Protein AF-A0A0C3BCG3-F1 (afdb_monomer)

pLDDT: mean 72.41, std 20.36, range [23.53, 95.31]

Foldseek 3Di:
DFQVCQCQDDPRPLDPDDDQDPVLFPPPPSSLVSLAVSQQCLLVQLAGSQWFAPVCVCVDPDDPDDDADPLVDPVVVVVVVVVVCVVVVADADPQWAFQEWAWDDDPDPQQIKIKTWTWHDDPDDPVPPPTPIDIDIDRDADDPFALLCVQAPDHHYVVDFDPLLNVLSVQWAFGAKKKKKFAAPDADLDDDDDLDQKDKQFDDLPDQVCLLPPPPLPPQDPPHDRVRQDPDDDSVVCSSRGHIWIKGCSCSRNNGNMIIIMQGHNRLSSLLSDDPVSNVVSVCVSVQVRSLVVVVVVCVPDDPDPDDSPHDDDTPDIDMDNQCPPSRHNHDHIGQTHFDVVVPDGGDCVSVVCVVDDSDPDPPDDDDPDDDDDDRYNDHDDDPD

Radius of gyration: 25.01 Å; Cα contacts (8 Å, |Δi|>4): 526; chains: 1; bounding box: 70×47×78 Å

Structure (mmCIF, N/CA/C/O backbone):
data_AF-A0A0C3BCG3-F1
#
_entry.id   AF-A0A0C3BCG3-F1
#
loop_
_atom_site.group_PDB
_atom_site.id
_atom_site.type_symbol
_atom_site.label_atom_id
_atom_site.label_alt_id
_atom_site.label_comp_id
_atom_site.label_asym_id
_atom_site.label_entity_id
_atom_site.label_seq_id
_atom_site.pdbx_PDB_ins_code
_atom_site.Cartn_x
_atom_site.Cartn_y
_atom_site.Cartn_z
_atom_site.occupancy
_atom_site.B_iso_or_equiv
_atom_site.auth_seq_id
_atom_site.auth_comp_id
_atom_site.auth_asym_id
_atom_site.auth_atom_id
_atom_site.pdbx_PDB_model_num
ATOM 1 N N . MET A 1 1 ? 18.269 12.581 9.575 1.00 83.31 1 MET A N 1
ATOM 2 C CA . MET A 1 1 ? 19.064 12.045 8.452 1.00 83.31 1 MET A CA 1
ATOM 3 C C . MET A 1 1 ? 18.222 11.017 7.721 1.00 83.31 1 MET A C 1
ATOM 5 O O . MET A 1 1 ? 17.683 10.119 8.368 1.00 83.31 1 MET A O 1
ATOM 9 N N . SER A 1 2 ? 18.057 11.207 6.418 1.00 84.81 2 SER A N 1
ATOM 10 C CA . SER A 1 2 ? 17.365 10.277 5.527 1.00 84.81 2 SER A CA 1
ATOM 11 C C . SER A 1 2 ? 18.267 9.116 5.118 1.00 84.81 2 SER A C 1
ATOM 13 O O . SER A 1 2 ? 19.488 9.180 5.268 1.00 84.81 2 SER A O 1
ATOM 15 N N . VAL A 1 3 ? 17.675 8.053 4.580 1.00 83.31 3 VAL A N 1
ATOM 16 C CA . VAL A 1 3 ? 18.432 6.927 4.009 1.00 83.31 3 VAL A CA 1
ATOM 17 C C . VAL A 1 3 ? 19.296 7.395 2.844 1.00 83.31 3 VAL A C 1
ATOM 19 O O . VAL A 1 3 ? 20.457 7.006 2.752 1.00 83.31 3 VAL A O 1
ATOM 22 N N . LYS A 1 4 ? 18.775 8.312 2.021 1.00 82.81 4 LYS A N 1
ATOM 23 C CA . LYS A 1 4 ? 19.544 8.982 0.965 1.00 82.81 4 LYS A CA 1
ATOM 24 C C . LYS A 1 4 ? 20.796 9.670 1.512 1.00 82.81 4 LYS A C 1
ATOM 26 O O . LYS A 1 4 ? 21.874 9.479 0.960 1.00 82.81 4 LYS A O 1
ATOM 31 N N . ASP A 1 5 ? 20.676 10.428 2.603 1.00 82.75 5 ASP A N 1
ATOM 32 C CA . ASP A 1 5 ? 21.828 11.102 3.220 1.00 82.75 5 ASP A CA 1
ATOM 33 C C . ASP A 1 5 ? 22.896 10.099 3.678 1.00 82.75 5 ASP A C 1
ATOM 35 O O . ASP A 1 5 ? 24.082 10.387 3.559 1.00 82.75 5 ASP A O 1
ATOM 39 N N . GLY A 1 6 ? 22.480 8.931 4.182 1.00 82.06 6 GLY A N 1
ATOM 40 C CA . GLY A 1 6 ? 23.390 7.852 4.572 1.00 82.06 6 GLY A CA 1
ATOM 41 C C . GLY A 1 6 ? 24.100 7.213 3.382 1.00 82.06 6 GLY A C 1
ATOM 42 O O . GLY A 1 6 ? 25.304 6.987 3.431 1.00 82.06 6 GLY A O 1
ATOM 43 N N . ILE A 1 7 ? 23.373 6.970 2.291 1.00 77.50 7 ILE A N 1
ATOM 44 C CA . ILE A 1 7 ? 23.934 6.402 1.057 1.00 77.50 7 ILE A CA 1
ATOM 45 C C . ILE A 1 7 ? 24.958 7.351 0.427 1.00 77.50 7 ILE A C 1
ATOM 47 O O . ILE A 1 7 ? 25.971 6.892 -0.094 1.00 77.50 7 ILE A O 1
ATOM 51 N N . LEU A 1 8 ? 24.711 8.659 0.509 1.00 76.31 8 LEU A N 1
ATOM 52 C CA . LEU A 1 8 ? 25.584 9.713 -0.015 1.00 76.31 8 LEU A CA 1
ATOM 53 C C . LEU A 1 8 ? 26.591 10.242 1.020 1.00 76.31 8 LEU A C 1
ATOM 55 O O . LEU A 1 8 ? 27.246 11.259 0.772 1.00 76.31 8 LEU A O 1
ATOM 59 N N . ALA A 1 9 ? 26.679 9.619 2.197 1.00 78.38 9 ALA A N 1
ATOM 60 C CA . ALA A 1 9 ? 27.624 10.023 3.225 1.00 78.38 9 ALA A CA 1
ATOM 61 C C . ALA A 1 9 ? 29.060 9.695 2.797 1.00 78.38 9 ALA A C 1
ATOM 63 O O . ALA A 1 9 ? 29.319 8.713 2.099 1.00 78.38 9 ALA A O 1
ATOM 64 N N . GLU A 1 10 ? 30.009 10.510 3.252 1.00 73.69 10 GLU A N 1
ATOM 65 C CA . GLU A 1 10 ? 31.430 10.233 3.060 1.00 73.69 10 GLU A CA 1
ATOM 66 C C . GLU A 1 10 ? 31.791 8.868 3.673 1.00 73.69 10 GLU A C 1
ATOM 68 O O . GLU A 1 10 ? 31.433 8.574 4.814 1.00 73.69 10 GLU A O 1
ATOM 73 N N . GLY A 1 11 ? 32.475 8.020 2.899 1.00 70.88 11 GLY A N 1
ATOM 74 C CA . GLY A 1 11 ? 32.827 6.657 3.314 1.00 70.88 11 GLY A CA 1
ATOM 75 C C . GLY A 1 11 ? 31.716 5.613 3.139 1.00 70.88 11 GLY A C 1
ATOM 76 O O . GLY A 1 11 ? 31.895 4.476 3.573 1.00 70.88 11 GLY A O 1
ATOM 77 N N . SER A 1 12 ? 30.591 5.962 2.505 1.00 74.25 12 SER A N 1
ATOM 78 C CA . SER A 1 12 ? 29.566 4.992 2.111 1.00 74.25 12 SER A CA 1
ATOM 79 C C . SER A 1 12 ? 30.134 3.954 1.129 1.00 74.25 12 SER A C 1
ATOM 81 O O . SER A 1 12 ? 30.755 4.334 0.135 1.00 74.25 12 SER A O 1
ATOM 83 N N . PRO A 1 13 ? 29.874 2.646 1.329 1.00 69.06 13 PRO A N 1
ATOM 84 C CA . PRO A 1 13 ? 30.306 1.608 0.391 1.00 69.06 13 PRO A CA 1
ATOM 85 C C . PRO A 1 13 ? 29.581 1.687 -0.964 1.00 69.06 13 PRO A C 1
ATOM 87 O O . PRO A 1 13 ? 30.024 1.068 -1.926 1.00 69.06 13 PRO A O 1
ATOM 90 N N . ILE A 1 14 ? 28.467 2.427 -1.042 1.00 69.75 14 ILE A N 1
ATOM 91 C CA . ILE A 1 14 ? 27.680 2.624 -2.269 1.00 69.75 14 ILE A CA 1
ATOM 92 C C . ILE A 1 14 ? 28.196 3.835 -3.064 1.00 69.75 14 ILE A C 1
ATOM 94 O O . ILE A 1 14 ? 28.091 3.853 -4.288 1.00 69.75 14 ILE A O 1
ATOM 98 N N . TYR A 1 15 ? 28.773 4.838 -2.391 1.00 68.00 15 TYR A N 1
ATOM 99 C CA . TYR A 1 15 ? 29.329 6.028 -3.034 1.00 68.00 15 TYR A CA 1
ATOM 100 C C . TYR A 1 15 ? 30.564 6.538 -2.280 1.00 68.00 15 TYR A C 1
ATOM 102 O O . TYR A 1 15 ? 30.468 7.126 -1.202 1.00 68.00 15 TYR A O 1
ATOM 110 N N . HIS A 1 16 ? 31.738 6.362 -2.887 1.00 61.22 16 HIS A N 1
ATOM 111 C CA . HIS A 1 16 ? 33.008 6.884 -2.384 1.00 61.22 16 HIS A CA 1
ATOM 112 C C . HIS A 1 16 ? 33.246 8.325 -2.876 1.00 61.22 16 HIS A C 1
ATOM 114 O O . HIS A 1 16 ? 34.144 8.578 -3.666 1.00 61.22 16 HIS A O 1
ATOM 120 N N . GLY A 1 17 ? 32.410 9.254 -2.402 1.00 54.91 17 GLY A N 1
ATOM 121 C CA . GLY A 1 17 ? 32.671 10.698 -2.295 1.00 54.91 17 GLY A CA 1
ATOM 122 C C . GLY A 1 17 ? 33.568 11.381 -3.339 1.00 54.91 17 GLY A C 1
ATOM 123 O O . GLY A 1 17 ? 34.643 11.849 -2.976 1.00 54.91 17 GLY A O 1
ATOM 124 N N . GLU A 1 18 ? 33.094 11.586 -4.568 1.00 56.75 18 GLU A N 1
ATOM 125 C CA . GLU A 1 18 ? 33.417 12.838 -5.274 1.00 56.75 18 GLU A CA 1
ATOM 126 C C . GLU A 1 18 ? 32.569 13.969 -4.637 1.00 56.75 18 GLU A C 1
ATOM 128 O O . GLU A 1 18 ? 31.436 13.709 -4.192 1.00 56.75 18 GLU A O 1
ATOM 133 N N . PRO A 1 19 ? 33.089 15.206 -4.502 1.00 53.59 19 PRO A N 1
ATOM 134 C CA . PRO A 1 19 ? 32.381 16.292 -3.829 1.00 53.59 19 PRO A CA 1
ATOM 135 C C . PRO A 1 19 ? 31.027 16.570 -4.491 1.00 53.59 19 PRO A C 1
ATOM 137 O O . PRO A 1 19 ? 30.913 16.596 -5.714 1.00 53.59 19 PRO A O 1
ATOM 140 N N . ARG A 1 20 ? 29.994 16.810 -3.666 1.00 54.50 20 ARG A N 1
ATOM 141 C CA . ARG A 1 20 ? 28.653 17.205 -4.134 1.00 54.50 20 ARG A CA 1
ATOM 142 C C . ARG A 1 20 ? 28.795 18.376 -5.120 1.00 54.50 20 ARG A C 1
ATOM 144 O O . ARG A 1 20 ? 29.369 19.392 -4.717 1.00 54.50 20 ARG A O 1
ATOM 151 N N . PRO A 1 21 ? 28.268 18.288 -6.354 1.00 48.97 21 PRO A N 1
ATOM 152 C CA . PRO A 1 21 ? 28.239 19.429 -7.257 1.00 48.97 21 PRO A CA 1
ATOM 153 C C . PRO A 1 21 ? 27.525 20.597 -6.568 1.00 48.97 21 PRO A C 1
ATOM 155 O O . PRO A 1 21 ? 26.445 20.429 -5.995 1.00 48.97 21 PRO A O 1
ATOM 158 N N . VAL A 1 22 ? 28.158 21.771 -6.564 1.00 48.97 22 VAL A N 1
ATOM 159 C CA . VAL A 1 22 ? 27.684 22.985 -5.865 1.00 48.97 22 VAL A CA 1
ATOM 160 C C . VAL A 1 22 ? 26.327 23.466 -6.414 1.00 48.97 22 VAL A C 1
ATOM 162 O O . VAL A 1 22 ? 25.597 24.195 -5.748 1.00 48.97 22 VAL A O 1
ATOM 165 N N . ASP A 1 23 ? 25.975 23.011 -7.610 1.00 48.38 23 ASP A N 1
ATOM 166 C CA . ASP A 1 23 ? 24.779 23.294 -8.398 1.00 48.38 23 ASP A CA 1
ATOM 167 C C . ASP A 1 23 ? 23.715 22.178 -8.357 1.00 48.38 23 ASP A C 1
ATOM 169 O O . ASP A 1 23 ? 22.644 22.336 -8.940 1.00 48.38 23 ASP A O 1
ATOM 173 N N . GLY A 1 24 ? 23.954 21.071 -7.642 1.00 46.00 24 GLY A N 1
ATOM 174 C CA . GLY A 1 24 ? 22.947 20.026 -7.401 1.00 46.00 24 GLY A CA 1
ATOM 175 C C . GLY A 1 24 ? 22.541 19.196 -8.627 1.00 46.00 24 GLY A C 1
ATOM 176 O O . GLY A 1 24 ? 21.678 18.326 -8.509 1.00 46.00 24 GLY A O 1
ATOM 177 N N . ALA A 1 25 ? 23.159 19.420 -9.788 1.00 50.00 25 ALA A N 1
ATOM 178 C CA . ALA A 1 25 ? 22.952 18.601 -10.973 1.00 50.00 25 ALA A CA 1
ATOM 179 C C . ALA A 1 25 ? 23.775 17.307 -10.862 1.00 50.00 25 ALA A C 1
ATOM 181 O O . ALA A 1 25 ? 24.984 17.345 -10.643 1.00 50.00 25 ALA A O 1
ATOM 182 N N . ALA A 1 26 ? 23.131 16.147 -11.020 1.00 51.88 26 ALA A N 1
ATOM 183 C CA . ALA A 1 26 ? 23.793 14.841 -11.067 1.00 51.88 26 ALA A CA 1
ATOM 184 C C . ALA A 1 26 ? 24.511 14.639 -12.420 1.00 51.88 26 ALA A C 1
ATOM 186 O O . ALA A 1 26 ? 24.092 13.812 -13.231 1.00 51.88 26 ALA A O 1
ATOM 187 N N . THR A 1 27 ? 25.536 15.451 -12.691 1.00 51.72 27 THR A N 1
ATOM 188 C CA . THR A 1 27 ? 26.371 15.394 -13.907 1.00 51.72 27 THR A CA 1
ATOM 189 C C . THR A 1 27 ? 27.479 14.346 -13.817 1.00 51.72 27 THR A C 1
ATOM 191 O O . THR A 1 27 ? 27.972 13.899 -14.849 1.00 51.72 27 THR A O 1
ATOM 194 N N . ASP A 1 28 ? 27.839 13.915 -12.605 1.00 65.75 28 ASP A N 1
ATOM 195 C CA . ASP A 1 28 ? 28.673 12.736 -12.378 1.00 65.75 28 ASP A CA 1
ATOM 196 C C . ASP A 1 28 ? 27.833 11.462 -12.572 1.00 65.75 28 ASP A C 1
ATOM 198 O O . ASP A 1 28 ? 26.884 11.192 -11.829 1.00 65.75 28 ASP A O 1
ATOM 202 N N . GLU A 1 29 ? 28.184 10.678 -13.592 1.00 69.56 29 GLU A N 1
ATOM 203 C CA . GLU A 1 29 ? 27.526 9.421 -13.956 1.00 69.56 29 GLU A CA 1
ATOM 204 C C . GLU A 1 29 ? 27.540 8.400 -12.804 1.00 69.56 29 GLU A C 1
ATOM 206 O O . GLU A 1 29 ? 26.566 7.659 -12.622 1.00 69.56 29 GLU A O 1
ATOM 211 N N . ASN A 1 30 ? 28.580 8.410 -11.960 1.00 71.25 30 ASN A N 1
ATOM 212 C CA . ASN A 1 30 ? 28.680 7.526 -10.799 1.00 71.25 30 ASN A CA 1
ATOM 213 C C . ASN A 1 30 ? 27.703 7.940 -9.696 1.00 71.25 30 ASN A C 1
ATOM 215 O O . ASN A 1 30 ? 26.944 7.103 -9.200 1.00 71.25 30 ASN A O 1
ATOM 219 N N . LEU A 1 31 ? 27.662 9.231 -9.349 1.00 72.75 31 LEU A N 1
ATOM 220 C CA . LEU A 1 31 ? 26.682 9.777 -8.408 1.00 72.75 31 LEU A CA 1
ATOM 221 C C . LEU A 1 31 ? 25.248 9.545 -8.902 1.00 72.75 31 LEU A C 1
ATOM 223 O O . LEU A 1 31 ? 24.382 9.130 -8.130 1.00 72.75 31 LEU A O 1
ATOM 227 N N . ARG A 1 32 ? 24.990 9.765 -10.196 1.00 73.38 32 ARG A N 1
ATOM 228 C CA . ARG A 1 32 ? 23.681 9.521 -10.815 1.00 73.38 32 ARG A CA 1
ATOM 229 C C . ARG A 1 32 ? 23.275 8.053 -10.691 1.00 73.38 32 ARG A C 1
ATOM 231 O O . ARG A 1 32 ? 22.153 7.763 -10.279 1.00 73.38 32 ARG A O 1
ATOM 238 N N . THR A 1 33 ? 24.181 7.132 -11.006 1.00 75.75 33 THR A N 1
ATOM 239 C CA . THR A 1 33 ? 23.935 5.686 -10.913 1.00 75.75 33 THR A CA 1
ATOM 240 C C . THR A 1 33 ? 23.699 5.247 -9.471 1.00 75.75 33 THR A C 1
ATOM 242 O O . THR A 1 33 ? 22.732 4.533 -9.206 1.00 75.75 33 THR A O 1
ATOM 245 N N . ALA A 1 34 ? 24.505 5.733 -8.524 1.00 76.81 34 ALA A N 1
ATOM 246 C CA . ALA A 1 34 ? 24.316 5.474 -7.099 1.00 76.81 34 ALA A CA 1
ATOM 247 C C . ALA A 1 34 ? 22.947 5.978 -6.609 1.00 76.81 34 ALA A C 1
ATOM 249 O O . ALA A 1 34 ? 22.237 5.260 -5.904 1.00 76.81 34 ALA A O 1
ATOM 250 N N . LEU A 1 35 ? 22.528 7.174 -7.038 1.00 76.00 35 LEU A N 1
ATOM 251 C CA . LEU A 1 35 ? 21.204 7.720 -6.737 1.00 76.00 35 LEU A CA 1
ATOM 252 C C . LEU A 1 35 ? 20.075 6.862 -7.326 1.00 76.00 35 LEU A C 1
ATOM 254 O O . LEU A 1 35 ? 19.137 6.532 -6.604 1.00 76.00 35 LEU A O 1
ATOM 258 N N . MET A 1 36 ? 20.161 6.446 -8.590 1.00 77.56 36 MET A N 1
ATOM 259 C CA . MET A 1 36 ? 19.142 5.584 -9.205 1.00 77.56 36 MET A CA 1
ATOM 260 C C . MET A 1 36 ? 19.035 4.231 -8.495 1.00 77.56 36 MET A C 1
ATOM 262 O O . MET A 1 36 ? 17.937 3.810 -8.132 1.00 77.56 36 MET A O 1
ATOM 266 N N . LEU A 1 37 ? 20.170 3.578 -8.226 1.00 77.50 37 LEU A N 1
ATOM 267 C CA . LEU A 1 37 ? 20.209 2.320 -7.479 1.00 77.50 37 LEU A CA 1
ATOM 268 C C . LEU A 1 37 ? 19.630 2.488 -6.075 1.00 77.50 37 LEU A C 1
ATOM 270 O O . LEU A 1 37 ? 18.809 1.677 -5.659 1.00 77.50 37 LEU A O 1
ATOM 274 N N . SER A 1 38 ? 19.977 3.566 -5.371 1.00 77.12 38 SER A N 1
ATOM 275 C CA . SER A 1 38 ? 19.407 3.852 -4.052 1.00 77.12 38 SER A CA 1
ATOM 276 C C . SER A 1 38 ? 17.888 4.010 -4.101 1.00 77.12 38 SER A C 1
ATOM 278 O O . SER A 1 38 ? 17.180 3.532 -3.217 1.00 77.12 38 SER A O 1
ATOM 280 N N . ARG A 1 39 ? 17.366 4.626 -5.164 1.00 78.56 39 ARG A N 1
ATOM 281 C CA . ARG A 1 39 ? 15.931 4.813 -5.353 1.00 78.56 39 ARG A CA 1
ATOM 282 C C . ARG A 1 39 ? 15.211 3.524 -5.712 1.00 78.56 39 ARG A C 1
ATOM 284 O O . ARG A 1 39 ? 14.044 3.426 -5.376 1.00 78.56 39 ARG A O 1
ATOM 291 N N . SER A 1 40 ? 15.871 2.495 -6.248 1.00 78.25 40 SER A N 1
ATOM 292 C CA . SER A 1 40 ? 15.243 1.165 -6.371 1.00 78.25 40 SER A CA 1
ATOM 293 C C . SER A 1 40 ? 14.759 0.620 -5.015 1.00 78.25 40 SER A C 1
ATOM 295 O O . SER A 1 40 ? 13.723 -0.045 -4.948 1.00 78.25 40 SER A O 1
ATOM 297 N N . CYS A 1 41 ? 15.405 1.012 -3.906 1.00 80.06 41 CYS A N 1
ATOM 298 C CA . CYS A 1 41 ? 14.967 0.662 -2.554 1.00 80.06 41 CYS A CA 1
ATOM 299 C C . CYS A 1 41 ? 13.590 1.245 -2.193 1.00 80.06 41 CYS A C 1
ATOM 301 O O . CYS A 1 41 ? 12.958 0.754 -1.260 1.00 80.06 41 CYS A O 1
ATOM 303 N N . GLN A 1 42 ? 13.076 2.239 -2.931 1.00 80.94 42 GLN A N 1
ATOM 304 C CA . GLN A 1 42 ? 11.719 2.753 -2.718 1.00 80.94 42 GLN A CA 1
ATOM 305 C C . GLN A 1 42 ? 10.648 1.686 -2.983 1.00 80.94 42 GLN A C 1
ATOM 307 O O . GLN A 1 42 ? 9.593 1.702 -2.353 1.00 80.94 42 GLN A O 1
ATOM 312 N N . GLY A 1 43 ? 10.952 0.712 -3.854 1.00 78.12 43 GLY A N 1
ATOM 313 C CA . GLY A 1 43 ? 10.122 -0.471 -4.074 1.00 78.12 43 GLY A CA 1
ATOM 314 C C . GLY A 1 43 ? 9.987 -1.366 -2.837 1.00 78.12 43 GLY A C 1
ATOM 315 O O . GLY A 1 43 ? 8.999 -2.076 -2.706 1.00 78.12 43 GLY A O 1
ATOM 316 N N . TRP A 1 44 ? 10.948 -1.304 -1.912 1.00 79.50 44 TRP A N 1
ATOM 317 C CA . TRP A 1 44 ? 10.946 -2.070 -0.664 1.00 79.50 44 TRP A CA 1
ATOM 318 C C . TRP A 1 44 ? 10.254 -1.300 0.457 1.00 79.50 44 TRP A C 1
ATOM 320 O O . TRP A 1 44 ? 9.416 -1.833 1.180 1.00 79.50 44 TRP A O 1
ATOM 330 N N . THR A 1 45 ? 10.557 -0.012 0.586 1.00 79.94 45 THR A N 1
ATOM 331 C CA . THR A 1 45 ? 10.025 0.845 1.656 1.00 79.94 45 THR A CA 1
ATOM 332 C C . THR A 1 45 ? 8.610 1.337 1.396 1.00 79.94 45 THR A C 1
ATOM 334 O O . THR A 1 45 ? 7.967 1.823 2.325 1.00 79.94 45 THR A O 1
ATOM 337 N N . GLY A 1 46 ? 8.141 1.283 0.145 1.00 84.69 46 GLY A N 1
ATOM 338 C CA . GLY A 1 46 ? 6.900 1.932 -0.269 1.00 84.69 46 GLY A CA 1
ATOM 339 C C . GLY A 1 46 ? 6.950 3.451 -0.088 1.00 84.69 46 GLY A C 1
ATOM 340 O O . GLY A 1 46 ? 5.918 4.098 0.005 1.00 84.69 46 GLY A O 1
ATOM 341 N N . ALA A 1 47 ? 8.131 4.049 0.036 1.00 85.50 47 ALA A N 1
ATOM 342 C CA . ALA A 1 47 ? 8.298 5.479 0.264 1.00 85.50 47 ALA A CA 1
ATOM 343 C C . ALA A 1 47 ? 9.635 5.944 -0.304 1.00 85.50 47 ALA A C 1
ATOM 345 O O . ALA A 1 47 ? 10.619 5.204 -0.254 1.00 85.50 47 ALA A O 1
ATOM 346 N N . ALA A 1 48 ? 9.708 7.184 -0.788 1.00 82.31 48 ALA A N 1
ATOM 347 C CA . ALA A 1 48 ? 10.982 7.735 -1.230 1.00 82.31 48 ALA A CA 1
ATOM 348 C C . ALA A 1 48 ? 12.014 7.661 -0.098 1.00 82.31 48 ALA A C 1
ATOM 350 O O . ALA A 1 48 ? 11.740 8.046 1.043 1.00 82.31 48 ALA A O 1
ATOM 351 N N . ILE A 1 49 ? 13.218 7.194 -0.420 1.00 84.25 49 ILE A N 1
ATOM 352 C CA . ILE A 1 49 ? 14.328 7.064 0.535 1.00 84.25 49 ILE A CA 1
ATOM 353 C C . ILE A 1 49 ? 14.748 8.408 1.156 1.00 84.25 49 ILE A C 1
ATOM 355 O O . ILE A 1 49 ? 15.361 8.431 2.222 1.00 84.25 49 ILE A O 1
ATOM 359 N N . ASP A 1 50 ? 14.382 9.524 0.518 1.00 84.00 50 ASP A N 1
ATOM 360 C CA . ASP A 1 50 ? 14.505 10.890 1.029 1.00 84.00 50 ASP A CA 1
ATOM 361 C C . ASP A 1 50 ? 13.691 11.093 2.326 1.00 84.00 50 ASP A C 1
ATOM 363 O O . ASP A 1 50 ? 14.068 11.888 3.186 1.00 84.00 50 ASP A O 1
ATOM 367 N N . TYR A 1 51 ? 12.592 10.351 2.492 1.00 85.44 51 TYR A N 1
ATOM 368 C CA . TYR A 1 51 ? 11.680 10.477 3.626 1.00 85.44 51 TYR A CA 1
ATOM 369 C C . TYR A 1 51 ? 11.852 9.398 4.680 1.00 85.44 51 TYR A C 1
ATOM 371 O O . TYR A 1 51 ? 11.308 9.558 5.766 1.00 85.44 51 TYR A O 1
ATOM 379 N N . VAL A 1 52 ? 12.585 8.321 4.409 1.00 88.88 52 VAL A N 1
ATOM 380 C CA . VAL A 1 52 ? 12.749 7.223 5.368 1.00 88.88 52 VAL A CA 1
ATOM 381 C C . VAL A 1 52 ? 13.890 7.530 6.340 1.00 88.88 52 VAL A C 1
ATOM 383 O O . VAL A 1 52 ? 14.971 7.961 5.938 1.00 88.88 52 VAL A O 1
ATOM 386 N N . SER A 1 53 ? 13.657 7.313 7.636 1.00 91.12 53 SER A N 1
ATOM 387 C CA . SER A 1 53 ? 14.658 7.538 8.681 1.00 91.12 53 SER A CA 1
ATOM 388 C C . SER A 1 53 ? 15.814 6.549 8.576 1.00 91.12 53 SER A C 1
ATOM 390 O O . SER A 1 53 ? 15.622 5.351 8.775 1.00 91.12 53 SER A O 1
ATOM 392 N N . LEU A 1 54 ? 17.035 7.054 8.375 1.00 89.88 54 LEU A N 1
ATOM 393 C CA . LEU A 1 54 ? 18.235 6.214 8.415 1.00 89.88 54 LEU A CA 1
ATOM 394 C C . LEU A 1 54 ? 18.468 5.623 9.809 1.00 89.88 54 LEU A C 1
ATOM 396 O O . LEU A 1 54 ? 18.867 4.473 9.933 1.00 89.88 54 LEU A O 1
ATOM 400 N N . LYS A 1 55 ? 18.184 6.396 10.866 1.00 90.88 55 LYS A N 1
ATOM 401 C CA . LYS A 1 55 ? 18.395 5.975 12.262 1.00 90.88 55 LYS A CA 1
ATOM 402 C C . LYS A 1 55 ? 17.626 4.699 12.611 1.00 90.88 55 LYS A C 1
ATOM 404 O O . LYS A 1 55 ? 18.079 3.929 13.450 1.00 90.88 55 LYS A O 1
ATOM 409 N N . TRP A 1 56 ? 16.451 4.526 12.012 1.00 90.50 56 TRP A N 1
ATOM 410 C CA . TRP A 1 56 ? 15.549 3.410 12.287 1.00 90.50 56 TRP A CA 1
ATOM 411 C C . TRP A 1 56 ? 15.435 2.436 11.109 1.00 90.50 56 TRP A C 1
ATOM 413 O O . TRP A 1 56 ? 14.590 1.542 11.135 1.00 90.50 56 TRP A O 1
ATOM 423 N N . TRP A 1 57 ? 16.272 2.597 10.081 1.00 84.94 57 TRP A N 1
ATOM 424 C CA . TRP A 1 57 ? 16.356 1.641 8.985 1.00 84.94 57 TRP A CA 1
ATOM 425 C C . TRP A 1 57 ? 16.838 0.287 9.509 1.00 84.94 57 TRP A C 1
ATOM 427 O O . TRP A 1 57 ? 17.803 0.231 10.269 1.00 84.94 57 TRP A O 1
ATOM 437 N N . GLY A 1 58 ? 16.159 -0.796 9.128 1.00 80.06 58 GLY A N 1
ATOM 438 C CA . GLY A 1 58 ? 16.469 -2.139 9.632 1.00 80.06 58 GLY A CA 1
ATOM 439 C C . GLY A 1 58 ? 16.104 -2.361 11.105 1.00 80.06 58 GLY A C 1
ATOM 440 O O . GLY A 1 58 ? 16.601 -3.295 11.721 1.00 80.06 58 GLY A O 1
ATOM 441 N N . PHE A 1 59 ? 15.254 -1.510 11.701 1.00 84.81 59 PHE A N 1
ATOM 442 C CA . PHE A 1 59 ? 14.729 -1.768 13.048 1.00 84.81 59 PHE A CA 1
ATOM 443 C C . PHE A 1 59 ? 13.939 -3.085 13.113 1.00 84.81 59 PHE A C 1
ATOM 445 O O . PHE A 1 59 ? 14.029 -3.815 14.101 1.00 84.81 59 PHE A O 1
ATOM 452 N N . ASN A 1 60 ? 13.159 -3.375 12.069 1.00 79.81 60 ASN A N 1
ATOM 453 C CA . ASN A 1 60 ? 12.477 -4.655 11.941 1.00 79.81 60 ASN A CA 1
ATOM 454 C C . ASN A 1 60 ? 13.521 -5.731 11.643 1.00 79.81 60 ASN A C 1
ATOM 456 O O . ASN A 1 60 ? 14.356 -5.543 10.764 1.00 79.81 60 ASN A O 1
ATOM 460 N N . GLN A 1 61 ? 13.484 -6.826 12.399 1.00 75.81 61 GLN A N 1
ATOM 461 C CA . GLN A 1 61 ? 14.418 -7.931 12.214 1.00 75.81 61 GLN A CA 1
ATOM 462 C C . GLN A 1 61 ? 14.032 -8.746 10.984 1.00 75.81 61 GLN A C 1
ATOM 464 O O . GLN A 1 61 ? 12.876 -9.152 10.852 1.00 75.81 61 GLN A O 1
ATOM 469 N N . ASP A 1 62 ? 15.016 -9.015 10.133 1.00 76.88 62 ASP A N 1
ATOM 470 C CA . ASP A 1 62 ? 14.863 -9.951 9.029 1.00 76.88 62 ASP A CA 1
ATOM 471 C C . ASP A 1 62 ? 14.799 -11.385 9.563 1.00 76.88 62 ASP A C 1
ATOM 473 O O . ASP A 1 62 ? 15.464 -11.749 10.538 1.00 76.88 62 ASP A O 1
ATOM 477 N N . THR A 1 63 ? 13.980 -12.216 8.927 1.00 82.00 63 THR A N 1
ATOM 478 C CA . THR A 1 63 ? 13.949 -13.650 9.217 1.00 82.00 63 THR A CA 1
ATOM 479 C C . THR A 1 63 ? 15.105 -14.356 8.518 1.00 82.00 63 THR A C 1
ATOM 481 O O . THR A 1 63 ? 15.447 -14.021 7.387 1.00 82.00 63 THR A O 1
ATOM 484 N N . GLU A 1 64 ? 15.676 -15.379 9.155 1.00 87.00 64 GLU A N 1
ATOM 485 C CA . GLU A 1 64 ? 16.662 -16.242 8.501 1.00 87.00 64 GLU A CA 1
ATOM 486 C C . GLU A 1 64 ? 16.022 -17.038 7.351 1.00 87.00 64 GLU A C 1
ATOM 488 O O . GLU A 1 64 ? 14.963 -17.648 7.516 1.00 87.00 64 GLU A O 1
ATOM 493 N N . GLY A 1 65 ? 16.694 -17.074 6.199 1.00 87.62 65 GLY A N 1
ATOM 494 C CA . GLY A 1 65 ? 16.255 -17.807 5.011 1.00 87.62 65 GLY A CA 1
ATOM 495 C C . GLY A 1 65 ? 16.275 -16.946 3.750 1.00 87.62 65 GLY A C 1
ATOM 496 O O . GLY A 1 65 ? 16.614 -15.769 3.793 1.00 87.62 65 GLY A O 1
ATOM 497 N N . GLY A 1 66 ? 15.954 -17.562 2.612 1.00 83.00 66 GLY A N 1
ATOM 498 C CA . GLY A 1 66 ? 15.681 -16.831 1.374 1.00 83.00 66 GLY A CA 1
ATOM 499 C C . GLY A 1 66 ? 14.211 -16.425 1.286 1.00 83.00 66 GLY A C 1
ATOM 500 O O . GLY A 1 66 ? 13.350 -17.092 1.864 1.00 83.00 66 GLY A O 1
ATOM 501 N N . ASP A 1 67 ? 13.925 -15.373 0.522 1.00 83.25 67 ASP A N 1
ATOM 502 C CA . ASP A 1 67 ? 12.555 -14.941 0.253 1.00 83.25 67 ASP A CA 1
ATOM 503 C C . ASP A 1 67 ? 11.809 -15.969 -0.608 1.00 83.25 67 ASP A C 1
ATOM 505 O O . ASP A 1 67 ? 12.300 -16.432 -1.640 1.00 83.25 67 ASP A O 1
ATOM 509 N N . GLY A 1 68 ? 10.599 -16.328 -0.178 1.00 83.94 68 GLY A N 1
ATOM 510 C CA . GLY A 1 68 ? 9.700 -17.210 -0.913 1.00 83.94 68 GLY A CA 1
ATOM 511 C C . GLY A 1 68 ? 8.553 -16.437 -1.558 1.00 83.94 68 GLY A C 1
ATOM 512 O O . GLY A 1 68 ? 7.994 -15.521 -0.959 1.00 83.94 68 GLY A O 1
ATOM 513 N N . ILE A 1 69 ? 8.144 -16.852 -2.758 1.00 81.25 69 ILE A N 1
ATOM 514 C CA . ILE A 1 69 ? 6.933 -16.355 -3.418 1.00 81.25 69 ILE A CA 1
ATOM 515 C C . ILE A 1 69 ? 5.809 -17.393 -3.335 1.00 81.25 69 ILE A C 1
ATOM 517 O O . ILE A 1 69 ? 6.018 -18.591 -3.536 1.00 81.25 69 ILE A O 1
ATOM 521 N N . LEU A 1 70 ? 4.581 -16.938 -3.084 1.00 85.25 70 LEU A N 1
ATOM 522 C CA . LEU A 1 70 ? 3.394 -17.779 -3.220 1.00 85.25 70 LEU A CA 1
ATOM 523 C C . LEU A 1 70 ? 3.048 -17.902 -4.708 1.00 85.25 70 LEU A C 1
ATOM 525 O O . LEU A 1 70 ? 2.358 -17.049 -5.259 1.00 85.25 70 LEU A O 1
ATOM 529 N N . ALA A 1 71 ? 3.527 -18.965 -5.360 1.00 82.12 71 ALA A N 1
ATOM 530 C CA . ALA A 1 71 ? 3.379 -19.171 -6.808 1.00 82.12 71 ALA A CA 1
ATOM 531 C C . ALA A 1 71 ? 1.917 -19.170 -7.301 1.00 82.12 71 ALA A C 1
ATOM 533 O O . ALA A 1 71 ? 1.656 -18.852 -8.457 1.00 82.12 71 ALA A O 1
ATOM 534 N N . ARG A 1 72 ? 0.963 -19.502 -6.422 1.00 83.00 72 ARG A N 1
ATOM 535 C CA . ARG A 1 72 ? -0.483 -19.490 -6.701 1.00 83.00 72 ARG A CA 1
ATOM 536 C C . ARG A 1 72 ? -1.187 -18.201 -6.245 1.00 83.00 72 ARG A C 1
ATOM 538 O O . ARG A 1 72 ? -2.408 -18.110 -6.300 1.00 83.00 72 ARG A O 1
ATOM 545 N N . GLY A 1 73 ? -0.419 -17.203 -5.809 1.00 84.94 73 GLY A N 1
ATOM 546 C CA . GLY A 1 73 ? -0.917 -15.957 -5.237 1.00 84.94 73 GLY A CA 1
ATOM 547 C C . GLY A 1 73 ? -1.219 -16.055 -3.739 1.00 84.94 73 GLY A C 1
ATOM 548 O O . GLY A 1 73 ? -1.456 -17.129 -3.187 1.00 84.94 73 GLY A O 1
ATOM 549 N N . SER A 1 74 ? -1.220 -14.905 -3.062 1.00 86.81 74 SER A N 1
ATOM 550 C CA . SER A 1 74 ? -1.520 -14.800 -1.625 1.00 86.81 74 SER A CA 1
ATOM 551 C C . SER A 1 74 ? -2.993 -15.029 -1.284 1.00 86.81 74 SER A C 1
ATOM 553 O O . SER A 1 74 ? -3.313 -15.316 -0.129 1.00 86.81 74 SER A O 1
ATOM 555 N N . VAL A 1 75 ? -3.885 -14.956 -2.277 1.00 89.19 75 VAL A N 1
ATOM 556 C CA . VAL A 1 75 ? -5.331 -15.139 -2.094 1.00 89.19 75 VAL A CA 1
ATOM 557 C C . VAL A 1 75 ? -5.678 -16.508 -1.503 1.00 89.19 75 VAL A C 1
ATOM 559 O O . VAL A 1 75 ? -6.596 -16.602 -0.698 1.00 89.19 75 VAL A O 1
ATOM 562 N N . GLU A 1 76 ? -4.896 -17.554 -1.786 1.00 90.38 76 GLU A N 1
ATOM 563 C CA . GLU A 1 76 ? -5.159 -18.897 -1.250 1.00 90.38 76 GLU A CA 1
ATOM 564 C C . GLU A 1 76 ? -5.018 -18.962 0.272 1.00 90.38 76 GLU A C 1
ATOM 566 O O . GLU A 1 76 ? -5.763 -19.679 0.939 1.00 90.38 76 GLU A O 1
ATOM 571 N N . VAL A 1 77 ? -4.096 -18.177 0.839 1.00 91.81 77 VAL A N 1
ATOM 572 C CA . VAL A 1 77 ? -3.941 -18.058 2.294 1.00 91.81 77 VAL A CA 1
ATOM 573 C C . VAL A 1 77 ? -5.164 -17.364 2.891 1.00 91.81 77 VAL A C 1
ATOM 575 O O . VAL A 1 77 ? -5.670 -17.787 3.930 1.00 91.81 77 VAL A O 1
ATOM 578 N N . VAL A 1 78 ? -5.675 -16.329 2.217 1.00 91.19 78 VAL A N 1
ATOM 579 C CA . VAL A 1 78 ? -6.879 -15.598 2.639 1.00 91.19 78 VAL A CA 1
ATOM 580 C C . VAL A 1 78 ? -8.114 -16.496 2.570 1.00 91.19 78 VAL A C 1
ATOM 582 O O . VAL A 1 78 ? -8.885 -16.550 3.529 1.00 91.19 78 VAL A O 1
ATOM 585 N N . ASP A 1 79 ? -8.285 -17.242 1.481 1.00 92.00 79 ASP A N 1
ATOM 586 C CA . ASP A 1 79 ? -9.395 -18.180 1.305 1.00 92.00 79 ASP A CA 1
ATOM 587 C C . ASP A 1 79 ? -9.348 -19.311 2.335 1.00 92.00 79 ASP A C 1
ATOM 589 O O . ASP A 1 79 ? -10.376 -19.663 2.922 1.00 92.00 79 ASP A O 1
ATOM 593 N N . TRP A 1 80 ? -8.153 -19.834 2.619 1.00 94.12 80 TRP A N 1
ATOM 594 C CA . TRP A 1 80 ? -7.955 -20.831 3.665 1.00 94.12 80 TRP A CA 1
ATOM 595 C C . TRP A 1 80 ? -8.313 -20.283 5.054 1.00 94.12 80 TRP A C 1
ATOM 597 O O . TRP A 1 80 ? -9.090 -20.909 5.779 1.00 94.12 80 TRP A O 1
ATOM 607 N N . LEU A 1 81 ? -7.831 -19.086 5.409 1.00 93.88 81 LEU A N 1
ATOM 608 C CA . LEU A 1 81 ? -8.173 -18.426 6.676 1.00 93.88 81 LEU A CA 1
ATOM 609 C C . LEU A 1 81 ? -9.680 -18.183 6.792 1.00 93.88 81 LEU A C 1
ATOM 611 O O . LEU A 1 81 ? -10.275 -18.439 7.838 1.00 93.88 81 LEU A O 1
ATOM 615 N N . LYS A 1 82 ? -10.320 -17.731 5.711 1.00 91.50 82 LYS A N 1
ATOM 616 C CA . LYS A 1 82 ? -11.768 -17.516 5.656 1.00 91.50 82 LYS A CA 1
ATOM 617 C C . LYS A 1 82 ? -12.541 -18.813 5.901 1.00 91.50 82 LYS A C 1
ATOM 619 O O . LYS A 1 82 ? -13.517 -18.801 6.653 1.00 91.50 82 LYS A O 1
ATOM 624 N N . ALA A 1 83 ? -12.109 -19.920 5.299 1.00 92.38 83 ALA A N 1
ATOM 625 C CA . ALA A 1 83 ? -12.714 -21.231 5.511 1.00 92.38 83 ALA A CA 1
ATOM 626 C C . ALA A 1 83 ? -12.565 -21.699 6.969 1.00 92.38 83 ALA A C 1
ATOM 628 O O . ALA A 1 83 ? -13.539 -22.165 7.564 1.00 92.38 83 ALA A O 1
ATOM 629 N N . GLU A 1 84 ? -11.386 -21.515 7.569 1.00 95.00 84 GLU A N 1
ATOM 630 C CA . GLU A 1 84 ? -11.130 -21.917 8.956 1.00 95.00 84 GLU A CA 1
ATOM 631 C C . GLU A 1 84 ? -11.932 -21.078 9.961 1.00 95.00 84 GLU A C 1
ATOM 633 O O . GLU A 1 84 ? -12.565 -21.619 10.868 1.00 95.00 84 GLU A O 1
ATOM 638 N N . ILE A 1 85 ? -12.007 -19.762 9.755 1.00 90.25 85 ILE A N 1
ATOM 639 C CA . ILE A 1 85 ? -12.841 -18.865 10.566 1.00 90.25 85 ILE A CA 1
ATOM 640 C C . ILE A 1 85 ? -14.326 -19.259 10.451 1.00 90.25 85 ILE A C 1
ATOM 642 O O . ILE A 1 85 ? -15.032 -19.335 11.460 1.00 90.25 85 ILE A O 1
ATOM 646 N N . GLY A 1 86 ? -14.797 -19.596 9.244 1.00 90.75 86 GLY A N 1
ATOM 647 C CA . GLY A 1 86 ? -16.153 -20.110 9.029 1.00 90.75 86 GLY A CA 1
ATOM 648 C C . GLY A 1 86 ? -16.421 -21.425 9.772 1.00 90.75 86 GLY A C 1
ATOM 649 O O . GLY A 1 86 ? -17.478 -21.584 10.384 1.00 90.75 86 GLY A O 1
ATOM 650 N N . ARG A 1 87 ? -15.445 -22.344 9.799 1.00 94.19 87 ARG A N 1
ATOM 651 C CA . ARG A 1 87 ? -15.526 -23.617 10.539 1.00 94.19 87 ARG A CA 1
ATOM 652 C C . ARG A 1 87 ? -15.663 -23.408 12.049 1.00 94.19 87 ARG A C 1
ATOM 654 O O . ARG A 1 87 ? -16.341 -24.187 12.716 1.00 94.19 87 ARG A O 1
ATOM 661 N N . LEU A 1 88 ? -15.055 -22.350 12.583 1.00 94.62 88 LEU A N 1
ATOM 662 C CA . LEU A 1 88 ? -15.173 -21.960 13.991 1.00 94.62 88 LEU A CA 1
ATOM 663 C C . LEU A 1 88 ? -16.513 -21.273 14.323 1.00 94.62 88 LEU A C 1
ATOM 665 O O . LEU A 1 88 ? -16.740 -20.913 15.477 1.00 94.62 88 LEU A O 1
ATOM 669 N N . GLY A 1 89 ? -17.405 -21.090 13.342 1.00 91.06 89 GLY A N 1
ATOM 670 C CA . GLY A 1 89 ? -18.730 -20.491 13.528 1.00 91.06 89 GLY A CA 1
ATOM 671 C C . GLY A 1 89 ? -18.727 -18.962 13.573 1.00 91.06 89 GLY A C 1
ATOM 672 O O . GLY A 1 89 ? -19.700 -18.355 14.024 1.00 91.06 89 GLY A O 1
ATOM 673 N N . TRP A 1 90 ? -17.640 -18.329 13.133 1.00 88.38 90 TRP A N 1
ATOM 674 C CA . TRP A 1 90 ? -17.546 -16.877 13.048 1.00 88.38 90 TRP A CA 1
ATOM 675 C C . TRP A 1 90 ? -18.260 -16.375 11.795 1.00 88.38 90 TRP A C 1
ATOM 677 O O . TRP A 1 90 ? -18.400 -17.085 10.798 1.00 88.38 90 TRP A O 1
ATOM 687 N N . VAL A 1 91 ? -18.722 -15.127 11.845 1.00 86.50 91 VAL A N 1
ATOM 688 C CA . VAL A 1 91 ? -19.558 -14.547 10.796 1.00 86.50 91 VAL A CA 1
ATOM 689 C C . VAL A 1 91 ? -18.848 -13.364 10.159 1.00 86.50 91 VAL A C 1
ATOM 691 O O . VAL A 1 91 ? -18.538 -12.385 10.832 1.00 86.50 91 VAL A O 1
ATOM 694 N N . PHE A 1 92 ? -18.658 -13.431 8.843 1.00 87.06 92 PHE A N 1
ATOM 695 C CA . PHE A 1 92 ? -18.157 -12.308 8.060 1.00 87.06 92 PHE A CA 1
ATOM 696 C C . PHE A 1 92 ? -19.294 -11.363 7.670 1.00 87.06 92 PHE A C 1
ATOM 698 O O . PHE A 1 92 ? -20.352 -11.791 7.199 1.00 87.06 92 PHE A O 1
ATOM 705 N N . ARG A 1 93 ? -19.056 -10.061 7.838 1.00 86.88 93 ARG A N 1
ATOM 706 C CA . ARG A 1 93 ? -19.919 -8.982 7.345 1.00 86.88 93 ARG A CA 1
ATOM 707 C C . ARG A 1 93 ? -19.117 -8.158 6.342 1.00 86.88 93 ARG A C 1
ATOM 709 O O . ARG A 1 93 ? -18.249 -7.387 6.727 1.00 86.88 93 ARG A O 1
ATOM 716 N N . LEU A 1 94 ? -19.357 -8.400 5.057 1.00 86.88 94 LEU A N 1
ATOM 717 C CA . LEU A 1 94 ? -18.742 -7.651 3.955 1.00 86.88 94 LEU A CA 1
ATOM 718 C C . LEU A 1 94 ? -19.613 -6.442 3.604 1.00 86.88 94 LEU A C 1
ATOM 720 O O . LEU A 1 94 ? -20.781 -6.442 3.963 1.00 86.88 94 LEU A O 1
ATOM 724 N N . LYS A 1 95 ? -19.074 -5.447 2.886 1.00 84.62 95 LYS A N 1
ATOM 725 C CA . LYS A 1 95 ? -19.803 -4.217 2.499 1.00 84.62 95 LYS A CA 1
ATOM 726 C C . LYS A 1 95 ? -20.399 -3.433 3.686 1.00 84.62 95 LYS A C 1
ATOM 728 O O . LYS A 1 95 ? -21.400 -2.738 3.536 1.00 84.62 95 LYS A O 1
ATOM 733 N N . ALA A 1 96 ? -19.775 -3.547 4.858 1.00 88.56 96 ALA A N 1
ATOM 734 C CA . ALA A 1 96 ? -20.211 -2.911 6.099 1.00 88.56 96 ALA A CA 1
ATOM 735 C C . ALA A 1 96 ? -19.080 -2.056 6.709 1.00 88.56 96 ALA A C 1
ATOM 737 O O . ALA A 1 96 ? -18.567 -2.405 7.776 1.00 88.56 96 ALA A O 1
ATOM 738 N N . PRO A 1 97 ? -18.629 -0.971 6.044 1.00 90.38 97 PRO A N 1
ATOM 739 C CA . PRO A 1 97 ? -17.621 -0.073 6.601 1.00 90.38 97 PRO A CA 1
ATOM 740 C C . PRO A 1 97 ? -17.999 0.421 8.003 1.00 90.38 97 PRO A C 1
ATOM 742 O O . PRO A 1 97 ? -19.137 0.825 8.267 1.00 90.38 97 PRO A O 1
ATOM 745 N N . VAL A 1 98 ? -17.018 0.394 8.908 1.00 92.25 98 VAL A N 1
ATOM 746 C CA . VAL A 1 98 ? -17.150 0.919 10.271 1.00 92.25 98 VAL A CA 1
ATOM 747 C C . VAL A 1 98 ? -17.246 2.435 10.206 1.00 92.25 98 VAL A C 1
ATOM 749 O O . VAL A 1 98 ? -16.336 3.095 9.719 1.00 92.25 98 VAL A O 1
ATOM 752 N N . ALA A 1 99 ? -18.335 2.986 10.731 1.00 92.50 99 ALA A N 1
ATOM 753 C CA . ALA A 1 99 ? -18.564 4.422 10.807 1.00 92.50 99 ALA A CA 1
ATOM 754 C C . ALA A 1 99 ? -18.246 4.989 12.197 1.00 92.50 99 ALA A C 1
ATOM 756 O O . ALA A 1 99 ? -17.743 6.109 12.301 1.00 92.50 99 ALA A O 1
ATOM 757 N N . ALA A 1 100 ? -18.517 4.231 13.265 1.00 93.75 100 ALA A N 1
ATOM 758 C CA . ALA A 1 100 ? -18.224 4.664 14.629 1.00 93.75 100 ALA A CA 1
ATOM 759 C C . ALA A 1 100 ? -17.886 3.503 15.573 1.00 93.75 100 ALA A C 1
ATOM 761 O O . ALA A 1 100 ? -18.359 2.377 15.399 1.00 93.75 100 ALA A O 1
ATOM 762 N N . VAL A 1 101 ? -17.079 3.819 16.584 1.00 93.00 101 VAL A N 1
ATOM 763 C CA . VAL A 1 101 ? -16.654 2.945 17.678 1.00 93.00 101 VAL A CA 1
ATOM 764 C C . VAL A 1 101 ? -16.904 3.677 18.995 1.00 93.00 101 VAL A C 1
ATOM 766 O O . VAL A 1 101 ? -16.202 4.631 19.340 1.00 93.00 101 VAL A O 1
ATOM 769 N N . GLU A 1 102 ? -17.912 3.231 19.734 1.00 92.56 102 GLU A N 1
ATOM 770 C CA . GLU A 1 102 ? -18.434 3.912 20.919 1.00 92.56 102 GLU A CA 1
ATOM 771 C C . GLU A 1 102 ? -18.287 3.010 22.150 1.00 92.56 102 GLU A C 1
ATOM 773 O O . GLU A 1 102 ? -18.600 1.821 22.092 1.00 92.56 102 GLU A O 1
ATOM 778 N N . LEU A 1 103 ? -17.819 3.551 23.277 1.00 86.81 103 LEU A N 1
ATOM 779 C CA . LEU A 1 103 ? -17.997 2.881 24.565 1.00 86.81 103 LEU A CA 1
ATOM 780 C C . LEU A 1 103 ? -19.415 3.093 25.056 1.00 86.81 103 LEU A C 1
ATOM 782 O O . LEU A 1 103 ? -19.938 4.204 25.009 1.00 86.81 103 LEU A O 1
ATOM 786 N N . VAL A 1 104 ? -19.991 2.021 25.573 1.00 84.50 104 VAL A N 1
ATOM 787 C CA . VAL A 1 104 ? -21.277 2.035 26.245 1.00 84.50 104 VAL A CA 1
ATOM 788 C C . VAL A 1 104 ? -21.030 1.581 27.674 1.00 84.50 104 VAL A C 1
ATOM 790 O O . VAL A 1 104 ? -20.598 0.449 27.903 1.00 84.50 104 VAL A O 1
ATOM 793 N N . GLU A 1 105 ? -21.260 2.492 28.614 1.00 79.50 105 GLU A N 1
ATOM 794 C CA . GLU A 1 105 ? -21.316 2.189 30.042 1.00 79.50 105 GLU A CA 1
ATOM 795 C C . GLU A 1 105 ? -22.690 1.569 30.331 1.00 79.50 105 GLU A C 1
ATOM 797 O O . GLU A 1 105 ? -23.719 2.118 29.932 1.00 79.50 105 GLU A O 1
ATOM 802 N N . GLY A 1 106 ? -22.697 0.380 30.929 1.00 68.06 106 GLY A N 1
ATOM 803 C CA . GLY A 1 106 ? -23.902 -0.310 31.369 1.00 68.06 106 GLY A CA 1
ATOM 804 C C . GLY A 1 106 ? -24.507 0.326 32.620 1.00 68.06 106 GLY A C 1
ATOM 805 O O . GLY A 1 106 ? -23.962 1.265 33.197 1.00 68.06 106 GLY A O 1
ATOM 806 N N . GLU A 1 107 ? -25.661 -0.192 33.041 1.00 60.78 107 GLU A N 1
ATOM 807 C CA . GLU A 1 107 ? -26.371 0.302 34.230 1.00 60.78 107 GLU A CA 1
ATOM 808 C C . GLU A 1 107 ? -25.647 -0.058 35.544 1.00 60.78 107 GLU A C 1
ATOM 810 O O . GLU A 1 107 ? -25.836 0.612 36.558 1.00 60.78 107 GLU A O 1
ATOM 815 N N . GLU A 1 108 ? -24.793 -1.087 35.522 1.00 63.84 108 GLU A N 1
ATOM 816 C CA . GLU A 1 108 ? -23.936 -1.496 36.639 1.00 63.84 108 GLU A CA 1
ATOM 817 C C . GLU A 1 108 ? -22.507 -0.941 36.476 1.00 63.84 108 GLU A C 1
ATOM 819 O O . GLU A 1 108 ? -21.961 -0.930 35.372 1.00 63.84 108 GLU A O 1
ATOM 824 N N . GLU A 1 109 ? -21.868 -0.539 37.585 1.00 53.38 109 GLU A N 1
ATOM 825 C CA . GLU A 1 109 ? -20.564 0.163 37.636 1.00 53.38 109 GLU A CA 1
ATOM 826 C C . GLU A 1 109 ? -19.371 -0.584 36.981 1.00 53.38 109 GLU A C 1
ATOM 828 O O . GLU A 1 109 ? -18.280 -0.019 36.874 1.00 53.38 109 GLU A O 1
ATOM 833 N N . GLU A 1 110 ? -19.548 -1.823 36.506 1.00 58.28 110 GLU A N 1
ATOM 834 C CA . GLU A 1 110 ? -18.493 -2.641 35.884 1.00 58.28 110 GLU A CA 1
ATOM 835 C C . GLU A 1 110 ? -18.811 -3.152 34.461 1.00 58.28 110 GLU A C 1
ATOM 837 O O . GLU A 1 110 ? -17.943 -3.766 33.833 1.00 58.28 110 GLU A O 1
ATOM 842 N N . GLU A 1 111 ? -20.000 -2.897 33.899 1.00 67.06 111 GLU A N 1
ATOM 843 C CA . GLU A 1 111 ? -20.358 -3.417 32.570 1.00 67.06 111 GLU A CA 1
ATOM 844 C C . GLU A 1 111 ? -19.978 -2.426 31.458 1.00 67.06 111 GLU A C 1
ATOM 846 O O . GLU A 1 111 ? -20.767 -1.590 31.031 1.00 67.06 111 GLU A O 1
ATOM 851 N N . ILE A 1 112 ? -18.739 -2.504 30.967 1.00 73.94 112 ILE A N 1
ATOM 852 C CA . ILE A 1 112 ? -18.297 -1.725 29.800 1.00 73.94 112 ILE A CA 1
ATOM 853 C C . ILE A 1 112 ? -18.423 -2.594 28.549 1.00 73.94 112 ILE A C 1
ATOM 855 O O . ILE A 1 112 ? -17.818 -3.664 28.460 1.00 73.94 112 ILE A O 1
ATOM 859 N N . SER A 1 113 ? -19.159 -2.109 27.548 1.00 86.06 113 SER A N 1
ATOM 860 C CA . SER A 1 113 ? -19.211 -2.719 26.216 1.00 86.06 113 SER A CA 1
ATOM 861 C C . SER A 1 113 ? -18.789 -1.732 25.129 1.00 86.06 113 SER A C 1
ATOM 863 O O . SER A 1 113 ? -18.717 -0.520 25.331 1.00 86.06 113 SER A O 1
ATOM 865 N N . VAL A 1 114 ? -18.469 -2.263 23.955 1.00 89.00 114 VAL A N 1
ATOM 866 C CA . VAL A 1 114 ? -18.138 -1.497 22.757 1.00 89.00 114 VAL A CA 1
ATOM 867 C C . VAL A 1 114 ? -19.269 -1.663 21.755 1.00 89.00 114 VAL A C 1
ATOM 869 O O . VAL A 1 114 ? -19.625 -2.788 21.398 1.00 89.00 114 VAL A O 1
ATOM 872 N N . LYS A 1 115 ? -19.804 -0.541 21.279 1.00 92.50 115 LYS A N 1
ATOM 873 C CA . LYS A 1 115 ? -20.746 -0.465 20.169 1.00 92.50 115 LYS A CA 1
ATOM 874 C C . LYS A 1 115 ? -20.002 -0.099 18.886 1.00 92.50 115 LYS A C 1
ATOM 876 O O . LYS A 1 115 ? -19.338 0.933 18.811 1.00 92.50 115 LYS A O 1
ATOM 881 N N . ILE A 1 116 ? -20.145 -0.937 17.867 1.00 93.06 116 ILE A N 1
ATOM 882 C CA . ILE A 1 116 ? -19.637 -0.708 16.515 1.00 93.06 116 ILE A CA 1
ATOM 883 C C . ILE A 1 116 ? -20.810 -0.390 15.605 1.00 93.06 116 ILE A C 1
ATOM 885 O O . ILE A 1 116 ? -21.686 -1.230 15.402 1.00 93.06 116 ILE A O 1
ATOM 889 N N . SER A 1 117 ? -20.797 0.812 15.048 1.00 93.38 117 SER A N 1
ATOM 890 C CA . SER A 1 117 ? -21.790 1.278 14.087 1.00 93.38 117 SER A CA 1
ATOM 891 C C . SER A 1 117 ? -21.206 1.136 12.683 1.00 93.38 117 SER A C 1
ATOM 893 O O . SER A 1 117 ? -20.124 1.654 12.404 1.00 93.38 117 SER A O 1
ATOM 895 N N . THR A 1 118 ? -21.902 0.432 11.796 1.00 90.88 118 THR A N 1
ATOM 896 C CA . THR A 1 118 ? -21.497 0.220 10.393 1.00 90.88 118 THR A CA 1
ATOM 897 C C . THR A 1 118 ? -22.496 0.863 9.446 1.00 90.88 118 THR A C 1
ATOM 899 O O . THR A 1 118 ? -23.679 0.929 9.774 1.00 90.88 118 THR A O 1
ATOM 902 N N . ARG A 1 119 ? -22.039 1.312 8.275 1.00 85.19 119 ARG A N 1
ATOM 903 C CA . ARG A 1 119 ? -22.901 1.779 7.179 1.00 85.19 119 ARG A CA 1
ATOM 904 C C . ARG A 1 119 ? -22.857 0.754 6.058 1.00 85.19 119 ARG A C 1
ATOM 906 O O . ARG A 1 119 ? -21.770 0.389 5.640 1.00 85.19 119 ARG A O 1
ATOM 913 N N . TRP A 1 120 ? -23.999 0.284 5.576 1.00 76.06 120 TRP A N 1
ATOM 914 C CA . TRP A 1 120 ? -24.026 -0.629 4.432 1.00 76.06 120 TRP A CA 1
ATOM 915 C C . TRP A 1 120 ? -23.936 0.133 3.109 1.00 76.06 120 TRP A C 1
ATOM 917 O O . TRP A 1 120 ? -24.591 1.159 2.937 1.00 76.06 120 TRP A O 1
ATOM 927 N N . VAL A 1 121 ? -23.141 -0.389 2.177 1.00 67.19 121 VAL A N 1
ATOM 928 C CA . VAL A 1 121 ? -23.028 0.101 0.792 1.00 67.19 121 VAL A CA 1
ATOM 929 C C . VAL A 1 121 ? -23.665 -0.964 -0.129 1.00 67.19 121 VAL A C 1
ATOM 931 O O . VAL A 1 121 ? -23.386 -2.146 0.068 1.00 67.19 121 VAL A O 1
ATOM 934 N N . GLU A 1 122 ? -24.567 -0.577 -1.051 1.00 62.06 122 GLU A N 1
ATOM 935 C CA . GLU A 1 122 ? -25.460 -1.438 -1.885 1.00 62.06 122 GLU A CA 1
ATOM 936 C C . GLU A 1 122 ? -24.853 -2.752 -2.453 1.00 62.06 122 GLU A C 1
ATOM 938 O O . GLU A 1 122 ? -23.646 -2.869 -2.689 1.00 62.06 122 GLU A O 1
ATOM 943 N N . ASP A 1 123 ? -25.625 -3.847 -2.611 1.00 54.50 123 ASP A N 1
ATOM 944 C CA . ASP A 1 123 ? -26.764 -4.079 -3.540 1.00 54.50 123 ASP A CA 1
ATOM 945 C C . ASP A 1 123 ? -28.181 -4.118 -2.887 1.00 54.50 123 ASP A C 1
ATOM 947 O O . ASP A 1 123 ? -28.730 -5.201 -2.662 1.00 54.50 123 ASP A O 1
ATOM 951 N N . ILE A 1 124 ? -28.828 -2.982 -2.582 1.00 54.03 124 ILE A N 1
ATOM 952 C CA . ILE A 1 124 ? -30.218 -2.962 -2.057 1.00 54.03 124 ILE A CA 1
ATOM 953 C C . ILE A 1 124 ? -31.033 -1.873 -2.776 1.00 54.03 124 ILE A C 1
ATOM 955 O O . ILE A 1 124 ? -30.609 -0.735 -2.716 1.00 54.03 124 ILE A O 1
ATOM 959 N N . PRO A 1 125 ? -32.206 -2.163 -3.381 1.00 52.19 125 PRO A N 1
ATOM 960 C CA . PRO A 1 125 ? -32.941 -1.225 -4.238 1.00 52.19 125 PRO A CA 1
ATOM 961 C C . PRO A 1 125 ? -33.190 0.173 -3.654 1.00 52.19 125 PRO A C 1
ATOM 963 O O . PRO A 1 125 ? -33.494 0.323 -2.468 1.00 52.19 125 PRO A O 1
ATOM 966 N N . GLU A 1 126 ? -33.237 1.157 -4.560 1.00 47.94 126 GLU A N 1
ATOM 967 C CA . GLU A 1 126 ? -33.193 2.604 -4.300 1.00 47.94 126 GLU A CA 1
ATOM 968 C C . GLU A 1 126 ? -34.209 3.135 -3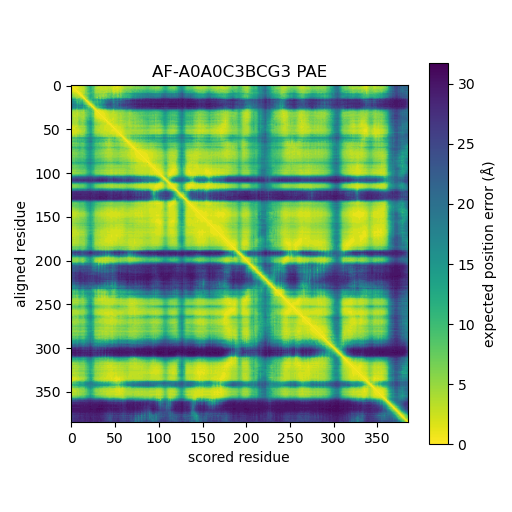.260 1.00 47.94 126 GLU A C 1
ATOM 970 O O . GLU A 1 126 ? -34.018 4.140 -2.576 1.00 47.94 126 GLU A O 1
ATOM 975 N N . VAL A 1 127 ? -35.319 2.418 -3.095 1.00 51.22 127 VAL A N 1
ATOM 976 C CA . VAL A 1 127 ? -36.437 2.781 -2.213 1.00 51.22 127 VAL A CA 1
ATOM 977 C C . VAL A 1 127 ? -36.146 2.478 -0.728 1.00 51.22 127 VAL A C 1
ATOM 979 O O . VAL A 1 127 ? -36.934 2.846 0.140 1.00 51.22 127 VAL A O 1
ATOM 982 N N . MET A 1 128 ? -35.016 1.830 -0.409 1.00 48.94 128 MET A N 1
ATOM 983 C CA . MET A 1 128 ? -34.588 1.498 0.962 1.00 48.94 128 MET A CA 1
ATOM 984 C C . MET A 1 128 ? -33.321 2.244 1.429 1.00 48.94 128 MET A C 1
ATOM 986 O O . MET A 1 128 ? -32.810 1.954 2.509 1.00 48.94 128 MET A O 1
ATOM 990 N N . HIS A 1 129 ? -32.836 3.232 0.666 1.00 48.69 129 HIS A N 1
ATOM 991 C CA . HIS A 1 129 ? -31.575 3.965 0.889 1.00 48.69 129 HIS A CA 1
ATOM 992 C C . HIS A 1 129 ? -31.471 4.855 2.133 1.00 48.69 129 HIS A C 1
ATOM 994 O O . HIS A 1 129 ? -30.431 5.483 2.340 1.00 48.69 129 HIS A O 1
ATOM 1000 N N . ALA A 1 130 ? -32.497 4.933 2.976 1.00 44.66 130 ALA A N 1
ATOM 1001 C CA . ALA A 1 130 ? -32.368 5.629 4.249 1.00 44.66 130 ALA A CA 1
ATOM 1002 C C . ALA A 1 130 ? -31.504 4.788 5.211 1.00 44.66 130 ALA A C 1
ATOM 1004 O O . ALA A 1 130 ? -32.021 4.014 6.008 1.00 44.66 130 ALA A O 1
ATOM 1005 N N . GLU A 1 131 ? -30.182 4.916 5.068 1.00 54.00 131 GLU A N 1
ATOM 1006 C CA . GLU A 1 131 ? -29.145 4.645 6.070 1.00 54.00 131 GLU A CA 1
ATOM 1007 C C . GLU A 1 131 ? -29.412 3.425 6.967 1.00 54.00 131 GLU A C 1
ATOM 1009 O O . GLU A 1 131 ? -29.703 3.558 8.158 1.00 54.00 131 GLU A O 1
ATOM 1014 N N . GLN A 1 132 ? -29.254 2.206 6.439 1.00 64.62 132 GLN A N 1
ATOM 1015 C CA . GLN A 1 132 ? -29.180 1.035 7.313 1.00 64.62 132 GLN A CA 1
ATOM 1016 C C . GLN A 1 132 ? -27.850 1.068 8.072 1.00 64.62 132 GLN A C 1
ATOM 1018 O O . GLN A 1 132 ? -26.841 0.501 7.662 1.00 64.62 132 GLN A O 1
ATOM 1023 N N . THR A 1 133 ? -27.843 1.779 9.193 1.00 72.06 133 THR A N 1
ATOM 1024 C CA . THR A 1 133 ? -26.774 1.687 10.179 1.00 72.06 133 THR A CA 1
ATOM 1025 C C . THR A 1 133 ? -27.003 0.416 10.990 1.00 72.06 133 THR A C 1
ATOM 1027 O O . THR A 1 133 ? -28.079 0.230 11.556 1.00 72.06 133 THR A O 1
ATOM 1030 N N . SER A 1 134 ? -26.024 -0.488 11.039 1.00 85.75 134 SER A N 1
ATOM 1031 C CA . SER A 1 134 ? -26.084 -1.664 11.920 1.00 85.75 134 SER A CA 1
ATOM 1032 C C . SER A 1 134 ? -25.181 -1.462 13.124 1.00 85.75 134 SER A C 1
ATOM 1034 O O . SER A 1 134 ? -24.006 -1.133 12.959 1.00 85.75 134 SER A O 1
ATOM 1036 N N . ASN A 1 135 ? -25.736 -1.690 14.314 1.00 90.25 135 ASN A N 1
ATOM 1037 C CA . ASN A 1 135 ? -25.031 -1.574 15.584 1.00 90.25 135 ASN A CA 1
ATOM 1038 C C . ASN A 1 135 ? -24.709 -2.965 16.128 1.00 90.25 135 ASN A C 1
ATOM 1040 O O . ASN A 1 135 ? -25.594 -3.813 16.250 1.00 90.25 135 ASN A O 1
ATOM 1044 N N . PHE A 1 136 ? -23.451 -3.184 16.489 1.00 89.62 136 PHE A N 1
ATOM 1045 C CA . PHE A 1 136 ? -22.974 -4.418 17.101 1.00 89.62 136 PHE A CA 1
ATOM 1046 C C . PHE A 1 136 ? -22.408 -4.113 18.479 1.00 89.62 136 PHE A C 1
ATOM 1048 O O . PHE A 1 136 ? -21.593 -3.208 18.604 1.00 89.62 136 PHE A O 1
ATOM 1055 N N . HIS A 1 137 ? -22.810 -4.878 19.491 1.00 90.31 137 HIS A N 1
ATOM 1056 C CA . HIS A 1 137 ? -22.303 -4.738 20.853 1.00 90.31 137 HIS A CA 1
ATOM 1057 C C . HIS A 1 137 ? -21.423 -5.934 21.207 1.00 90.31 137 HIS A C 1
ATOM 1059 O O . HIS A 1 137 ? -21.798 -7.082 20.955 1.00 90.31 137 HIS A O 1
ATOM 1065 N N . ALA A 1 138 ? -20.258 -5.666 21.788 1.00 87.50 138 ALA A N 1
ATOM 1066 C CA . ALA A 1 138 ? -19.352 -6.695 22.278 1.00 87.50 138 ALA A CA 1
ATOM 1067 C C . ALA A 1 138 ? -18.573 -6.197 23.507 1.00 87.50 138 ALA A C 1
ATOM 1069 O O . ALA A 1 138 ? -18.279 -5.006 23.583 1.00 87.50 138 ALA A O 1
ATOM 1070 N N . PRO A 1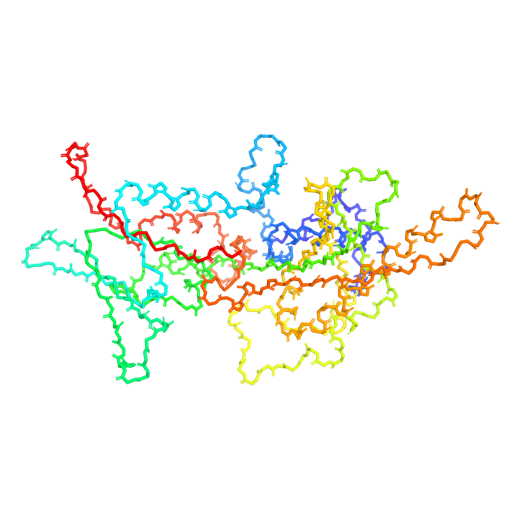 139 ? -18.165 -7.080 24.436 1.00 86.00 139 PRO A N 1
ATOM 1071 C CA . PRO A 1 139 ? -17.296 -6.693 25.554 1.00 86.00 139 PRO A CA 1
ATOM 1072 C C . PRO A 1 139 ? -15.936 -6.149 25.090 1.00 86.00 139 PRO A C 1
ATOM 1074 O O . PRO A 1 139 ? -15.347 -5.284 25.729 1.00 86.00 139 PRO A O 1
ATOM 1077 N N . TYR A 1 140 ? -15.447 -6.636 23.943 1.00 84.19 140 TYR A N 1
ATOM 1078 C CA . TYR A 1 140 ? -14.168 -6.244 23.357 1.00 84.19 140 TYR A CA 1
ATOM 1079 C C . TYR A 1 140 ? -14.285 -6.103 21.840 1.00 84.19 140 TYR A C 1
ATOM 1081 O O . TYR A 1 140 ? -15.060 -6.810 21.195 1.00 84.19 140 TYR A O 1
ATOM 1089 N N . THR A 1 141 ? -13.474 -5.219 21.261 1.00 87.12 141 THR A N 1
ATOM 1090 C CA . THR A 1 141 ? -13.325 -5.071 19.808 1.00 87.12 141 THR A CA 1
ATOM 1091 C C . THR A 1 141 ? -11.848 -5.066 19.438 1.00 87.12 141 THR A C 1
ATOM 1093 O O . THR A 1 141 ? -11.060 -4.350 20.052 1.00 87.12 141 THR A O 1
ATOM 1096 N N . LEU A 1 142 ? -11.491 -5.833 18.406 1.00 89.38 142 LEU A N 1
ATOM 1097 C CA . LEU A 1 142 ? -10.184 -5.777 17.760 1.00 89.38 142 LEU A CA 1
ATOM 1098 C C . LEU A 1 142 ? -10.303 -4.934 16.488 1.00 89.38 142 LEU A C 1
ATOM 1100 O O . LEU A 1 142 ? -11.037 -5.303 15.573 1.00 89.38 142 LEU A O 1
ATOM 1104 N N . LEU A 1 143 ? -9.582 -3.817 16.424 1.00 88.94 143 LEU A N 1
ATOM 1105 C CA . LEU A 1 143 ? -9.512 -3.004 15.213 1.00 88.94 143 LEU A CA 1
ATOM 1106 C C . LEU A 1 143 ? -8.253 -3.339 14.426 1.00 88.94 143 LEU A C 1
ATOM 1108 O O . LEU A 1 143 ? -7.151 -3.309 14.960 1.00 88.94 143 LEU A O 1
ATOM 1112 N N . THR A 1 144 ? -8.441 -3.632 13.143 1.00 92.69 144 THR A N 1
ATOM 1113 C CA . THR A 1 144 ? -7.364 -3.922 12.181 1.00 92.69 144 THR A CA 1
ATOM 1114 C C . THR A 1 144 ? -7.408 -2.942 11.005 1.00 92.69 144 THR A C 1
ATOM 1116 O O . THR A 1 144 ? -7.089 -3.283 9.871 1.00 92.69 144 THR A O 1
ATOM 1119 N N . LEU A 1 145 ? -7.855 -1.710 11.278 1.00 92.94 145 LEU A N 1
ATOM 1120 C CA . LEU A 1 145 ? -7.946 -0.650 10.277 1.00 92.94 145 LEU A CA 1
ATOM 1121 C C . LEU A 1 145 ? -6.538 -0.264 9.800 1.00 92.94 145 LEU A C 1
ATOM 1123 O O . LEU A 1 145 ? -5.668 -0.038 10.646 1.00 92.94 145 LEU A O 1
ATOM 1127 N N . PRO A 1 146 ? -6.303 -0.143 8.482 1.00 95.31 146 PRO A N 1
ATOM 1128 C CA . PRO A 1 146 ? -5.021 0.327 7.976 1.00 95.31 146 PRO A CA 1
ATOM 1129 C C . PRO A 1 146 ? -4.659 1.712 8.514 1.00 95.31 146 PRO A C 1
ATOM 1131 O O . PRO A 1 146 ? -5.527 2.560 8.736 1.00 95.31 146 PRO A O 1
ATOM 1134 N N . LEU A 1 147 ? -3.357 1.968 8.676 1.00 94.75 147 LEU A N 1
ATOM 1135 C CA . LEU A 1 147 ? -2.859 3.271 9.129 1.00 94.75 147 LEU A CA 1
ATOM 1136 C C . LEU A 1 147 ? -3.360 4.415 8.232 1.00 94.75 147 LEU A C 1
ATOM 1138 O O . LEU A 1 147 ? -3.699 5.480 8.744 1.00 94.75 147 LEU A O 1
ATOM 1142 N N . GLY A 1 148 ? -3.443 4.198 6.916 1.00 93.69 148 GLY A N 1
ATOM 1143 C CA . GLY A 1 148 ? -3.989 5.185 5.984 1.00 93.69 148 GLY A CA 1
ATOM 1144 C C . GLY A 1 148 ? -5.450 5.534 6.284 1.00 93.69 148 GLY A C 1
ATOM 1145 O O . GLY A 1 148 ? -5.783 6.714 6.360 1.00 93.69 148 GLY A O 1
ATOM 1146 N N . VAL A 1 149 ? -6.304 4.548 6.585 1.00 94.75 149 VAL A N 1
ATOM 1147 C CA . VAL A 1 149 ? -7.690 4.803 7.026 1.00 94.75 149 VAL A CA 1
ATOM 1148 C C . VAL A 1 149 ? -7.703 5.639 8.302 1.00 94.75 149 VAL A C 1
ATOM 1150 O O . VAL A 1 149 ? -8.379 6.662 8.350 1.00 94.75 149 VAL A O 1
ATOM 1153 N N . LEU A 1 150 ? -6.904 5.276 9.310 1.00 93.88 150 LEU A N 1
ATOM 1154 C CA . LEU A 1 150 ? -6.830 6.024 10.571 1.00 93.88 150 LEU A CA 1
ATOM 1155 C C . LEU A 1 150 ? -6.349 7.476 10.394 1.00 93.88 150 LEU A C 1
ATOM 1157 O O . LEU A 1 150 ? -6.736 8.348 11.170 1.00 93.88 150 LEU A O 1
ATOM 1161 N N . LYS A 1 151 ? -5.516 7.744 9.384 1.00 92.25 151 LYS A N 1
ATOM 1162 C CA . LYS A 1 151 ? -5.011 9.087 9.068 1.00 92.25 151 LYS A CA 1
ATOM 1163 C C . LYS A 1 151 ? -6.000 9.940 8.281 1.00 92.25 151 LYS A C 1
ATOM 1165 O O . LYS A 1 151 ? -6.064 11.147 8.514 1.00 92.25 151 LYS A O 1
ATOM 1170 N N . TYR A 1 152 ? -6.702 9.345 7.317 1.00 91.25 152 TYR A N 1
ATOM 1171 C CA . TYR A 1 152 ? -7.389 10.101 6.265 1.00 91.25 152 TYR A CA 1
ATOM 1172 C C . TYR A 1 152 ? -8.909 10.010 6.318 1.00 91.25 152 TYR A C 1
ATOM 1174 O O . TYR A 1 152 ? -9.580 10.979 5.970 1.00 91.25 152 TYR A O 1
ATOM 1182 N N . ALA A 1 153 ? -9.451 8.894 6.796 1.00 92.75 153 ALA A N 1
ATOM 1183 C CA . ALA A 1 153 ? -10.887 8.700 6.955 1.00 92.75 153 ALA A CA 1
ATOM 1184 C C . ALA A 1 153 ? -11.194 7.792 8.164 1.00 92.75 153 ALA A C 1
ATOM 1186 O O . ALA A 1 153 ? -11.802 6.732 7.999 1.00 92.75 153 ALA A O 1
ATOM 1187 N N . PRO A 1 154 ? -10.753 8.156 9.388 1.00 93.44 154 PRO A N 1
ATOM 1188 C CA . PRO A 1 154 ? -10.993 7.324 10.558 1.00 93.44 154 PRO A CA 1
ATOM 1189 C C . PRO A 1 154 ? -12.495 7.245 10.870 1.00 93.44 154 PRO A C 1
ATOM 1191 O O . PRO A 1 154 ? -13.208 8.241 10.703 1.00 93.44 154 PRO A O 1
ATOM 1194 N N . PRO A 1 155 ? -12.991 6.110 11.400 1.00 93.69 155 PRO A N 1
ATOM 1195 C CA . PRO A 1 155 ? -14.305 6.099 12.024 1.00 93.69 155 PRO A CA 1
ATOM 1196 C C . PRO A 1 155 ? -14.324 7.050 13.225 1.00 93.69 155 PRO A C 1
ATOM 1198 O O . PRO A 1 155 ? -13.293 7.388 13.808 1.00 93.69 155 PRO A O 1
ATOM 1201 N N . THR A 1 156 ? -15.520 7.453 13.640 1.00 95.00 156 THR A N 1
ATOM 1202 C CA . THR A 1 156 ? -15.661 8.276 14.845 1.00 95.00 156 THR A CA 1
ATOM 1203 C C . THR A 1 156 ? -15.385 7.432 16.087 1.00 95.00 156 THR A C 1
ATOM 1205 O O . THR A 1 156 ? -16.034 6.410 16.295 1.00 95.00 156 THR A O 1
ATOM 1208 N N . PHE A 1 157 ? -14.460 7.870 16.939 1.00 93.56 157 PHE A N 1
ATOM 1209 C CA . PHE A 1 157 ? -14.190 7.239 18.231 1.00 93.56 157 PHE A CA 1
ATOM 1210 C C . PHE A 1 157 ? -14.860 8.029 19.354 1.00 93.56 157 PHE A C 1
ATOM 1212 O O . PHE A 1 157 ? -14.662 9.236 19.472 1.00 93.56 157 PHE A O 1
ATOM 1219 N N . THR A 1 158 ? -15.653 7.362 20.193 1.00 91.81 158 THR A N 1
ATOM 1220 C CA . THR A 1 158 ? -16.269 7.980 21.377 1.00 91.81 158 THR A CA 1
ATOM 1221 C C . THR A 1 158 ? -16.004 7.128 22.624 1.00 91.81 158 THR A C 1
ATOM 1223 O O . THR A 1 158 ? -16.434 5.976 22.678 1.00 91.81 158 THR A O 1
ATOM 1226 N N . PRO A 1 159 ? -15.263 7.641 23.627 1.00 90.50 159 PRO A N 1
ATOM 1227 C CA . PRO A 1 159 ? -14.461 8.873 23.586 1.00 90.50 159 PRO A CA 1
ATOM 1228 C C . PRO A 1 159 ? -13.358 8.831 22.503 1.00 90.50 159 PRO A C 1
ATOM 1230 O O . PRO A 1 159 ? -13.050 7.735 22.017 1.00 90.50 159 PRO A O 1
ATOM 1233 N N . PRO A 1 160 ? -12.752 9.981 22.146 1.00 90.69 160 PRO A N 1
ATOM 1234 C CA . PRO A 1 160 ? -11.633 10.042 21.204 1.00 90.69 160 PRO A CA 1
ATOM 1235 C C . PRO A 1 160 ? -10.478 9.102 21.575 1.00 90.69 160 PRO A C 1
ATOM 1237 O O . PRO A 1 160 ? -10.388 8.605 22.707 1.00 90.69 160 PRO A O 1
ATOM 1240 N N . LEU A 1 161 ? -9.591 8.852 20.611 1.00 90.06 161 LEU A N 1
ATOM 1241 C CA . LEU A 1 161 ? -8.363 8.104 20.866 1.00 90.06 161 LEU A CA 1
ATOM 1242 C C . LEU A 1 161 ? -7.481 8.864 21.866 1.00 90.06 161 LEU A C 1
ATOM 1244 O O . LEU A 1 161 ? -7.601 10.075 22.047 1.00 90.06 161 LEU A O 1
ATOM 1248 N N . SER A 1 162 ? -6.598 8.144 22.560 1.00 89.88 162 SER A N 1
ATOM 1249 C CA . SER A 1 162 ? -5.647 8.809 23.449 1.00 89.88 162 SER A CA 1
ATOM 1250 C C . SER A 1 162 ? -4.712 9.714 22.641 1.00 89.88 162 SER A C 1
ATOM 1252 O O . SER A 1 162 ? -4.353 9.399 21.505 1.00 89.88 162 SER A O 1
ATOM 1254 N N . ILE A 1 163 ? -4.237 10.801 23.256 1.00 90.94 163 ILE A N 1
ATOM 1255 C CA . ILE A 1 163 ? -3.276 11.719 22.620 1.00 90.94 163 ILE A CA 1
ATOM 1256 C C . ILE A 1 163 ? -2.042 10.956 22.111 1.00 90.94 163 ILE A C 1
ATOM 1258 O O . ILE A 1 163 ? -1.505 11.280 21.057 1.00 90.94 163 ILE A O 1
ATOM 1262 N N . ARG A 1 164 ? -1.599 9.915 22.831 1.00 90.25 164 ARG A N 1
ATOM 1263 C CA . ARG A 1 164 ? -0.464 9.081 22.411 1.00 90.25 164 ARG A CA 1
ATOM 1264 C C . ARG A 1 164 ? -0.748 8.348 21.102 1.00 90.25 164 ARG A C 1
ATOM 1266 O O . ARG A 1 164 ? 0.094 8.385 20.209 1.00 90.25 164 ARG A O 1
ATOM 1273 N N . HIS A 1 165 ? -1.930 7.744 20.976 1.00 90.69 165 HIS A N 1
ATOM 1274 C CA . HIS A 1 165 ? -2.353 7.054 19.760 1.00 90.69 165 HIS A CA 1
ATOM 1275 C C . HIS A 1 165 ? -2.528 8.021 18.589 1.00 90.69 165 HIS A C 1
ATOM 1277 O O . HIS A 1 165 ? -2.002 7.764 17.511 1.00 90.69 165 HIS A O 1
ATOM 1283 N N . GLU A 1 166 ? -3.203 9.155 18.792 1.00 92.25 166 GLU A N 1
ATOM 1284 C CA . GLU A 1 166 ? -3.386 10.165 17.740 1.00 92.25 166 GLU A CA 1
ATOM 1285 C C . GLU A 1 166 ? -2.043 10.692 17.229 1.00 92.25 166 GLU A C 1
ATOM 1287 O O . GLU A 1 166 ? -1.814 10.781 16.023 1.00 92.25 166 GLU A O 1
ATOM 1292 N N . GLN A 1 167 ? -1.112 10.972 18.141 1.00 92.12 167 GLN A N 1
ATOM 1293 C CA . GLN A 1 167 ? 0.222 11.425 17.776 1.00 92.12 167 GLN A CA 1
ATOM 1294 C C . GLN A 1 167 ? 1.047 10.341 17.071 1.00 92.12 167 GLN A C 1
ATOM 1296 O O . GLN A 1 167 ? 1.768 10.665 16.129 1.00 92.12 167 GLN A O 1
ATOM 1301 N N . ALA A 1 168 ? 0.949 9.074 17.485 1.00 92.75 168 ALA A N 1
ATOM 1302 C CA . ALA A 1 168 ? 1.604 7.963 16.794 1.00 92.75 168 ALA A CA 1
ATOM 1303 C C . ALA A 1 168 ? 1.052 7.796 15.368 1.00 92.75 168 ALA A C 1
ATOM 1305 O O . ALA A 1 168 ? 1.827 7.721 14.411 1.00 92.75 168 ALA A O 1
ATOM 1306 N N . ILE A 1 169 ? -0.279 7.842 15.212 1.00 92.88 169 ILE A N 1
ATOM 1307 C CA . ILE A 1 169 ? -0.955 7.847 13.906 1.00 92.88 169 ILE A CA 1
ATOM 1308 C C . ILE A 1 169 ? -0.450 9.017 13.068 1.00 92.88 169 ILE A C 1
ATOM 1310 O O . ILE A 1 169 ? -0.147 8.827 11.897 1.00 92.88 169 ILE A O 1
ATOM 1314 N N . GLN A 1 170 ? -0.325 10.219 13.631 1.00 91.94 170 GLN A N 1
ATOM 1315 C CA . GLN A 1 170 ? 0.137 11.397 12.898 1.00 91.94 170 GLN A CA 1
ATOM 1316 C C . GLN A 1 170 ? 1.604 11.274 12.461 1.00 91.94 170 GLN A C 1
ATOM 1318 O O . GLN A 1 170 ? 1.909 11.557 11.302 1.00 91.94 170 GLN A O 1
ATOM 1323 N N . ARG A 1 171 ? 2.487 10.821 13.359 1.00 91.88 171 ARG A N 1
ATOM 1324 C CA . ARG A 1 171 ? 3.943 10.748 13.161 1.00 91.88 171 ARG A CA 1
ATOM 1325 C C . ARG A 1 171 ? 4.397 9.657 12.199 1.00 91.88 171 ARG A C 1
ATOM 1327 O O . ARG A 1 171 ? 5.398 9.852 11.512 1.00 91.88 171 ARG A O 1
ATOM 1334 N N . LEU A 1 172 ? 3.725 8.507 12.168 1.00 92.50 172 LEU A N 1
ATOM 1335 C CA . LEU A 1 172 ? 4.075 7.427 11.242 1.00 92.50 172 LEU A CA 1
ATOM 1336 C C . LEU A 1 172 ? 3.820 7.850 9.794 1.00 92.50 172 LEU A C 1
ATOM 1338 O O . LEU A 1 172 ? 2.864 8.564 9.506 1.00 92.50 172 LEU A O 1
ATOM 1342 N N . GLY A 1 173 ? 4.664 7.413 8.868 1.00 90.81 173 GLY A N 1
ATOM 1343 C CA . GLY A 1 173 ? 4.466 7.638 7.441 1.00 90.81 173 GLY A CA 1
ATOM 1344 C C . GLY A 1 173 ? 3.538 6.578 6.853 1.00 90.81 173 GLY A C 1
ATOM 1345 O O . GLY A 1 173 ? 3.588 5.427 7.281 1.00 90.81 173 GLY A O 1
ATOM 1346 N N . MET A 1 174 ? 2.705 6.952 5.878 1.00 91.50 174 MET A N 1
ATOM 1347 C CA . MET A 1 174 ? 1.914 6.001 5.088 1.00 91.50 174 MET A CA 1
ATOM 1348 C C . MET A 1 174 ? 2.418 5.999 3.645 1.00 91.50 174 MET A C 1
ATOM 1350 O O . MET A 1 174 ? 2.178 6.942 2.888 1.00 91.50 174 MET A O 1
ATOM 1354 N N . GLY A 1 175 ? 3.146 4.948 3.286 1.00 90.62 175 GLY A N 1
ATOM 1355 C CA . GLY A 1 175 ? 3.751 4.781 1.973 1.00 90.62 175 GLY A CA 1
ATOM 1356 C C . GLY A 1 175 ? 2.742 4.503 0.860 1.00 90.62 175 GLY A C 1
ATOM 1357 O O . GLY A 1 175 ? 1.537 4.369 1.090 1.00 90.62 175 GLY A O 1
ATOM 1358 N N . LEU A 1 176 ? 3.264 4.420 -0.357 1.00 87.31 176 LEU A N 1
ATOM 1359 C CA . LEU A 1 176 ? 2.603 3.924 -1.549 1.00 87.31 176 LEU A CA 1
ATOM 1360 C C . LEU A 1 176 ? 3.578 3.091 -2.382 1.00 87.31 176 LEU A C 1
ATOM 1362 O O . LEU A 1 176 ? 4.700 3.512 -2.666 1.00 87.31 176 LEU A O 1
ATOM 1366 N N . LEU A 1 177 ? 3.108 1.915 -2.779 1.00 91.44 177 LEU A N 1
ATOM 1367 C CA . LEU A 1 177 ? 3.758 0.998 -3.699 1.00 91.44 177 LEU A CA 1
ATOM 1368 C C . LEU A 1 177 ? 2.673 0.392 -4.580 1.00 91.44 177 LEU A C 1
ATOM 1370 O O . LEU A 1 177 ? 2.003 -0.561 -4.179 1.00 91.44 177 LEU A O 1
ATOM 1374 N N . ASP A 1 178 ? 2.517 0.944 -5.771 1.00 90.06 178 ASP A N 1
ATOM 1375 C CA . ASP A 1 178 ? 1.671 0.366 -6.793 1.00 90.06 178 ASP A CA 1
ATOM 1376 C C . ASP A 1 178 ? 2.416 -0.648 -7.653 1.00 90.06 178 ASP A C 1
ATOM 1378 O O . ASP A 1 178 ? 3.649 -0.690 -7.724 1.00 90.06 178 ASP A O 1
ATOM 1382 N N . LYS A 1 179 ? 1.625 -1.485 -8.316 1.00 92.94 179 LYS A N 1
ATOM 1383 C CA . LYS A 1 179 ? 2.074 -2.485 -9.273 1.00 92.94 179 LYS A CA 1
ATOM 1384 C C . LYS A 1 179 ? 1.398 -2.222 -10.604 1.00 92.94 179 LYS A C 1
ATOM 1386 O O . LYS A 1 179 ? 0.186 -2.017 -10.648 1.00 92.94 179 LYS A O 1
ATOM 1391 N N . ILE A 1 180 ? 2.173 -2.296 -11.677 1.00 91.62 180 ILE A N 1
ATOM 1392 C CA . ILE A 1 180 ? 1.666 -2.363 -13.044 1.00 91.62 180 ILE A CA 1
ATOM 1393 C C . ILE A 1 180 ? 2.128 -3.693 -13.633 1.00 91.62 180 ILE A C 1
ATOM 1395 O O . ILE A 1 180 ? 3.322 -3.909 -13.833 1.00 91.62 180 ILE A O 1
ATOM 1399 N N . VAL A 1 181 ? 1.190 -4.604 -13.870 1.00 93.50 181 VAL A N 1
ATOM 1400 C CA . VAL A 1 181 ? 1.463 -5.944 -14.391 1.00 93.50 181 VAL A CA 1
ATOM 1401 C C . VAL A 1 181 ? 1.190 -5.959 -15.885 1.00 93.50 181 VAL A C 1
ATOM 1403 O O . VAL A 1 181 ? 0.064 -5.723 -16.319 1.00 93.50 181 VAL A O 1
ATOM 1406 N N . LEU A 1 182 ? 2.230 -6.247 -16.660 1.00 92.25 182 LEU A N 1
ATOM 1407 C CA . LEU A 1 182 ? 2.189 -6.368 -18.110 1.00 92.25 182 LEU A CA 1
ATOM 1408 C C . LEU A 1 182 ? 2.101 -7.839 -18.490 1.00 92.25 182 LEU A C 1
ATOM 1410 O O . LEU A 1 182 ? 3.077 -8.566 -18.311 1.00 92.25 182 LEU A O 1
ATOM 1414 N N . VAL A 1 183 ? 0.956 -8.274 -19.009 1.00 93.06 183 VAL A N 1
ATOM 1415 C CA . VAL A 1 183 ? 0.715 -9.672 -19.382 1.00 93.06 183 VAL A CA 1
ATOM 1416 C C . VAL A 1 183 ? 0.909 -9.851 -20.883 1.00 93.06 183 VAL A C 1
ATOM 1418 O O . VAL A 1 183 ? 0.364 -9.095 -21.690 1.00 93.06 183 VAL A O 1
ATOM 1421 N N . TYR A 1 184 ? 1.653 -10.882 -21.268 1.00 91.69 184 TYR A N 1
ATOM 1422 C CA . TYR A 1 184 ? 1.935 -11.231 -22.658 1.00 91.69 184 TYR A CA 1
ATOM 1423 C C . TYR A 1 184 ? 1.419 -12.633 -22.980 1.00 91.69 184 TYR A C 1
ATOM 1425 O O . TYR A 1 184 ? 1.235 -13.464 -22.096 1.00 91.69 184 TYR A O 1
ATOM 1433 N N . GLU A 1 185 ? 1.207 -12.921 -24.265 1.00 91.50 185 GLU A N 1
ATOM 1434 C CA . GLU A 1 185 ? 0.810 -14.266 -24.700 1.00 91.50 185 GLU A CA 1
ATOM 1435 C C . GLU A 1 185 ? 1.943 -15.280 -24.478 1.00 91.50 185 GLU A C 1
ATOM 1437 O O . GLU A 1 185 ? 1.711 -16.426 -24.095 1.00 91.50 185 GLU A O 1
ATOM 1442 N N . LYS A 1 186 ? 3.185 -14.848 -24.722 1.00 88.38 186 LYS A N 1
ATOM 1443 C CA . LYS A 1 186 ? 4.406 -15.639 -24.564 1.00 88.38 186 LYS A CA 1
ATOM 1444 C C . LYS A 1 186 ? 5.530 -14.753 -24.054 1.00 88.38 186 LYS A C 1
ATOM 1446 O O . LYS A 1 186 ? 5.565 -13.554 -24.333 1.00 88.38 186 LYS A O 1
ATOM 1451 N N . VAL A 1 187 ? 6.457 -15.371 -23.338 1.00 86.56 187 VAL A N 1
ATOM 1452 C CA . VAL A 1 187 ? 7.691 -14.725 -22.894 1.00 86.56 187 VAL A CA 1
ATOM 1453 C C . VAL A 1 187 ? 8.554 -14.437 -24.109 1.00 86.56 187 VAL A C 1
ATOM 1455 O O . VAL A 1 187 ? 8.752 -15.307 -24.955 1.00 86.56 187 VAL A O 1
ATOM 1458 N N . TRP A 1 188 ? 9.052 -13.211 -24.191 1.00 83.00 188 TRP A N 1
ATOM 1459 C CA . TRP A 1 188 ? 9.880 -12.743 -25.304 1.00 83.00 188 TRP A CA 1
ATOM 1460 C C . TRP A 1 188 ? 11.159 -12.041 -24.835 1.00 83.00 188 TRP A C 1
ATOM 1462 O O . TRP A 1 188 ? 12.039 -11.774 -25.642 1.00 83.00 188 TRP A O 1
ATOM 1472 N N . TRP A 1 189 ? 11.266 -11.756 -23.534 1.00 79.12 189 TRP A N 1
ATOM 1473 C CA . TRP A 1 189 ? 12.435 -11.141 -22.897 1.00 79.12 189 TRP A CA 1
ATOM 1474 C C . TRP A 1 189 ? 13.428 -12.164 -22.336 1.00 79.12 189 TRP A C 1
ATOM 1476 O O . TRP A 1 189 ? 14.492 -11.781 -21.860 1.00 79.12 189 TRP A O 1
ATOM 1486 N N . ALA A 1 190 ? 13.081 -13.453 -22.363 1.00 62.41 190 ALA A N 1
ATOM 1487 C CA . ALA A 1 190 ? 13.900 -14.515 -21.803 1.00 62.41 190 ALA A CA 1
ATOM 1488 C C . ALA A 1 190 ? 14.683 -15.231 -22.906 1.00 62.41 190 ALA A C 1
ATOM 1490 O O . ALA A 1 190 ? 14.220 -16.229 -23.450 1.00 62.41 190 ALA A O 1
ATOM 1491 N N . ASP A 1 191 ? 15.888 -14.741 -23.191 1.00 53.78 191 ASP A N 1
ATOM 1492 C CA . ASP A 1 191 ? 17.005 -15.653 -23.416 1.00 53.78 191 ASP A CA 1
ATOM 1493 C C . ASP A 1 191 ? 18.334 -15.013 -22.982 1.00 53.78 191 ASP A C 1
ATOM 1495 O O . ASP A 1 191 ? 18.602 -13.847 -23.259 1.00 53.78 191 ASP A O 1
ATOM 1499 N N . THR A 1 192 ? 19.165 -15.818 -22.314 1.00 49.50 192 THR A N 1
ATOM 1500 C CA . THR A 1 192 ? 20.525 -15.555 -21.791 1.00 49.50 192 THR A CA 1
ATOM 1501 C C . THR A 1 192 ? 20.692 -14.895 -20.393 1.00 49.50 192 THR A C 1
ATOM 1503 O O . THR A 1 192 ? 20.718 -13.687 -20.197 1.00 49.50 192 THR A O 1
ATOM 1506 N N . GLN A 1 193 ? 20.965 -15.770 -19.413 1.00 45.72 193 GLN A N 1
ATOM 1507 C CA . GLN A 1 193 ? 21.883 -15.603 -18.266 1.00 45.72 193 GLN A CA 1
ATOM 1508 C C . GLN A 1 193 ? 21.469 -14.887 -16.968 1.00 45.72 193 GLN A C 1
ATOM 1510 O O . GLN A 1 193 ? 22.222 -15.009 -16.002 1.00 45.72 193 GLN A O 1
ATOM 1515 N N . SER A 1 194 ? 20.300 -14.256 -16.836 1.00 48.81 194 SER A N 1
ATOM 1516 C CA . SER A 1 194 ? 19.885 -13.739 -15.518 1.00 48.81 194 SER A CA 1
ATOM 1517 C C . SER A 1 194 ? 18.826 -14.627 -14.870 1.00 48.81 194 SER A C 1
ATOM 1519 O O . SER A 1 194 ? 17.640 -14.514 -15.153 1.00 48.81 194 SER A O 1
ATOM 1521 N N . SER A 1 195 ? 19.243 -15.505 -13.957 1.00 52.22 195 SER A N 1
ATOM 1522 C CA . SER A 1 195 ? 18.346 -16.247 -13.054 1.00 52.22 195 SER A CA 1
ATOM 1523 C C . SER A 1 195 ? 17.688 -15.356 -11.987 1.00 52.22 195 SER A C 1
ATOM 1525 O O . SER A 1 195 ? 17.069 -15.861 -11.050 1.00 52.22 195 SER A O 1
ATOM 1527 N N . SER A 1 196 ? 17.869 -14.036 -12.075 1.00 62.31 196 SER A N 1
ATOM 1528 C CA . SER A 1 196 ? 17.376 -13.073 -11.100 1.00 62.31 196 SER A CA 1
ATOM 1529 C C . SER A 1 196 ? 15.954 -12.649 -11.445 1.00 62.31 196 SER A C 1
ATOM 1531 O O . SER A 1 196 ? 15.711 -11.992 -12.450 1.00 62.31 196 SER A O 1
ATOM 1533 N N . ALA A 1 197 ? 15.023 -12.974 -10.551 1.00 74.38 197 ALA A N 1
ATOM 1534 C CA . ALA A 1 197 ? 13.626 -12.540 -10.595 1.00 74.38 197 ALA A CA 1
ATOM 1535 C C . ALA A 1 197 ? 13.452 -11.015 -10.628 1.00 74.38 197 ALA A C 1
ATOM 1537 O O . ALA A 1 197 ? 12.435 -10.508 -11.092 1.00 74.38 197 ALA A O 1
ATOM 1538 N N . MET A 1 198 ? 14.430 -10.303 -10.067 1.00 83.12 198 MET A N 1
ATOM 1539 C CA . MET A 1 198 ? 14.418 -8.864 -9.851 1.00 83.12 198 MET A CA 1
ATOM 1540 C C . MET A 1 198 ? 15.307 -8.175 -10.878 1.00 83.12 198 MET A C 1
ATOM 1542 O O . MET A 1 198 ? 16.499 -8.470 -10.983 1.00 83.12 198 MET A O 1
ATOM 1546 N N . ILE A 1 199 ? 14.728 -7.214 -11.586 1.00 83.38 199 ILE A N 1
ATOM 1547 C CA . ILE A 1 199 ? 15.384 -6.411 -12.610 1.00 83.38 199 ILE A CA 1
ATOM 1548 C C . ILE A 1 199 ? 15.271 -4.944 -12.199 1.00 83.38 199 ILE A C 1
ATOM 1550 O O . ILE A 1 199 ? 14.175 -4.448 -11.950 1.00 83.38 199 ILE A O 1
ATOM 1554 N N . ASN A 1 200 ? 16.396 -4.232 -12.156 1.00 81.62 200 ASN A N 1
ATOM 1555 C CA . ASN A 1 200 ? 16.407 -2.783 -11.973 1.00 81.62 200 ASN A CA 1
ATOM 1556 C C . ASN A 1 200 ? 16.590 -2.102 -13.331 1.00 81.62 200 ASN A C 1
ATOM 1558 O O . ASN A 1 200 ? 17.654 -2.196 -13.943 1.00 81.62 200 ASN A O 1
ATOM 1562 N N . ILE A 1 201 ? 15.554 -1.404 -13.790 1.00 78.88 201 ILE A N 1
ATOM 1563 C CA . ILE A 1 201 ? 15.600 -0.576 -14.994 1.00 78.88 201 ILE A CA 1
ATOM 1564 C C . ILE A 1 201 ? 16.051 0.822 -14.576 1.00 78.88 201 ILE A C 1
ATOM 1566 O O . ILE A 1 201 ? 15.299 1.565 -13.944 1.00 78.88 201 ILE A O 1
ATOM 1570 N N . LEU A 1 202 ? 17.293 1.168 -14.916 1.00 75.88 202 LEU A N 1
ATOM 1571 C CA . LEU A 1 202 ? 17.827 2.518 -14.742 1.00 75.88 202 LEU A CA 1
ATOM 1572 C C . LEU A 1 202 ? 17.321 3.398 -15.890 1.00 75.88 202 LEU A C 1
ATOM 1574 O O . LEU A 1 202 ? 17.536 3.069 -17.057 1.00 75.88 202 LEU A O 1
ATOM 1578 N N . MET A 1 203 ? 16.646 4.499 -15.567 1.00 70.38 203 MET A N 1
ATOM 1579 C CA . MET A 1 203 ? 16.084 5.396 -16.579 1.00 70.38 203 MET A CA 1
ATOM 1580 C C . MET A 1 203 ? 17.216 6.194 -17.267 1.00 70.38 203 MET A C 1
ATOM 1582 O O . MET A 1 203 ? 18.002 6.843 -16.565 1.00 70.38 203 MET A O 1
ATOM 1586 N N . PRO A 1 204 ? 17.347 6.155 -18.609 1.00 56.53 204 PRO A N 1
ATOM 1587 C CA . PRO A 1 204 ? 18.480 6.761 -19.317 1.00 56.53 204 PRO A CA 1
ATOM 1588 C C . PRO A 1 204 ? 18.471 8.303 -19.290 1.00 56.53 204 PRO A C 1
ATOM 1590 O O . PRO A 1 204 ? 17.463 8.941 -19.001 1.00 56.53 204 PRO A O 1
ATOM 1593 N N . LEU A 1 205 ? 19.639 8.900 -19.568 1.00 48.25 205 LEU A N 1
ATOM 1594 C CA . LEU A 1 205 ? 19.930 10.342 -19.457 1.00 48.25 205 LEU A CA 1
ATOM 1595 C C . LEU A 1 205 ? 19.200 11.208 -20.503 1.00 48.25 205 LEU A C 1
ATOM 1597 O O . LEU A 1 205 ? 18.862 12.351 -20.219 1.00 48.25 205 LEU A O 1
ATOM 1601 N N . GLU A 1 206 ? 18.993 10.668 -21.706 1.00 49.50 206 GLU A N 1
ATOM 1602 C CA . GLU A 1 206 ? 18.430 11.381 -22.866 1.00 49.50 206 GLU A CA 1
ATOM 1603 C C . GLU A 1 206 ? 16.896 11.341 -22.920 1.00 49.50 206 GLU A C 1
ATOM 1605 O O . GLU A 1 206 ? 16.282 11.973 -23.783 1.00 49.50 206 GLU A O 1
ATOM 1610 N N . ASP A 1 207 ? 16.266 10.614 -21.995 1.00 45.91 207 ASP A N 1
ATOM 1611 C CA . ASP A 1 207 ? 14.820 10.630 -21.864 1.00 45.91 207 ASP A CA 1
ATOM 1612 C C . ASP A 1 207 ? 14.386 11.832 -21.048 1.00 45.91 207 ASP A C 1
ATOM 1614 O O . ASP A 1 207 ? 14.556 11.898 -19.833 1.00 45.91 207 ASP A O 1
ATOM 1618 N N . ASP A 1 208 ? 13.782 12.769 -21.768 1.00 44.91 208 ASP A N 1
ATOM 1619 C CA . ASP A 1 208 ? 12.907 13.804 -21.257 1.00 44.91 208 ASP A CA 1
ATOM 1620 C C . ASP A 1 208 ? 12.030 13.251 -20.113 1.00 44.91 208 ASP A C 1
ATOM 1622 O O . ASP A 1 208 ? 11.083 12.496 -20.370 1.00 44.91 208 ASP A O 1
ATOM 1626 N N . PRO A 1 209 ? 12.301 13.606 -18.844 1.00 42.88 209 PRO A N 1
ATOM 1627 C CA . PRO A 1 209 ? 11.494 13.131 -17.735 1.00 42.88 209 PRO A CA 1
ATOM 1628 C C . PRO A 1 209 ? 10.051 13.656 -17.802 1.00 42.88 209 PRO A C 1
ATOM 1630 O O . PRO A 1 209 ? 9.174 13.118 -17.126 1.00 42.88 209 PRO A O 1
ATOM 1633 N N . THR A 1 210 ? 9.751 14.637 -18.666 1.00 38.53 210 THR A N 1
ATOM 1634 C CA . THR A 1 210 ? 8.370 15.023 -18.982 1.00 38.53 210 THR A CA 1
ATOM 1635 C C . THR A 1 210 ? 7.612 13.956 -19.773 1.00 38.53 210 THR A C 1
ATOM 1637 O O . THR A 1 210 ? 6.385 13.988 -19.800 1.00 38.53 210 THR A O 1
ATOM 1640 N N . ARG A 1 211 ? 8.274 12.928 -20.323 1.00 45.34 211 ARG A N 1
ATOM 1641 C CA . ARG A 1 211 ? 7.623 11.740 -20.910 1.00 45.34 211 ARG A CA 1
ATOM 1642 C C . ARG A 1 211 ? 7.107 10.735 -19.887 1.00 45.34 211 ARG A C 1
ATOM 1644 O O . ARG A 1 211 ? 6.289 9.895 -20.253 1.00 45.34 211 ARG A O 1
ATOM 1651 N N . LEU A 1 212 ? 7.500 10.845 -18.615 1.00 48.03 212 LEU A N 1
ATOM 1652 C CA . LEU A 1 212 ? 6.854 10.083 -17.542 1.00 48.03 212 LEU A CA 1
ATOM 1653 C C . LEU A 1 212 ? 5.383 10.499 -17.360 1.00 48.03 212 LEU A C 1
ATOM 1655 O O . LEU A 1 212 ? 4.619 9.748 -16.761 1.00 48.03 212 LEU A O 1
ATOM 1659 N N . LEU A 1 213 ? 4.970 11.660 -17.903 1.00 45.53 213 LEU A N 1
ATOM 1660 C CA . LEU A 1 213 ? 3.642 12.230 -17.664 1.00 45.53 213 LEU A CA 1
ATOM 1661 C C . LEU A 1 213 ? 3.016 13.101 -18.768 1.00 45.53 213 LEU A C 1
ATOM 1663 O O . LEU A 1 213 ? 1.860 13.510 -18.646 1.00 45.53 213 LEU A O 1
ATOM 1667 N N . GLY A 1 214 ? 3.721 13.409 -19.849 1.00 33.84 214 GLY A N 1
ATOM 1668 C CA . GLY A 1 214 ? 3.308 14.444 -20.797 1.00 33.84 214 GLY A CA 1
ATOM 1669 C C . GLY A 1 214 ? 3.181 15.843 -20.155 1.00 33.84 214 GLY A C 1
ATOM 1670 O O . GLY A 1 214 ? 3.162 15.995 -18.932 1.00 33.84 214 GLY A O 1
ATOM 1671 N N . PRO A 1 215 ? 3.021 16.907 -20.959 1.00 30.42 215 PRO A N 1
ATOM 1672 C CA . PRO A 1 215 ? 2.935 18.292 -20.475 1.00 30.42 215 PRO A CA 1
ATOM 1673 C C . PRO A 1 215 ? 1.663 18.614 -19.660 1.00 30.42 215 PRO A C 1
ATOM 1675 O O . PRO A 1 215 ? 1.413 19.775 -19.342 1.00 30.42 215 PRO A O 1
ATOM 1678 N N . THR A 1 216 ? 0.825 17.621 -19.335 1.00 37.88 216 THR A N 1
ATOM 1679 C CA . THR A 1 216 ? -0.510 17.834 -18.754 1.00 37.88 216 THR A CA 1
ATOM 1680 C C . THR A 1 216 ? -0.852 17.019 -17.509 1.00 37.88 216 THR A C 1
ATOM 1682 O O . THR A 1 216 ? -1.898 17.305 -16.926 1.00 37.88 216 THR A O 1
ATOM 1685 N N . CYS A 1 217 ? -0.031 16.086 -17.008 1.00 36.16 217 CYS A N 1
ATOM 1686 C CA . CYS A 1 217 ? -0.355 15.413 -15.727 1.00 36.16 217 CYS A CA 1
ATOM 1687 C C . CYS A 1 217 ? 0.060 16.231 -14.491 1.00 36.16 217 CYS A C 1
ATOM 1689 O O . CYS A 1 217 ? 0.550 15.711 -13.497 1.00 36.16 217 CYS A O 1
ATOM 1691 N N . GLY A 1 218 ? -0.183 17.537 -14.574 1.00 37.41 218 GLY A N 1
ATOM 1692 C CA . GLY A 1 218 ? -0.135 18.500 -13.483 1.00 37.41 218 GLY A CA 1
ATOM 1693 C C . GLY A 1 218 ? -1.395 19.365 -13.436 1.00 37.41 218 GLY A C 1
ATOM 1694 O O . GLY A 1 218 ? -1.341 20.487 -12.936 1.00 37.41 218 GLY A O 1
ATOM 1695 N N . ARG A 1 219 ? -2.541 18.896 -13.960 1.00 31.56 219 ARG A N 1
ATOM 1696 C CA . ARG A 1 219 ? -3.812 19.509 -13.558 1.00 31.56 219 ARG A CA 1
ATOM 1697 C C . ARG A 1 219 ? -4.079 19.114 -12.113 1.00 31.56 219 ARG A C 1
ATOM 1699 O O . ARG A 1 219 ? -4.585 18.034 -11.833 1.00 31.56 219 ARG A O 1
ATOM 1706 N N . ILE A 1 220 ? -3.691 20.027 -11.225 1.00 35.16 220 ILE A N 1
ATOM 1707 C CA . ILE A 1 220 ? -4.190 20.144 -9.860 1.00 35.16 220 ILE A CA 1
ATOM 1708 C C . ILE A 1 220 ? -5.703 19.932 -9.940 1.00 35.16 220 ILE A C 1
ATOM 1710 O O . ILE A 1 220 ? -6.395 20.674 -10.638 1.00 35.16 220 ILE A O 1
ATOM 1714 N N . SER A 1 221 ? -6.207 18.884 -9.296 1.00 34.69 221 SER A N 1
ATOM 1715 C CA . SER A 1 221 ? -7.637 18.769 -9.054 1.00 34.69 221 SER A CA 1
ATOM 1716 C C . SER A 1 221 ? -8.091 20.017 -8.297 1.00 34.69 221 SER A C 1
ATOM 1718 O O . SER A 1 221 ? -7.439 20.423 -7.337 1.00 34.69 221 SER A O 1
ATOM 1720 N N . ASP A 1 222 ? -9.240 20.592 -8.660 1.00 34.34 222 ASP A N 1
ATOM 1721 C CA . ASP A 1 222 ? -9.875 21.694 -7.906 1.00 34.34 222 ASP A CA 1
ATOM 1722 C C . ASP A 1 222 ? -10.219 21.302 -6.446 1.00 34.34 222 ASP A C 1
ATOM 1724 O O . ASP A 1 222 ? -10.708 22.102 -5.646 1.00 34.34 222 ASP A O 1
ATOM 1728 N N . HIS A 1 223 ? -9.956 20.050 -6.073 1.00 37.00 223 HIS A N 1
ATOM 1729 C CA . HIS A 1 223 ? -9.960 19.530 -4.717 1.00 37.00 223 HIS A CA 1
ATOM 1730 C C . HIS A 1 223 ? -8.508 19.256 -4.334 1.00 37.00 223 HIS A C 1
ATOM 1732 O O . HIS A 1 223 ? -7.873 18.394 -4.937 1.00 37.00 223 HIS A O 1
ATOM 1738 N N . GLY A 1 224 ? -7.977 20.062 -3.410 1.00 35.72 224 GLY A N 1
ATOM 1739 C CA . GLY A 1 224 ? -6.554 20.136 -3.074 1.00 35.72 224 GLY A CA 1
ATOM 1740 C C . GLY A 1 224 ? -5.875 18.791 -2.800 1.00 35.72 224 GLY A C 1
ATOM 1741 O O . GLY A 1 224 ? -6.523 17.775 -2.559 1.00 35.72 224 GLY A O 1
ATOM 1742 N N . THR A 1 225 ? -4.540 18.803 -2.824 1.00 38.09 225 THR A N 1
ATOM 1743 C CA . THR A 1 225 ? -3.710 17.643 -2.486 1.00 38.09 225 THR A CA 1
ATOM 1744 C C . THR A 1 225 ? -4.178 17.028 -1.169 1.00 38.09 225 THR A C 1
ATOM 1746 O O . THR A 1 225 ? -4.355 17.733 -0.170 1.00 38.09 225 THR A O 1
ATOM 1749 N N . ALA A 1 226 ? -4.401 15.709 -1.157 1.00 38.59 226 ALA A N 1
ATOM 1750 C CA . ALA A 1 226 ? -4.676 14.994 0.081 1.00 38.59 226 ALA A CA 1
ATOM 1751 C C . ALA A 1 226 ? -3.588 15.363 1.103 1.00 38.59 226 ALA A C 1
ATOM 1753 O O . ALA A 1 226 ? -2.406 15.435 0.757 1.00 38.59 226 ALA A O 1
ATOM 1754 N N . LYS A 1 227 ? -3.968 15.654 2.353 1.00 32.38 227 LYS A N 1
ATOM 1755 C CA . LYS A 1 227 ? -2.997 15.941 3.421 1.00 32.38 227 LYS A CA 1
ATOM 1756 C C . LYS A 1 227 ? -1.968 14.803 3.445 1.00 32.38 227 LYS A C 1
ATOM 1758 O O . LYS A 1 227 ? -2.342 13.666 3.668 1.00 32.38 227 LYS A O 1
ATOM 1763 N N . GLY A 1 228 ? -0.689 15.080 3.204 1.00 38.12 228 GLY A N 1
ATOM 1764 C CA . GLY A 1 228 ? 0.361 14.050 3.165 1.00 38.12 228 GLY A CA 1
ATOM 1765 C C . GLY A 1 228 ? 0.642 13.411 1.797 1.00 38.12 228 GLY A C 1
ATOM 1766 O O . GLY A 1 228 ? 1.520 12.558 1.735 1.00 38.12 228 GLY A O 1
ATOM 1767 N N . ALA A 1 229 ? -0.028 13.831 0.719 1.00 40.03 229 ALA A N 1
ATOM 1768 C CA . ALA A 1 229 ? 0.438 13.572 -0.644 1.00 40.03 229 ALA A CA 1
ATOM 1769 C C . ALA A 1 229 ? 1.738 14.351 -0.907 1.00 40.03 229 ALA A C 1
ATOM 1771 O O . ALA A 1 229 ? 1.874 15.502 -0.468 1.00 40.03 229 ALA A O 1
ATOM 1772 N N . PHE A 1 230 ? 2.695 13.741 -1.611 1.00 43.22 230 PHE A N 1
ATOM 1773 C CA . PHE A 1 230 ? 3.932 14.431 -1.970 1.00 43.22 230 PHE A CA 1
ATOM 1774 C C . PHE A 1 230 ? 3.620 15.614 -2.907 1.00 43.22 230 PHE A C 1
ATOM 1776 O O . PHE A 1 230 ? 2.728 15.516 -3.753 1.00 43.22 230 PHE A O 1
ATOM 1783 N N . PRO A 1 231 ? 4.295 16.771 -2.764 1.00 40.12 231 PRO A N 1
ATOM 1784 C CA . PRO A 1 231 ? 4.024 17.916 -3.625 1.00 40.12 231 PRO A CA 1
ATOM 1785 C C . PRO A 1 231 ? 4.342 17.564 -5.090 1.00 40.12 231 PRO A C 1
ATOM 1787 O O . PRO A 1 231 ? 5.374 16.933 -5.335 1.00 40.12 231 PRO A O 1
ATOM 1790 N N . PRO A 1 232 ? 3.510 17.987 -6.063 1.00 42.47 232 PRO A N 1
ATOM 1791 C CA . PRO A 1 232 ? 3.780 17.764 -7.481 1.00 42.47 232 PRO A CA 1
ATOM 1792 C C . PRO A 1 232 ? 5.136 18.375 -7.855 1.00 42.47 232 PRO A C 1
ATOM 1794 O O . PRO A 1 232 ? 5.463 19.490 -7.440 1.00 42.47 232 PRO A O 1
ATOM 1797 N N . ARG A 1 233 ? 5.954 17.626 -8.599 1.00 50.44 233 ARG A N 1
ATOM 1798 C CA . ARG A 1 233 ? 7.334 18.006 -8.932 1.00 50.44 233 ARG A CA 1
ATOM 1799 C C . ARG A 1 233 ? 7.447 18.406 -10.402 1.00 50.44 233 ARG A C 1
ATOM 1801 O O . ARG A 1 233 ? 6.838 17.781 -11.264 1.00 50.44 233 ARG A O 1
ATOM 1808 N N . THR A 1 234 ? 8.194 19.475 -10.666 1.00 49.66 234 THR A N 1
ATOM 1809 C CA . THR A 1 234 ? 8.391 20.036 -12.010 1.00 49.66 234 THR A CA 1
ATOM 1810 C C . THR A 1 234 ? 9.395 19.199 -12.823 1.00 49.66 234 THR A C 1
ATOM 1812 O O . THR A 1 234 ? 10.143 18.415 -12.230 1.00 49.66 234 THR A O 1
ATOM 1815 N N . PRO A 1 235 ? 9.451 19.349 -14.161 1.00 49.06 235 PRO A N 1
ATOM 1816 C CA . PRO A 1 235 ? 10.464 18.710 -15.011 1.00 49.06 235 PRO A CA 1
ATOM 1817 C C . PRO A 1 235 ? 11.900 18.884 -14.500 1.00 49.06 235 PRO A C 1
ATOM 1819 O O . PRO A 1 235 ? 12.654 17.918 -14.427 1.00 49.06 235 PRO A O 1
ATOM 1822 N N . GLU A 1 236 ? 12.238 20.086 -14.032 1.00 54.28 236 GLU A N 1
ATOM 1823 C CA . GLU A 1 236 ? 13.564 20.424 -13.507 1.00 54.28 236 GLU A CA 1
ATOM 1824 C C . GLU A 1 236 ? 13.897 19.626 -12.235 1.00 54.28 236 GLU A C 1
ATOM 1826 O O . GLU A 1 236 ? 15.047 19.259 -11.998 1.00 54.28 236 GLU A O 1
ATOM 1831 N N . TRP A 1 237 ? 12.890 19.307 -11.411 1.00 59.06 237 TRP A N 1
ATOM 1832 C CA . TRP A 1 237 ? 13.083 18.450 -10.240 1.00 59.06 237 TRP A CA 1
ATOM 1833 C C . TRP A 1 237 ? 13.365 17.000 -10.645 1.00 59.06 237 TRP A C 1
ATOM 1835 O O . TRP A 1 237 ? 14.190 16.345 -10.008 1.00 59.06 237 TRP A O 1
ATOM 1845 N N . LEU A 1 238 ? 12.707 16.493 -11.692 1.00 52.97 238 LEU A N 1
ATOM 1846 C CA . LEU A 1 238 ? 12.928 15.131 -12.190 1.00 52.97 238 LEU A CA 1
ATOM 1847 C C . LEU A 1 238 ? 14.310 14.979 -12.842 1.00 52.97 238 LEU A C 1
ATOM 1849 O O . LEU A 1 238 ? 14.966 13.963 -12.626 1.00 52.97 238 LEU A O 1
ATOM 1853 N N . GLU A 1 239 ? 14.798 15.999 -13.555 1.00 55.91 239 GLU A N 1
ATOM 1854 C CA . GLU A 1 239 ? 16.168 16.026 -14.097 1.00 55.91 239 GLU A CA 1
ATOM 1855 C C . GLU A 1 239 ? 17.232 15.894 -12.992 1.00 55.91 239 GLU A C 1
ATOM 1857 O O . GLU A 1 239 ? 18.238 15.198 -13.159 1.00 55.91 239 GLU A O 1
ATOM 1862 N N . GLN A 1 240 ? 16.975 16.506 -11.832 1.00 57.97 240 GLN A N 1
ATOM 1863 C CA . GLN A 1 240 ? 17.846 16.469 -10.652 1.00 57.97 240 GLN A CA 1
ATOM 1864 C C . GLN A 1 240 ? 17.671 15.203 -9.793 1.00 57.97 240 GLN A C 1
ATOM 1866 O O . GLN A 1 240 ? 18.464 14.957 -8.883 1.00 57.97 240 GLN A O 1
ATOM 1871 N N . ASN A 1 241 ? 16.643 14.387 -10.051 1.00 61.97 241 ASN A N 1
ATOM 1872 C CA . ASN A 1 241 ? 16.311 13.201 -9.261 1.00 61.97 241 ASN A CA 1
ATOM 1873 C C . ASN A 1 241 ? 16.154 11.979 -10.174 1.00 61.97 241 ASN A C 1
ATOM 1875 O O . ASN A 1 241 ? 15.025 11.552 -10.432 1.00 61.97 241 ASN A O 1
ATOM 1879 N N . PRO A 1 242 ? 17.274 11.395 -10.640 1.00 66.56 242 PRO A N 1
ATOM 1880 C CA . PRO A 1 242 ? 17.250 10.267 -11.563 1.00 66.56 242 PRO A CA 1
ATOM 1881 C C . PRO A 1 242 ? 16.591 9.053 -10.898 1.00 66.56 242 PRO A C 1
ATOM 1883 O O . PRO A 1 242 ? 16.785 8.839 -9.705 1.00 66.56 242 PRO A O 1
ATOM 1886 N N . GLN A 1 243 ? 15.815 8.264 -11.642 1.00 72.19 243 GLN A N 1
ATOM 1887 C CA . GLN A 1 243 ? 14.968 7.200 -11.087 1.00 72.19 243 GLN A CA 1
ATOM 1888 C C . GLN A 1 243 ? 15.358 5.810 -11.597 1.00 72.19 243 GLN A C 1
ATOM 1890 O O . GLN A 1 243 ? 15.925 5.660 -12.680 1.00 72.19 243 GLN A O 1
ATOM 1895 N N . ALA A 1 244 ? 14.988 4.792 -10.823 1.00 76.88 244 ALA A N 1
ATOM 1896 C CA . ALA A 1 244 ? 15.009 3.401 -11.247 1.00 76.88 244 ALA A CA 1
ATOM 1897 C C . ALA A 1 244 ? 13.637 2.769 -11.013 1.00 76.88 244 ALA A C 1
ATOM 1899 O O . ALA A 1 244 ? 12.975 3.058 -10.012 1.00 76.88 244 ALA A O 1
ATOM 1900 N N . LEU A 1 245 ? 13.232 1.888 -11.924 1.00 80.19 245 LEU A N 1
ATOM 1901 C CA . LEU A 1 245 ? 12.078 1.020 -11.732 1.00 80.19 245 LEU A CA 1
ATOM 1902 C C . LEU A 1 245 ? 12.552 -0.367 -11.336 1.00 80.19 245 LEU A C 1
ATOM 1904 O O . LEU A 1 245 ? 13.458 -0.931 -11.948 1.00 80.19 245 LEU A O 1
ATOM 1908 N N . MET A 1 246 ? 11.887 -0.925 -10.337 1.00 85.62 246 MET A N 1
ATOM 1909 C CA . MET A 1 246 ? 12.059 -2.314 -9.955 1.00 85.62 246 MET A CA 1
ATOM 1910 C C . MET A 1 246 ? 11.016 -3.136 -10.709 1.00 85.62 246 MET A C 1
ATOM 1912 O O . MET A 1 246 ? 9.827 -2.817 -10.675 1.00 85.62 246 MET A O 1
ATOM 1916 N N . VAL A 1 247 ? 11.454 -4.172 -11.413 1.00 87.06 247 VAL A N 1
ATOM 1917 C CA . VAL A 1 247 ? 10.599 -5.043 -12.220 1.00 87.06 247 VAL A CA 1
ATOM 1918 C C . VAL A 1 247 ? 10.784 -6.480 -11.767 1.00 87.06 247 VAL A C 1
ATOM 1920 O O . VAL A 1 247 ? 11.909 -6.951 -11.613 1.00 87.06 247 VAL A O 1
ATOM 1923 N N . PHE A 1 248 ? 9.668 -7.169 -11.560 1.00 88.44 248 PHE A N 1
ATOM 1924 C CA . PHE A 1 248 ? 9.638 -8.583 -11.234 1.00 88.44 248 PHE A CA 1
ATOM 1925 C C . PHE A 1 248 ? 9.273 -9.406 -12.460 1.00 88.44 248 PHE A C 1
ATOM 1927 O O . PHE A 1 248 ? 8.215 -9.193 -13.059 1.00 88.44 248 PHE A O 1
ATOM 1934 N N . ASP A 1 249 ? 10.127 -10.362 -12.804 1.00 89.25 249 ASP A N 1
ATOM 1935 C CA . ASP A 1 249 ? 9.829 -11.368 -13.810 1.00 89.25 249 ASP A CA 1
ATOM 1936 C C . ASP A 1 249 ? 8.974 -12.481 -13.190 1.00 89.25 249 ASP A C 1
ATOM 1938 O O . ASP A 1 249 ? 9.471 -13.394 -12.521 1.00 89.25 249 ASP A O 1
ATOM 1942 N N . LEU A 1 250 ? 7.659 -12.403 -13.414 1.00 88.50 250 LEU A N 1
ATOM 1943 C CA . LEU A 1 250 ? 6.725 -13.417 -12.928 1.00 88.50 250 LEU A CA 1
ATOM 1944 C C . LEU A 1 250 ? 6.895 -14.744 -13.677 1.00 88.50 250 LEU A C 1
ATOM 1946 O O . LEU A 1 250 ? 6.521 -15.792 -13.149 1.00 88.50 250 LEU A O 1
ATOM 1950 N N . HIS A 1 251 ? 7.506 -14.747 -14.862 1.00 87.81 251 HIS A N 1
ATOM 1951 C CA . HIS A 1 251 ? 7.766 -15.987 -15.576 1.00 87.81 251 HIS A CA 1
ATOM 1952 C C . HIS A 1 251 ? 8.890 -16.766 -14.907 1.00 87.81 251 HIS A C 1
ATOM 1954 O O . HIS A 1 251 ? 8.722 -17.951 -14.616 1.00 87.81 251 HIS A O 1
ATOM 1960 N N . ALA A 1 252 ? 9.993 -16.089 -14.584 1.00 83.94 252 ALA A N 1
ATOM 1961 C CA . ALA A 1 252 ? 11.115 -16.696 -13.873 1.00 83.94 252 ALA A CA 1
ATOM 1962 C C . ALA A 1 252 ? 10.708 -17.273 -12.503 1.00 83.94 252 ALA A C 1
ATOM 1964 O O . ALA A 1 252 ? 11.335 -18.215 -12.023 1.00 83.94 252 ALA A O 1
ATOM 1965 N N . GLN A 1 253 ? 9.670 -16.716 -11.868 1.00 80.00 253 GLN A N 1
ATOM 1966 C CA . GLN A 1 253 ? 9.221 -17.110 -10.529 1.00 80.00 253 GLN A CA 1
ATOM 1967 C C . GLN A 1 253 ? 8.098 -18.146 -10.510 1.00 80.00 253 GLN A C 1
ATOM 1969 O O . GLN A 1 253 ? 8.146 -19.100 -9.735 1.00 80.00 253 GLN A O 1
ATOM 1974 N N . CYS A 1 254 ? 7.063 -17.958 -11.327 1.00 84.44 254 CYS A N 1
ATOM 1975 C CA . CYS A 1 254 ? 5.865 -18.798 -11.302 1.00 84.44 254 CYS A CA 1
ATOM 1976 C C . CYS A 1 254 ? 5.375 -19.212 -12.696 1.00 84.44 254 CYS A C 1
ATOM 1978 O O . CYS A 1 254 ? 4.277 -19.748 -12.828 1.00 84.44 254 CYS A O 1
ATOM 1980 N N . GLY A 1 255 ? 6.183 -19.005 -13.739 1.00 86.94 255 GLY A N 1
ATOM 1981 C CA . GLY A 1 255 ? 5.870 -19.408 -15.110 1.00 86.94 255 GLY A CA 1
ATOM 1982 C C . GLY A 1 255 ? 4.846 -18.515 -15.815 1.00 86.94 255 GLY A C 1
ATOM 1983 O O . GLY A 1 255 ? 4.530 -18.764 -16.978 1.00 86.94 255 GLY A O 1
ATOM 1984 N N . ILE A 1 256 ? 4.354 -17.458 -15.164 1.00 89.56 256 ILE A N 1
ATOM 1985 C CA . ILE A 1 256 ? 3.372 -16.534 -15.740 1.00 89.56 256 ILE A CA 1
ATOM 1986 C C . ILE A 1 256 ? 4.089 -15.592 -16.716 1.00 89.56 256 ILE A C 1
ATOM 1988 O O . ILE A 1 256 ? 5.006 -14.904 -16.284 1.00 89.56 256 ILE A O 1
ATOM 1992 N N . PRO A 1 257 ? 3.696 -15.502 -18.002 1.00 91.69 257 PRO A N 1
ATOM 1993 C CA . PRO A 1 257 ? 4.331 -14.620 -18.986 1.00 91.69 257 PRO A CA 1
ATOM 1994 C C . PRO A 1 257 ? 3.983 -13.144 -18.729 1.00 91.69 257 PRO A C 1
ATOM 1996 O O . PRO A 1 257 ? 3.284 -12.501 -19.513 1.00 91.69 257 PRO A O 1
ATOM 1999 N N . ALA A 1 258 ? 4.461 -12.597 -17.613 1.00 91.69 258 ALA A N 1
ATOM 2000 C CA . ALA A 1 258 ? 4.174 -11.242 -17.187 1.00 91.69 258 ALA A CA 1
ATOM 2001 C C . ALA A 1 258 ? 5.357 -10.573 -16.475 1.00 91.69 258 ALA A C 1
ATOM 2003 O O . ALA A 1 258 ? 6.137 -11.218 -15.775 1.00 91.69 258 ALA A O 1
ATOM 2004 N N . LEU A 1 259 ? 5.435 -9.252 -16.623 1.00 91.12 259 LEU A N 1
ATOM 2005 C CA . LEU A 1 259 ? 6.364 -8.386 -15.898 1.00 91.12 259 LEU A CA 1
ATOM 2006 C C . LEU A 1 259 ? 5.574 -7.528 -14.910 1.00 91.12 259 LEU A C 1
ATOM 2008 O O . LEU A 1 259 ? 4.624 -6.855 -15.304 1.00 91.12 259 LEU A O 1
ATOM 2012 N N . CYS A 1 260 ? 5.962 -7.529 -13.638 1.00 91.69 260 CYS A N 1
ATOM 2013 C CA . CYS A 1 260 ? 5.361 -6.682 -12.610 1.00 91.69 260 CYS A CA 1
ATOM 2014 C C . CYS A 1 260 ? 6.280 -5.499 -12.312 1.00 91.69 260 CYS A C 1
ATOM 2016 O O . CYS A 1 260 ? 7.315 -5.658 -11.671 1.00 91.69 260 CYS A O 1
ATOM 2018 N N . VAL A 1 261 ? 5.897 -4.308 -12.757 1.00 89.56 261 VAL A N 1
ATOM 2019 C CA . VAL A 1 261 ? 6.631 -3.066 -12.507 1.00 89.56 261 VAL A CA 1
ATOM 2020 C C . VAL A 1 261 ? 6.151 -2.451 -11.200 1.00 89.56 261 VAL A C 1
ATOM 2022 O O . VAL A 1 261 ? 4.959 -2.200 -11.029 1.00 89.56 261 VAL A O 1
ATOM 2025 N N . PHE A 1 262 ? 7.078 -2.196 -10.285 1.00 89.06 262 PHE A N 1
ATOM 2026 C CA . PHE A 1 262 ? 6.809 -1.521 -9.024 1.00 89.06 262 PHE A CA 1
ATOM 2027 C C . PHE A 1 262 ? 6.959 -0.010 -9.169 1.00 89.06 262 PHE A C 1
ATOM 2029 O O . PHE A 1 262 ? 7.953 0.495 -9.693 1.00 89.06 262 PHE A O 1
ATOM 2036 N N . VAL A 1 263 ? 5.969 0.706 -8.653 1.00 84.75 263 VAL A N 1
ATOM 2037 C CA . VAL A 1 263 ? 5.830 2.154 -8.768 1.00 84.75 263 VAL A CA 1
ATOM 2038 C C . VAL A 1 263 ? 5.588 2.689 -7.360 1.00 84.75 263 VAL A C 1
ATOM 2040 O O . VAL A 1 263 ? 4.480 2.614 -6.842 1.00 84.75 263 VAL A O 1
ATOM 2043 N N . ALA A 1 264 ? 6.644 3.160 -6.699 1.00 83.19 264 ALA A N 1
ATOM 2044 C CA . ALA A 1 264 ? 6.578 3.565 -5.295 1.00 83.19 264 ALA A CA 1
ATOM 2045 C C . ALA A 1 264 ? 6.764 5.069 -5.091 1.00 83.19 264 ALA A C 1
ATOM 2047 O O . ALA A 1 264 ? 7.258 5.780 -5.968 1.00 83.19 264 ALA A O 1
ATOM 2048 N N . GLY A 1 265 ? 6.391 5.529 -3.895 1.00 75.31 265 GLY A N 1
ATOM 2049 C CA . GLY A 1 265 ? 6.573 6.912 -3.469 1.00 75.31 265 GLY A CA 1
ATOM 2050 C C . GLY A 1 265 ? 5.863 7.896 -4.395 1.00 75.31 265 GLY A C 1
ATOM 2051 O O . GLY A 1 265 ? 4.711 7.696 -4.777 1.00 75.31 265 GLY A O 1
ATOM 2052 N N . GLU A 1 266 ? 6.570 8.956 -4.772 1.00 71.25 266 GLU A N 1
ATOM 2053 C CA . GLU A 1 266 ? 6.056 10.038 -5.612 1.00 71.25 266 GLU A CA 1
ATOM 2054 C C . GLU A 1 266 ? 5.631 9.549 -6.996 1.00 71.25 266 GLU A C 1
ATOM 2056 O O . GLU A 1 266 ? 4.699 10.089 -7.588 1.00 71.25 266 GLU A O 1
ATOM 2061 N N . PHE A 1 267 ? 6.296 8.513 -7.509 1.00 72.75 267 PHE A N 1
ATOM 2062 C CA . PHE A 1 267 ? 5.977 7.958 -8.814 1.00 72.75 267 PHE A CA 1
ATOM 2063 C C . PHE A 1 267 ? 4.647 7.187 -8.791 1.00 72.75 267 PHE A C 1
ATOM 2065 O O . PHE A 1 267 ? 3.887 7.235 -9.757 1.00 72.75 267 PHE A O 1
ATOM 2072 N N . GLY A 1 268 ? 4.330 6.555 -7.653 1.00 77.44 268 GLY A N 1
ATOM 2073 C CA . GLY A 1 268 ? 3.015 5.971 -7.375 1.00 77.44 268 GLY A CA 1
ATOM 2074 C C . GLY A 1 268 ? 1.921 7.031 -7.378 1.00 77.44 268 GLY A C 1
ATOM 2075 O O . GLY A 1 268 ? 0.961 6.924 -8.138 1.00 77.44 268 GLY A O 1
ATOM 2076 N N . ASP A 1 269 ? 2.114 8.104 -6.603 1.00 74.38 269 ASP A N 1
ATOM 2077 C CA . ASP A 1 269 ? 1.117 9.176 -6.475 1.00 74.38 269 ASP A CA 1
ATOM 2078 C C . ASP A 1 269 ? 0.807 9.784 -7.854 1.00 74.38 269 ASP A C 1
ATOM 2080 O O . ASP A 1 269 ? -0.348 9.992 -8.224 1.00 74.38 269 ASP A O 1
ATOM 2084 N N . VAL A 1 270 ? 1.853 10.008 -8.646 1.00 73.50 270 VAL A N 1
ATOM 2085 C CA . VAL A 1 270 ? 1.770 10.461 -10.031 1.00 73.50 270 VAL A CA 1
ATOM 2086 C C . VAL A 1 270 ? 1.003 9.473 -10.915 1.00 73.50 270 VAL A C 1
ATOM 2088 O O . VAL A 1 270 ? 0.052 9.876 -11.590 1.00 73.50 270 VAL A O 1
ATOM 2091 N N . ALA A 1 271 ? 1.380 8.191 -10.908 1.00 76.19 271 ALA A N 1
ATOM 2092 C CA . ALA A 1 271 ? 0.747 7.165 -11.733 1.00 76.19 271 ALA A CA 1
ATOM 2093 C C . ALA A 1 271 ? -0.748 7.028 -11.413 1.00 76.19 271 ALA A C 1
ATOM 2095 O O . ALA A 1 271 ? -1.564 6.816 -12.314 1.00 76.19 271 ALA A O 1
ATOM 2096 N N . GLU A 1 272 ? -1.137 7.213 -10.151 1.00 81.19 272 GLU A N 1
ATOM 2097 C CA . GLU A 1 272 ? -2.536 7.255 -9.748 1.00 81.19 272 GLU A CA 1
ATOM 2098 C C . GLU A 1 272 ? -3.294 8.452 -10.336 1.00 81.19 272 GLU A C 1
ATOM 2100 O O . GLU A 1 272 ? -4.478 8.318 -10.631 1.00 81.19 272 GLU A O 1
ATOM 2105 N N . THR A 1 273 ? -2.668 9.601 -10.600 1.00 77.44 273 THR A N 1
ATOM 2106 C CA . THR A 1 273 ? -3.354 10.724 -11.281 1.00 77.44 273 THR A CA 1
ATOM 2107 C C . THR A 1 273 ? -3.585 10.493 -12.778 1.00 77.44 273 THR A C 1
ATOM 2109 O O . THR A 1 273 ? -4.445 11.142 -13.378 1.00 77.44 273 THR A O 1
ATOM 2112 N N . CYS A 1 274 ? -2.855 9.556 -13.386 1.00 71.44 274 CYS A N 1
ATOM 2113 C CA . CYS A 1 274 ? -2.938 9.256 -14.810 1.00 71.44 274 CYS 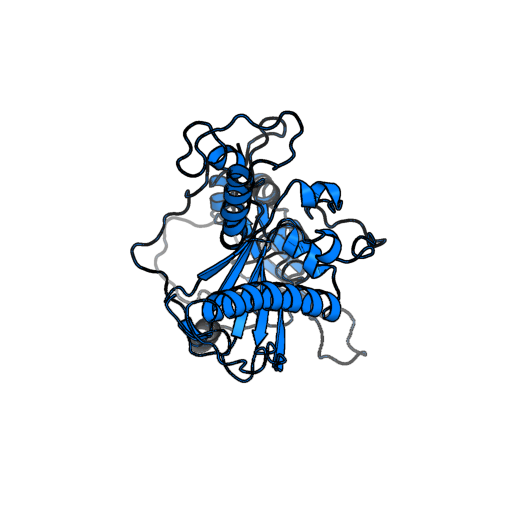A CA 1
ATOM 2114 C C . CYS A 1 274 ? -4.115 8.348 -15.173 1.00 71.44 274 CYS A C 1
ATOM 2116 O O . CYS A 1 274 ? -4.519 7.456 -14.420 1.00 71.44 274 CYS A O 1
ATOM 2118 N N . THR A 1 275 ? -4.605 8.521 -16.402 1.00 78.62 275 THR A N 1
ATOM 2119 C CA . THR A 1 275 ? -5.504 7.550 -17.039 1.00 78.62 275 THR A CA 1
ATOM 2120 C C . THR A 1 275 ? -4.771 6.247 -17.356 1.00 78.62 275 THR A C 1
ATOM 2122 O O . THR A 1 275 ? -3.562 6.242 -17.593 1.00 78.62 275 THR A O 1
ATOM 2125 N N . ASP A 1 276 ? -5.512 5.144 -17.451 1.00 79.31 276 ASP A N 1
ATOM 2126 C CA . ASP A 1 276 ? -4.946 3.824 -17.760 1.00 79.31 276 ASP A CA 1
ATOM 2127 C C . ASP A 1 276 ? -4.184 3.811 -19.086 1.00 79.31 276 ASP A C 1
ATOM 2129 O O . ASP A 1 276 ? -3.126 3.193 -19.186 1.00 79.31 276 ASP A O 1
ATOM 2133 N N . ALA A 1 277 ? -4.671 4.549 -20.087 1.00 77.44 277 ALA A N 1
ATOM 2134 C CA . ALA A 1 277 ? -4.007 4.680 -21.380 1.00 77.44 277 ALA A CA 1
ATOM 2135 C C . ALA A 1 277 ? -2.639 5.371 -21.266 1.00 77.44 277 ALA A C 1
ATOM 2137 O O . ALA A 1 277 ? -1.683 4.934 -21.903 1.00 77.44 277 ALA A O 1
ATOM 2138 N N . GLN A 1 278 ? -2.530 6.419 -20.442 1.00 75.81 278 GLN A N 1
ATOM 2139 C CA . GLN A 1 278 ? -1.269 7.134 -20.216 1.00 75.81 278 GLN A CA 1
ATOM 2140 C C . GLN A 1 278 ? -0.261 6.256 -19.476 1.00 75.81 278 GLN A C 1
ATOM 2142 O O . GLN A 1 278 ? 0.864 6.101 -19.943 1.00 75.81 278 GLN A O 1
ATOM 2147 N N . THR A 1 279 ? -0.677 5.635 -18.367 1.00 74.94 279 THR A N 1
ATOM 2148 C CA . THR A 1 279 ? 0.181 4.737 -17.583 1.00 74.94 279 THR A CA 1
ATOM 2149 C C . THR A 1 279 ? 0.644 3.542 -18.415 1.00 74.94 279 THR A C 1
ATOM 2151 O O . THR A 1 279 ? 1.822 3.197 -18.383 1.00 74.94 279 THR A O 1
ATOM 2154 N N . THR A 1 280 ? -0.258 2.954 -19.209 1.00 78.12 280 THR A N 1
ATOM 2155 C CA . THR A 1 280 ? 0.050 1.838 -20.114 1.00 78.12 280 THR A CA 1
ATOM 2156 C C . THR A 1 280 ? 1.058 2.247 -21.182 1.00 78.12 280 THR A C 1
ATOM 2158 O O . THR A 1 280 ? 2.083 1.592 -21.337 1.00 78.12 280 THR A O 1
ATOM 2161 N N . ALA A 1 281 ? 0.805 3.345 -21.900 1.00 75.06 281 ALA A N 1
ATOM 2162 C CA . ALA A 1 281 ? 1.711 3.817 -22.944 1.00 75.06 281 ALA A CA 1
ATOM 2163 C C . ALA A 1 281 ? 3.112 4.107 -22.388 1.00 75.06 281 ALA A C 1
ATOM 2165 O O . ALA A 1 281 ? 4.111 3.734 -23.002 1.00 75.06 281 ALA A O 1
ATOM 2166 N N . TRP A 1 282 ? 3.172 4.722 -21.205 1.00 76.38 282 TRP A N 1
ATOM 2167 C CA . TRP A 1 282 ? 4.420 5.017 -20.518 1.00 76.38 282 TRP A CA 1
ATOM 2168 C C . TRP A 1 282 ? 5.200 3.744 -20.165 1.00 76.38 282 TRP A C 1
ATOM 2170 O O . TRP A 1 282 ? 6.333 3.576 -20.617 1.00 76.38 282 TRP A O 1
ATOM 2180 N N . VAL A 1 283 ? 4.601 2.824 -19.403 1.00 76.56 283 VAL A N 1
ATOM 2181 C CA . VAL A 1 283 ? 5.317 1.634 -18.919 1.00 76.56 283 VAL A CA 1
ATOM 2182 C C . VAL A 1 283 ? 5.743 0.728 -20.077 1.00 76.56 283 VAL A C 1
ATOM 2184 O O . VAL A 1 283 ? 6.835 0.163 -20.057 1.00 76.56 283 VAL A O 1
ATOM 2187 N N . THR A 1 284 ? 4.919 0.629 -21.127 1.00 75.88 284 THR A N 1
ATOM 2188 C CA . THR A 1 284 ? 5.266 -0.113 -22.340 1.00 75.88 284 THR A CA 1
ATOM 2189 C C . THR A 1 284 ? 6.455 0.524 -23.035 1.00 75.88 284 THR A C 1
ATOM 2191 O O . THR A 1 284 ? 7.377 -0.199 -23.393 1.00 75.88 284 THR A O 1
ATOM 2194 N N . GLY A 1 285 ? 6.481 1.852 -23.175 1.00 75.00 285 GLY A N 1
ATOM 2195 C CA . GLY A 1 285 ? 7.622 2.564 -23.749 1.00 75.00 285 GLY A CA 1
ATOM 2196 C C . GLY A 1 285 ? 8.922 2.274 -22.998 1.00 75.00 285 GLY A C 1
ATOM 2197 O O . GLY A 1 285 ? 9.910 1.888 -23.619 1.00 75.00 285 GLY A O 1
ATOM 2198 N N . VAL A 1 286 ? 8.895 2.357 -21.663 1.00 74.44 286 VAL A N 1
ATOM 2199 C CA . VAL A 1 286 ? 10.071 2.089 -20.816 1.00 74.44 286 VAL A CA 1
ATOM 2200 C C . VAL A 1 286 ? 10.576 0.655 -20.984 1.00 74.44 286 VAL A C 1
ATOM 2202 O O . VAL A 1 286 ? 11.763 0.433 -21.226 1.00 74.44 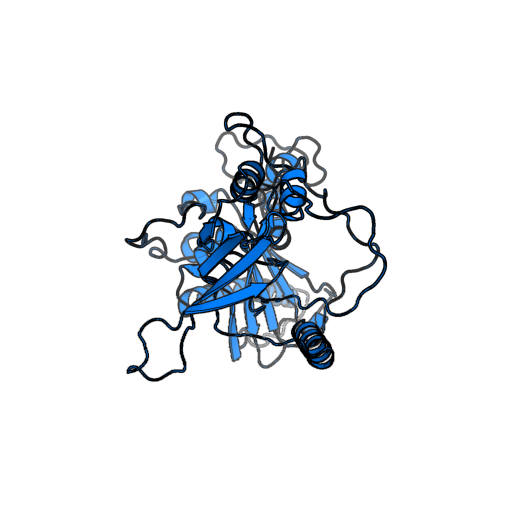286 VAL A O 1
ATOM 2205 N N . VAL A 1 287 ? 9.679 -0.330 -20.894 1.00 74.38 287 VAL A N 1
ATOM 2206 C CA . VAL A 1 287 ? 10.036 -1.751 -21.022 1.00 74.38 287 VAL A CA 1
ATOM 2207 C C . VAL A 1 287 ? 10.549 -2.065 -22.430 1.00 74.38 287 VAL A C 1
ATOM 2209 O O . VAL A 1 287 ? 11.542 -2.777 -22.573 1.00 74.38 287 VAL A O 1
ATOM 2212 N N . GLN A 1 288 ? 9.920 -1.504 -23.467 1.00 71.38 288 GLN A N 1
ATOM 2213 C CA . GLN A 1 288 ? 10.328 -1.688 -24.861 1.00 71.38 288 GLN A CA 1
ATOM 2214 C C . GLN A 1 288 ? 11.709 -1.112 -25.147 1.00 71.38 288 GLN A C 1
ATOM 2216 O O . GLN A 1 288 ? 12.518 -1.763 -25.803 1.00 71.38 288 GLN A O 1
ATOM 2221 N N . GLN A 1 289 ? 11.991 0.090 -24.655 1.00 69.19 289 GLN A N 1
ATOM 2222 C CA . GLN A 1 289 ? 13.280 0.740 -24.846 1.00 69.19 289 GLN A CA 1
ATOM 2223 C C . GLN A 1 289 ? 14.398 0.000 -24.110 1.00 69.19 289 GLN A C 1
ATOM 2225 O O . GLN A 1 289 ? 15.458 -0.244 -24.688 1.00 69.19 289 GLN A O 1
ATOM 2230 N N . TRP A 1 290 ? 14.150 -0.402 -22.861 1.00 73.94 290 TRP A N 1
AT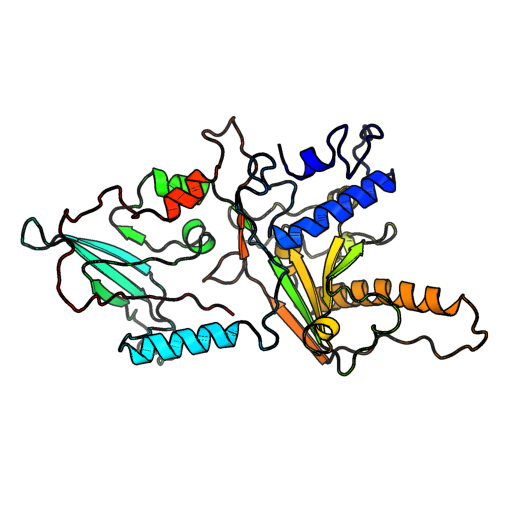OM 2231 C CA . TRP A 1 290 ? 15.129 -1.141 -22.070 1.00 73.94 290 TRP A CA 1
ATOM 2232 C C . TRP A 1 290 ? 15.438 -2.516 -22.687 1.00 73.94 290 TRP A C 1
ATOM 2234 O O . TRP A 1 290 ? 16.605 -2.835 -22.924 1.00 73.94 290 TRP A O 1
ATOM 2244 N N . LEU A 1 291 ? 14.410 -3.300 -23.036 1.00 70.06 291 LEU A N 1
ATOM 2245 C CA . LEU A 1 291 ? 14.591 -4.627 -23.641 1.00 70.06 291 LEU A CA 1
ATOM 2246 C C . LEU A 1 291 ? 15.103 -4.557 -25.084 1.00 70.06 291 LEU A C 1
ATOM 2248 O O . LEU A 1 291 ? 15.960 -5.350 -25.464 1.00 70.06 291 LEU A O 1
ATOM 2252 N N . GLY A 1 292 ? 14.652 -3.583 -25.877 1.00 63.34 292 GLY A N 1
ATOM 2253 C CA . GLY A 1 292 ? 15.168 -3.349 -27.228 1.00 63.34 292 GLY A CA 1
ATOM 2254 C C . GLY A 1 292 ? 16.661 -3.010 -27.227 1.00 63.34 292 GLY A C 1
ATOM 2255 O O . GLY A 1 292 ? 17.406 -3.493 -28.079 1.00 63.34 292 GLY A O 1
ATOM 2256 N N . GLY A 1 293 ? 17.128 -2.250 -26.230 1.00 61.75 293 GLY A N 1
ATOM 2257 C CA . GLY A 1 293 ? 18.552 -1.975 -26.026 1.00 61.75 293 GLY A CA 1
ATOM 2258 C C . GLY A 1 293 ? 19.383 -3.226 -25.715 1.00 61.75 293 GLY A C 1
ATOM 2259 O O . GLY A 1 293 ? 20.523 -3.324 -26.169 1.00 61.75 293 GLY A O 1
ATOM 2260 N N . LEU A 1 294 ? 18.822 -4.194 -24.983 1.00 60.09 294 LEU A N 1
ATOM 2261 C CA . LEU A 1 294 ? 19.476 -5.477 -24.696 1.00 60.09 294 LEU A CA 1
ATOM 2262 C C . LEU A 1 294 ? 19.530 -6.389 -25.929 1.00 60.09 294 LEU A C 1
ATOM 2264 O O . LEU A 1 294 ? 20.598 -6.907 -26.246 1.00 60.09 294 LEU A O 1
ATOM 2268 N N . ILE A 1 295 ? 18.416 -6.516 -26.659 1.00 57.69 295 ILE A N 1
ATOM 2269 C CA . ILE A 1 295 ? 18.316 -7.337 -27.881 1.00 57.69 295 ILE A CA 1
ATOM 2270 C C . ILE A 1 295 ? 19.286 -6.842 -28.968 1.00 57.69 295 ILE A C 1
ATOM 2272 O O . ILE A 1 295 ? 19.910 -7.636 -29.672 1.00 57.69 295 ILE A O 1
ATOM 2276 N N . ASN A 1 296 ? 19.453 -5.523 -29.102 1.00 54.91 296 ASN A N 1
ATOM 2277 C CA . ASN A 1 296 ? 20.390 -4.955 -30.071 1.00 54.91 296 ASN A CA 1
ATOM 2278 C C . ASN A 1 296 ? 21.855 -5.236 -29.699 1.00 54.91 296 ASN A C 1
ATOM 2280 O O . ASN A 1 296 ? 22.658 -5.517 -30.584 1.00 54.91 296 ASN A O 1
ATOM 2284 N N . LYS A 1 297 ? 22.202 -5.223 -28.403 1.00 52.81 297 LYS A N 1
ATOM 2285 C CA . LYS A 1 297 ? 23.561 -5.538 -27.930 1.00 52.81 297 LYS A CA 1
ATOM 2286 C C . LYS A 1 297 ? 23.915 -7.020 -28.078 1.00 52.81 297 LYS A C 1
ATOM 2288 O O . LYS A 1 297 ? 25.059 -7.324 -28.389 1.00 52.81 297 LYS A O 1
ATOM 2293 N N . SER A 1 298 ? 22.959 -7.937 -27.903 1.00 51.34 298 SER A N 1
ATOM 2294 C CA . SER A 1 298 ? 23.208 -9.378 -28.074 1.00 51.34 298 SER A CA 1
ATOM 2295 C C . SER A 1 298 ? 23.465 -9.790 -29.530 1.00 51.34 298 SER A C 1
ATOM 2297 O O . SER A 1 298 ? 24.117 -10.802 -29.769 1.00 51.34 298 SER A O 1
ATOM 2299 N N . ASN A 1 299 ? 22.979 -9.018 -30.508 1.00 50.06 299 ASN A N 1
ATOM 2300 C CA . ASN A 1 299 ? 23.160 -9.316 -31.934 1.00 50.06 299 ASN A CA 1
ATOM 2301 C C . ASN A 1 299 ? 24.502 -8.822 -32.512 1.00 50.06 299 ASN A C 1
ATOM 2303 O O . ASN A 1 299 ? 24.935 -9.336 -33.544 1.00 50.06 299 ASN A O 1
ATOM 2307 N N . ASP A 1 300 ? 25.183 -7.883 -31.847 1.00 50.94 300 ASP A N 1
ATOM 2308 C CA . ASP A 1 300 ? 26.470 -7.328 -32.301 1.00 50.94 300 ASP A CA 1
ATOM 2309 C C . ASP A 1 300 ? 27.675 -8.260 -32.027 1.00 50.94 300 ASP A C 1
ATOM 2311 O O . ASP A 1 300 ? 28.742 -8.078 -32.612 1.00 50.94 300 ASP A O 1
ATOM 2315 N N . GLU A 1 301 ? 27.524 -9.311 -31.208 1.00 46.09 301 GLU A N 1
ATOM 2316 C CA . GLU A 1 301 ? 28.623 -10.229 -30.844 1.00 46.09 301 GLU A CA 1
ATOM 2317 C C . GLU A 1 301 ? 28.801 -11.462 -31.765 1.00 46.09 301 GLU A C 1
ATOM 2319 O O . GLU A 1 301 ? 29.509 -12.403 -31.407 1.00 46.09 301 GLU A O 1
ATOM 2324 N N . GLY A 1 302 ? 28.270 -11.460 -32.998 1.00 47.66 302 GLY A N 1
ATOM 2325 C CA . GLY A 1 302 ? 28.763 -12.398 -34.030 1.00 47.66 302 GLY A CA 1
ATOM 2326 C C . GLY A 1 302 ? 27.760 -13.051 -34.979 1.00 47.66 302 GLY A C 1
ATOM 2327 O O . GLY A 1 302 ? 28.056 -14.121 -35.513 1.00 47.66 302 GLY A O 1
ATOM 2328 N N . SER A 1 303 ? 26.605 -12.443 -35.252 1.00 42.41 303 SER A N 1
ATOM 2329 C CA . SER A 1 303 ? 25.643 -12.980 -36.223 1.00 42.41 303 SER A CA 1
ATOM 2330 C C . SER A 1 303 ? 25.357 -11.971 -37.333 1.00 42.41 303 SER A C 1
ATOM 2332 O O . SER A 1 303 ? 24.571 -11.045 -37.174 1.00 42.41 303 SER A O 1
ATOM 2334 N N . ASN A 1 304 ? 25.966 -12.179 -38.504 1.00 36.88 304 ASN A N 1
ATOM 2335 C CA . ASN A 1 304 ? 25.719 -11.395 -39.720 1.00 36.88 304 ASN A CA 1
ATOM 2336 C C . ASN A 1 304 ? 24.433 -11.862 -40.444 1.00 36.88 304 ASN A C 1
ATOM 2338 O O . ASN A 1 304 ? 24.407 -12.048 -41.661 1.00 36.88 304 ASN A O 1
ATOM 2342 N N . VAL A 1 305 ? 23.372 -12.114 -39.675 1.00 38.25 305 VAL A N 1
ATOM 2343 C CA . VAL A 1 305 ? 22.039 -12.453 -40.174 1.00 38.25 305 VAL A CA 1
ATOM 2344 C C . VAL A 1 305 ? 21.106 -11.333 -39.729 1.00 38.25 305 VAL A C 1
ATOM 2346 O O . VAL A 1 305 ? 20.801 -11.211 -38.548 1.00 38.25 305 VAL A O 1
ATOM 2349 N N . MET A 1 306 ? 20.650 -10.509 -40.678 1.00 31.70 306 MET A N 1
ATOM 2350 C CA . MET A 1 306 ? 19.515 -9.602 -40.472 1.00 31.70 306 MET A CA 1
ATOM 2351 C C . MET A 1 306 ? 18.244 -10.444 -40.293 1.00 31.70 306 MET A C 1
ATOM 2353 O O . MET A 1 306 ? 17.465 -10.626 -41.225 1.00 31.70 306 MET A O 1
ATOM 2357 N N . THR A 1 307 ? 18.052 -11.012 -39.106 1.00 35.25 307 THR A N 1
ATOM 2358 C CA . THR A 1 307 ? 16.731 -11.428 -38.633 1.00 35.25 307 THR A CA 1
ATOM 2359 C C . THR A 1 307 ? 15.923 -10.174 -38.325 1.00 35.25 307 THR A C 1
ATOM 2361 O O . THR A 1 307 ? 16.465 -9.211 -37.782 1.00 35.25 307 THR A O 1
ATOM 2364 N N . GLU A 1 308 ? 14.650 -10.163 -38.726 1.00 38.56 308 GLU A N 1
ATOM 2365 C CA . GLU A 1 308 ? 13.704 -9.076 -38.457 1.00 38.56 308 GLU A CA 1
ATOM 2366 C C . GLU A 1 308 ? 13.860 -8.564 -37.020 1.00 38.56 308 GLU A C 1
ATOM 2368 O O . GLU A 1 308 ? 13.874 -9.348 -36.072 1.00 38.56 308 GLU A O 1
ATOM 2373 N N . ILE A 1 309 ? 14.009 -7.243 -36.882 1.00 42.62 309 ILE A N 1
ATOM 2374 C CA . ILE A 1 309 ? 14.046 -6.521 -35.608 1.00 42.62 309 ILE A CA 1
ATOM 2375 C C . ILE A 1 309 ? 12.897 -7.061 -34.752 1.00 42.62 309 ILE A C 1
ATOM 2377 O O . ILE A 1 309 ? 11.736 -6.882 -35.119 1.00 42.62 309 ILE A O 1
ATOM 2381 N N . GLY A 1 310 ? 13.213 -7.765 -33.662 1.00 51.06 310 GLY A N 1
ATOM 2382 C CA . GLY A 1 310 ? 12.220 -8.400 -32.801 1.00 51.06 310 GLY A CA 1
ATOM 2383 C C . GLY A 1 310 ? 11.323 -7.345 -32.168 1.00 51.06 310 GLY A C 1
ATOM 2384 O O . GLY A 1 310 ? 11.645 -6.795 -31.118 1.00 51.06 310 GLY A O 1
ATOM 2385 N N . ALA A 1 311 ? 10.222 -7.011 -32.837 1.00 62.44 311 ALA A N 1
ATOM 2386 C CA . ALA A 1 311 ? 9.236 -6.080 -32.328 1.00 62.44 311 ALA A CA 1
ATOM 2387 C C . ALA A 1 311 ? 8.694 -6.630 -31.010 1.00 62.44 311 ALA A C 1
ATOM 2389 O O . ALA A 1 311 ? 8.268 -7.785 -30.942 1.00 62.44 311 ALA A O 1
ATOM 2390 N N . VAL A 1 312 ? 8.709 -5.800 -29.967 1.00 70.62 312 VAL A N 1
ATOM 2391 C CA . VAL A 1 312 ? 8.132 -6.175 -28.680 1.00 70.62 312 VAL A CA 1
ATOM 2392 C C . VAL A 1 312 ? 6.670 -6.578 -28.890 1.00 70.62 312 VAL A C 1
ATOM 2394 O O . VAL A 1 312 ? 5.894 -5.766 -29.408 1.00 70.62 312 VAL A O 1
ATOM 2397 N N . PRO A 1 313 ? 6.277 -7.811 -28.517 1.00 79.88 313 PRO A N 1
ATOM 2398 C CA . PRO A 1 313 ? 4.920 -8.291 -28.701 1.00 79.88 313 PRO A CA 1
ATOM 2399 C C . PRO A 1 313 ? 3.896 -7.380 -28.036 1.00 79.88 313 PRO A C 1
ATOM 2401 O O . PRO A 1 313 ? 4.134 -6.781 -26.984 1.00 79.88 313 PRO A O 1
ATOM 2404 N N . ARG A 1 314 ? 2.707 -7.315 -28.637 1.00 81.69 314 ARG A N 1
ATOM 2405 C CA . ARG A 1 314 ? 1.575 -6.624 -28.028 1.00 81.69 314 ARG A CA 1
ATOM 2406 C C . ARG A 1 314 ? 1.172 -7.346 -26.739 1.00 81.69 314 ARG A C 1
ATOM 2408 O O . ARG A 1 314 ? 1.035 -8.566 -26.721 1.00 81.69 314 ARG A O 1
ATOM 2415 N N . MET A 1 315 ? 0.946 -6.574 -25.683 1.00 87.50 315 MET A N 1
ATOM 2416 C CA . MET A 1 315 ? 0.422 -7.090 -24.420 1.00 87.50 315 MET A CA 1
ATOM 2417 C C . MET A 1 315 ? -1.020 -7.574 -24.587 1.00 87.50 315 MET A C 1
ATOM 2419 O O . MET A 1 315 ? -1.801 -6.995 -25.348 1.00 87.50 315 MET A O 1
ATOM 2423 N N . VAL A 1 316 ? -1.363 -8.616 -23.840 1.00 91.62 316 VAL A N 1
ATOM 2424 C CA . VAL A 1 316 ? -2.720 -9.160 -23.739 1.00 91.62 316 VAL A CA 1
ATOM 2425 C C . VAL A 1 316 ? -3.543 -8.329 -22.762 1.00 91.62 316 VAL A C 1
ATOM 2427 O O . VAL A 1 316 ? -4.693 -8.002 -23.044 1.00 91.62 316 VAL A O 1
ATOM 2430 N N . GLU A 1 317 ? -2.939 -7.958 -21.635 1.00 92.31 317 GLU A N 1
ATOM 2431 C CA . GLU A 1 317 ? -3.614 -7.280 -20.537 1.00 92.31 317 GLU A CA 1
ATOM 2432 C C . GLU A 1 317 ? -2.625 -6.419 -19.747 1.00 92.31 317 GLU A C 1
ATOM 2434 O O . GLU A 1 317 ? -1.431 -6.725 -19.672 1.00 92.31 317 GLU A O 1
ATOM 2439 N N . VAL A 1 318 ? -3.139 -5.337 -19.162 1.00 90.44 318 VAL A N 1
ATOM 2440 C CA . VAL A 1 318 ? -2.415 -4.500 -18.207 1.00 90.44 318 VAL A CA 1
ATOM 2441 C C . VAL A 1 318 ? -3.267 -4.360 -16.957 1.00 90.44 318 VAL A C 1
ATOM 2443 O O . VAL A 1 318 ? -4.385 -3.853 -17.024 1.00 90.44 318 VAL A O 1
ATOM 2446 N N . LEU A 1 319 ? -2.729 -4.799 -15.823 1.00 92.44 319 LEU A N 1
ATOM 2447 C CA . LEU A 1 319 ? -3.357 -4.633 -14.515 1.00 92.44 319 LEU A CA 1
ATOM 2448 C C . LEU A 1 319 ? -2.602 -3.566 -13.736 1.00 92.44 319 LEU A C 1
ATOM 2450 O O . LEU A 1 319 ? -1.373 -3.534 -13.759 1.00 92.44 319 LEU A O 1
ATOM 2454 N N . ARG A 1 320 ? -3.327 -2.713 -13.018 1.00 90.31 320 ARG A N 1
ATOM 2455 C CA . ARG A 1 320 ? -2.736 -1.677 -12.171 1.00 90.31 320 ARG A CA 1
ATOM 2456 C C . ARG A 1 320 ? -3.401 -1.652 -10.808 1.00 90.31 320 ARG A C 1
ATOM 2458 O O . ARG A 1 320 ? -4.617 -1.806 -10.711 1.00 90.31 320 ARG A O 1
ATOM 2465 N N . THR A 1 321 ? -2.613 -1.409 -9.775 1.00 92.75 321 THR A N 1
ATOM 2466 C CA . THR A 1 321 ? -3.147 -1.017 -8.469 1.00 92.75 321 THR A CA 1
ATOM 2467 C C . THR A 1 321 ? -3.237 0.507 -8.369 1.00 92.75 321 THR A C 1
ATOM 2469 O O . THR A 1 321 ? -2.682 1.233 -9.200 1.00 92.75 321 THR A O 1
ATOM 2472 N N . ALA A 1 322 ? -4.006 0.975 -7.389 1.00 89.88 322 ALA A N 1
ATOM 2473 C CA . ALA A 1 322 ? -4.097 2.379 -7.004 1.00 89.88 322 ALA A CA 1
ATOM 2474 C C . ALA A 1 322 ? -4.407 2.450 -5.500 1.00 89.88 322 ALA A C 1
ATOM 2476 O O . ALA A 1 322 ? -5.535 2.733 -5.086 1.00 89.88 322 ALA A O 1
ATOM 2477 N N . TRP A 1 323 ? -3.431 2.058 -4.677 1.00 91.81 323 TRP A N 1
ATOM 2478 C CA . TRP A 1 323 ? -3.636 1.864 -3.237 1.00 91.81 323 TRP A CA 1
ATOM 2479 C C . TRP A 1 323 ? -3.964 3.153 -2.481 1.00 91.81 323 TRP A C 1
ATOM 2481 O O . TRP A 1 323 ? -4.601 3.095 -1.428 1.00 91.81 323 TRP A O 1
ATOM 2491 N N . ARG A 1 324 ? -3.549 4.323 -2.979 1.00 86.50 324 ARG A N 1
ATOM 2492 C CA . ARG A 1 324 ? -3.885 5.619 -2.376 1.00 86.50 324 ARG A CA 1
ATOM 2493 C C . ARG A 1 324 ? -5.359 5.956 -2.563 1.00 86.50 324 ARG A C 1
ATOM 2495 O O . ARG A 1 324 ? -5.963 6.515 -1.649 1.00 86.50 324 ARG A O 1
ATOM 2502 N N . LYS A 1 325 ? -5.923 5.629 -3.726 1.00 85.75 325 LYS A N 1
ATOM 2503 C CA . LYS A 1 325 ? -7.348 5.808 -4.042 1.00 85.75 325 LYS A CA 1
ATOM 2504 C C . LYS A 1 325 ? -8.265 4.779 -3.391 1.00 85.75 325 LYS A C 1
ATOM 2506 O O . LYS A 1 325 ? -9.465 5.034 -3.317 1.00 85.75 325 LYS 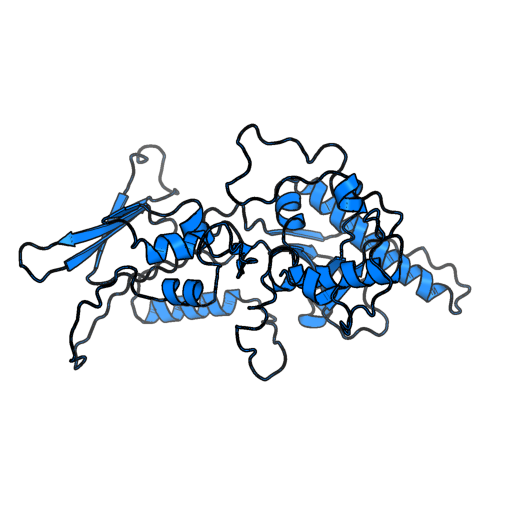A O 1
ATOM 2511 N N . ASP A 1 326 ? -7.738 3.641 -2.947 1.00 88.69 326 ASP A N 1
ATOM 2512 C CA . ASP A 1 326 ? -8.529 2.651 -2.219 1.00 88.69 326 ASP A CA 1
ATOM 2513 C C . ASP A 1 326 ? -8.973 3.222 -0.860 1.00 88.69 326 ASP A C 1
ATOM 2515 O O . ASP A 1 326 ? -8.163 3.430 0.049 1.00 88.69 326 ASP A O 1
ATOM 2519 N N . GLU A 1 327 ? -10.280 3.455 -0.717 1.00 89.69 327 GLU A N 1
ATOM 2520 C CA . GLU A 1 327 ? -10.913 4.011 0.486 1.00 89.69 327 GLU A CA 1
ATOM 2521 C C . GLU A 1 327 ? -10.793 3.116 1.730 1.00 89.69 327 GLU A C 1
ATOM 2523 O O . GLU A 1 327 ? -11.092 3.541 2.848 1.00 89.69 327 GLU A O 1
ATOM 2528 N N . HIS A 1 328 ? -10.357 1.869 1.562 1.00 90.00 328 HIS A N 1
ATOM 2529 C CA . HIS A 1 328 ? -10.113 0.934 2.649 1.00 90.00 328 HIS A CA 1
ATOM 2530 C C . HIS A 1 328 ? -8.631 0.814 3.013 1.00 90.00 328 HIS A C 1
ATOM 2532 O O . HIS A 1 328 ? -8.329 0.123 3.986 1.00 90.00 328 HIS A O 1
ATOM 2538 N N . ALA A 1 329 ? -7.721 1.491 2.300 1.00 90.38 329 ALA A N 1
ATOM 2539 C CA . ALA A 1 329 ? -6.277 1.422 2.538 1.00 90.38 329 ALA A CA 1
ATOM 2540 C C . ALA A 1 329 ? -5.604 2.802 2.653 1.00 90.38 329 ALA A C 1
ATOM 2542 O O . ALA A 1 329 ? -4.889 3.047 3.630 1.00 90.38 329 ALA A O 1
ATOM 2543 N N . PHE A 1 330 ? -5.848 3.706 1.697 1.00 89.94 330 PHE A N 1
ATOM 2544 C CA . PHE A 1 330 ? -5.189 5.012 1.538 1.00 89.94 330 PHE A CA 1
ATOM 2545 C C . PHE A 1 330 ? -3.647 4.964 1.504 1.00 89.94 330 PHE A C 1
ATOM 2547 O O . PHE A 1 330 ? -2.944 5.851 2.011 1.00 89.94 330 PHE A O 1
ATOM 2554 N N . GLY A 1 331 ? -3.095 3.926 0.888 1.00 89.94 331 GLY A N 1
ATOM 2555 C CA . GLY A 1 331 ? -1.660 3.702 0.740 1.00 89.94 331 GLY A CA 1
ATOM 2556 C C . GLY A 1 331 ? -1.304 2.224 0.845 1.00 89.94 331 GLY A C 1
ATOM 2557 O O . GLY A 1 331 ? -2.167 1.385 1.086 1.00 89.94 331 GLY A O 1
ATOM 2558 N N . SER A 1 332 ? -0.020 1.902 0.695 1.00 92.25 332 SER A N 1
ATOM 2559 C CA . SER A 1 332 ? 0.454 0.515 0.740 1.00 92.25 332 SER A CA 1
ATOM 2560 C C . SER A 1 332 ? 0.725 0.029 2.167 1.00 92.25 332 SER A C 1
ATOM 2562 O O . SER A 1 332 ? 0.042 -0.858 2.671 1.00 92.25 332 SER A O 1
ATOM 2564 N N . TYR A 1 333 ? 1.722 0.601 2.841 1.00 91.44 333 TYR A N 1
ATOM 2565 C CA . TYR A 1 333 ? 2.126 0.213 4.194 1.00 91.44 333 TYR A CA 1
ATOM 2566 C C . TYR A 1 333 ? 2.879 1.333 4.920 1.00 91.44 333 TYR A C 1
ATOM 2568 O O . TYR A 1 333 ? 3.292 2.332 4.330 1.00 91.44 333 TYR A O 1
ATOM 2576 N N . ALA A 1 334 ? 3.008 1.190 6.239 1.00 91.69 334 ALA A N 1
ATOM 2577 C CA . ALA A 1 334 ? 3.611 2.202 7.094 1.00 91.69 334 ALA A CA 1
ATOM 2578 C C . ALA A 1 334 ? 5.146 2.241 6.975 1.00 91.69 334 ALA A C 1
ATOM 2580 O O . ALA A 1 334 ? 5.788 1.207 6.805 1.00 91.69 334 ALA A O 1
ATOM 2581 N N . TYR A 1 335 ? 5.739 3.420 7.169 1.00 90.50 335 TYR A N 1
ATOM 2582 C CA . TYR A 1 335 ? 7.189 3.598 7.304 1.00 90.50 335 TYR A CA 1
ATOM 2583 C C . TYR A 1 335 ? 7.526 4.582 8.433 1.00 90.50 335 TYR A C 1
ATOM 2585 O O . TYR A 1 335 ? 6.670 5.339 8.896 1.00 90.50 335 TYR A O 1
ATOM 2593 N N . ILE A 1 336 ? 8.781 4.577 8.893 1.00 92.38 336 ILE A N 1
ATOM 2594 C CA . ILE A 1 336 ? 9.273 5.539 9.890 1.00 92.38 336 ILE A CA 1
ATOM 2595 C C . ILE A 1 336 ? 9.905 6.722 9.144 1.00 92.38 336 ILE A C 1
ATOM 2597 O O . ILE A 1 336 ? 10.983 6.556 8.560 1.00 92.38 336 ILE A O 1
ATOM 2601 N N . PRO A 1 337 ? 9.262 7.905 9.130 1.00 91.19 337 PRO A N 1
ATOM 2602 C CA . PRO A 1 337 ? 9.793 9.055 8.431 1.00 91.19 337 PRO A CA 1
ATOM 2603 C C . PRO A 1 337 ? 11.003 9.649 9.152 1.00 91.19 337 PRO A C 1
ATOM 2605 O O . PRO A 1 337 ? 11.220 9.415 10.344 1.00 91.19 337 PRO A O 1
ATOM 2608 N N . VAL A 1 338 ? 11.789 10.442 8.426 1.00 89.56 338 VAL A N 1
ATOM 2609 C CA . VAL A 1 338 ? 12.851 11.267 9.007 1.00 89.56 338 VAL A CA 1
ATOM 2610 C C . VAL A 1 338 ? 12.255 12.162 10.092 1.00 89.56 338 VAL A C 1
ATOM 2612 O O . VAL A 1 338 ? 11.311 12.909 9.849 1.00 89.56 338 VAL A O 1
ATOM 2615 N N . GLY A 1 339 ? 12.822 12.080 11.293 1.00 81.75 339 GLY A N 1
ATOM 2616 C CA . GLY A 1 339 ? 12.449 12.955 12.396 1.00 81.75 339 GLY A CA 1
ATOM 2617 C C . GLY A 1 339 ? 12.826 14.409 12.119 1.00 81.75 339 GLY A C 1
ATOM 2618 O O . GLY A 1 339 ? 13.907 14.679 11.587 1.00 81.75 339 GLY A O 1
ATOM 2619 N N . ASN A 1 340 ? 11.944 15.330 12.499 1.00 72.94 340 ASN A N 1
ATOM 2620 C CA . ASN A 1 340 ? 12.221 16.758 12.528 1.00 72.94 340 ASN A CA 1
ATOM 2621 C C . ASN A 1 340 ? 12.252 17.217 13.986 1.00 72.94 340 ASN A C 1
ATOM 2623 O O . ASN A 1 340 ? 11.208 17.432 14.599 1.00 72.94 340 ASN A O 1
ATOM 2627 N N . ASP A 1 341 ? 13.456 17.384 14.532 1.00 67.56 341 ASP A N 1
ATOM 2628 C CA . ASP A 1 341 ? 13.645 17.733 15.944 1.00 67.56 341 ASP A CA 1
ATOM 2629 C C . ASP A 1 341 ? 13.068 19.123 16.302 1.00 67.56 341 ASP A C 1
ATOM 2631 O O . ASP A 1 341 ? 12.885 19.432 17.478 1.00 67.56 341 ASP A O 1
ATOM 2635 N N . ASN A 1 342 ? 12.721 19.946 15.301 1.00 66.62 342 ASN A N 1
ATOM 2636 C CA . ASN A 1 342 ? 12.080 21.251 15.490 1.00 66.62 342 ASN A CA 1
ATOM 2637 C C . ASN A 1 342 ? 10.542 21.185 15.602 1.00 66.62 342 ASN A C 1
ATOM 2639 O O . ASN A 1 342 ? 9.925 22.175 15.987 1.00 66.62 342 ASN A O 1
ATOM 2643 N N . GLU A 1 343 ? 9.913 20.050 15.278 1.00 68.31 343 GLU A N 1
ATOM 2644 C CA . GLU A 1 343 ? 8.446 19.874 15.268 1.00 68.31 343 GLU A CA 1
ATOM 2645 C C . GLU A 1 343 ? 7.935 19.002 16.430 1.00 68.31 343 GLU A C 1
ATOM 2647 O O . GLU A 1 343 ? 6.772 18.596 16.463 1.00 68.31 343 GLU A O 1
ATOM 2652 N N . GLY A 1 344 ? 8.793 18.747 17.425 1.00 73.06 344 GLY A N 1
ATOM 2653 C CA . GLY A 1 344 ? 8.484 17.939 18.602 1.00 73.06 344 GLY A CA 1
ATOM 2654 C C . GLY A 1 344 ? 9.194 16.581 18.586 1.00 73.06 344 GLY A C 1
ATOM 2655 O O . GLY A 1 344 ? 10.255 16.447 17.979 1.00 73.06 344 GLY A O 1
ATOM 2656 N N . PRO A 1 345 ? 8.674 15.567 19.303 1.00 79.06 345 PRO A N 1
ATOM 2657 C CA . PRO A 1 345 ? 9.324 14.264 19.370 1.00 79.06 345 PRO A CA 1
ATOM 2658 C C . PRO A 1 345 ? 9.333 13.588 17.995 1.00 79.06 345 PRO A C 1
ATOM 2660 O O . PRO A 1 345 ? 8.283 13.314 17.416 1.00 79.06 345 PRO A O 1
ATOM 2663 N N . SER A 1 346 ? 10.537 13.298 17.505 1.00 85.62 346 SER A N 1
ATOM 2664 C CA . SER A 1 346 ? 10.783 12.583 16.252 1.00 85.62 346 SER A CA 1
ATOM 2665 C C . SER A 1 346 ? 10.147 11.186 16.240 1.00 85.62 346 SER A C 1
ATOM 2667 O O . SER A 1 346 ? 10.175 10.476 17.249 1.00 85.62 346 SER A O 1
ATOM 2669 N N . THR A 1 347 ? 9.618 10.771 15.083 1.00 90.62 347 THR A N 1
ATOM 2670 C CA . THR A 1 347 ? 9.020 9.441 14.903 1.00 90.62 347 THR A CA 1
ATOM 2671 C C . THR A 1 347 ? 10.022 8.330 15.212 1.00 90.62 347 THR A C 1
ATOM 2673 O O . THR A 1 347 ? 11.219 8.418 14.909 1.00 90.62 347 THR A O 1
ATOM 2676 N N . SER A 1 348 ? 9.533 7.259 15.826 1.00 92.50 348 SER A N 1
ATOM 2677 C CA . SER A 1 348 ? 10.338 6.124 16.254 1.00 92.50 348 SER A CA 1
ATOM 2678 C C . SER A 1 348 ? 9.550 4.815 16.178 1.00 92.50 348 SER A C 1
ATOM 2680 O O . SER A 1 348 ? 8.326 4.825 16.049 1.00 92.50 348 SER A O 1
ATOM 2682 N N . PRO A 1 349 ? 10.218 3.666 16.338 1.00 92.69 349 PRO A N 1
ATOM 2683 C CA . PRO A 1 349 ? 9.527 2.388 16.445 1.00 92.69 349 PRO A CA 1
ATOM 2684 C C . PRO A 1 349 ? 8.523 2.305 17.601 1.00 92.69 349 PRO A C 1
ATOM 2686 O O . PRO A 1 349 ? 7.585 1.514 17.544 1.00 92.69 349 PRO A O 1
ATOM 2689 N N . LEU A 1 350 ? 8.663 3.146 18.634 1.00 91.81 350 LEU A N 1
ATOM 2690 C CA . LEU A 1 350 ? 7.682 3.213 19.718 1.00 91.81 350 LEU A CA 1
ATOM 2691 C C . LEU A 1 350 ? 6.304 3.663 19.228 1.00 91.81 350 LEU A C 1
ATOM 2693 O O . LEU A 1 350 ? 5.310 3.274 19.827 1.00 91.81 350 LEU A O 1
ATOM 2697 N N . ASP A 1 351 ? 6.231 4.423 18.134 1.00 92.81 351 ASP A N 1
ATOM 2698 C CA . ASP A 1 351 ? 4.958 4.792 17.517 1.00 92.81 351 ASP A CA 1
ATOM 2699 C C . ASP A 1 351 ? 4.257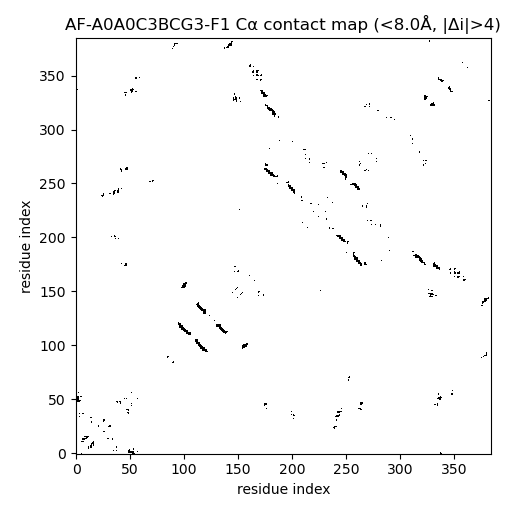 3.566 16.919 1.00 92.81 351 ASP A C 1
ATOM 2701 O O . ASP A 1 351 ? 3.050 3.418 17.075 1.00 92.81 351 ASP A O 1
ATOM 2705 N N . GLN A 1 352 ? 5.005 2.642 16.304 1.00 90.88 352 GLN A N 1
ATOM 2706 C CA . GLN A 1 352 ? 4.444 1.374 15.819 1.00 90.88 352 GLN A CA 1
ATOM 2707 C C . GLN A 1 352 ? 3.972 0.502 16.986 1.00 90.88 352 GLN A C 1
ATOM 2709 O O . GLN A 1 352 ? 2.874 -0.047 16.941 1.00 90.88 352 GLN A O 1
ATOM 2714 N N . VAL A 1 353 ? 4.770 0.421 18.056 1.00 89.81 353 VAL A N 1
ATOM 2715 C CA . VAL A 1 353 ? 4.411 -0.320 19.276 1.00 89.81 353 VAL A CA 1
ATOM 2716 C C . VAL A 1 353 ? 3.167 0.272 19.936 1.00 89.81 353 VAL A C 1
ATOM 2718 O O . VAL A 1 353 ? 2.317 -0.485 20.401 1.00 89.81 353 VAL A O 1
ATOM 2721 N N . GLU A 1 354 ? 3.018 1.597 19.952 1.00 90.44 354 GLU A N 1
ATOM 2722 C CA . GLU A 1 354 ? 1.827 2.254 20.494 1.00 90.44 354 GLU A CA 1
ATOM 2723 C C . GLU A 1 354 ? 0.563 1.805 19.751 1.00 90.44 354 GLU A C 1
ATOM 2725 O O . GLU A 1 354 ? -0.421 1.486 20.406 1.00 90.44 354 GLU A O 1
ATOM 2730 N N . LEU A 1 355 ? 0.607 1.646 18.421 1.00 89.25 355 LEU A N 1
ATOM 2731 C CA . LEU A 1 355 ? -0.541 1.150 17.646 1.00 89.25 355 LEU A CA 1
ATOM 2732 C C . LEU A 1 355 ? -0.884 -0.329 17.891 1.00 89.25 355 LEU A C 1
ATOM 2734 O O . LEU A 1 355 ? -1.968 -0.768 17.515 1.00 89.25 355 LEU A O 1
ATOM 2738 N N . THR A 1 356 ? 0.004 -1.102 18.524 1.00 85.94 356 THR A N 1
ATOM 2739 C CA . THR A 1 356 ? -0.303 -2.479 18.960 1.00 85.94 356 THR A CA 1
ATOM 2740 C C . THR A 1 356 ? -0.913 -2.547 20.358 1.00 85.94 356 THR A C 1
ATOM 2742 O O . THR A 1 356 ? -1.344 -3.616 20.796 1.00 85.94 356 THR A O 1
ATOM 2745 N N . ARG A 1 357 ? -0.932 -1.428 21.090 1.00 85.31 357 ARG A N 1
ATOM 2746 C CA . ARG A 1 357 ? -1.495 -1.376 22.437 1.00 85.31 357 ARG A CA 1
ATOM 2747 C C . ARG A 1 357 ? -3.007 -1.255 22.382 1.00 85.31 357 ARG A C 1
ATOM 2749 O O . ARG A 1 357 ? -3.621 -0.971 21.357 1.00 85.31 357 ARG A O 1
ATOM 2756 N N . THR A 1 358 ? -3.626 -1.467 23.535 1.00 79.94 358 THR A N 1
ATOM 2757 C CA . THR A 1 358 ? -5.031 -1.128 23.707 1.00 79.94 358 THR A CA 1
ATOM 2758 C C . THR A 1 358 ? -5.211 0.361 23.422 1.00 79.94 358 THR A C 1
ATOM 2760 O O . THR A 1 358 ? -4.515 1.189 24.006 1.00 79.94 358 THR A O 1
ATOM 2763 N N . MET A 1 359 ? -6.188 0.704 22.575 1.00 69.50 359 MET A N 1
ATOM 2764 C CA . MET A 1 359 ? -6.460 2.090 22.149 1.00 69.50 359 MET A CA 1
ATOM 2765 C C . MET A 1 359 ? -6.705 3.083 23.290 1.00 69.50 359 MET A C 1
ATOM 2767 O O . MET A 1 359 ? -6.738 4.297 23.085 1.00 69.50 359 MET A O 1
ATOM 2771 N N . ARG A 1 360 ? -6.911 2.575 24.505 1.00 64.50 360 ARG A N 1
ATOM 2772 C CA . ARG A 1 360 ? -7.019 3.359 25.726 1.00 64.50 360 ARG A CA 1
ATOM 2773 C C . ARG A 1 360 ? -6.078 2.771 26.769 1.00 64.50 360 ARG A C 1
ATOM 2775 O O . ARG A 1 360 ? -5.945 1.552 26.856 1.00 64.50 360 ARG A O 1
ATOM 2782 N N . ASP A 1 361 ? -5.490 3.638 27.595 1.00 54.47 361 ASP A N 1
ATOM 2783 C CA . ASP A 1 361 ? -4.528 3.320 28.669 1.00 54.47 361 ASP A CA 1
ATOM 2784 C C . ASP A 1 361 ? -5.087 2.390 29.779 1.00 54.47 361 ASP A C 1
ATOM 2786 O O . ASP A 1 361 ? -4.461 2.207 30.822 1.00 54.47 361 ASP A O 1
ATOM 2790 N N . ARG A 1 362 ? -6.282 1.813 29.598 1.00 44.19 362 ARG A N 1
ATOM 2791 C CA . ARG A 1 362 ? -6.913 0.885 30.536 1.00 44.19 362 ARG A CA 1
ATOM 2792 C C . ARG A 1 362 ? -6.924 -0.527 29.951 1.00 44.19 362 ARG A C 1
ATOM 2794 O O . ARG A 1 362 ? -7.812 -0.879 29.178 1.00 44.19 362 ARG A O 1
ATOM 2801 N N . CYS A 1 363 ? -5.997 -1.365 30.413 1.00 36.41 363 CYS A N 1
ATOM 2802 C CA . CYS A 1 363 ? -6.278 -2.790 30.565 1.00 36.41 363 CYS A CA 1
ATOM 2803 C C . CYS A 1 363 ? -7.365 -2.929 31.637 1.00 36.41 363 CYS A C 1
ATOM 2805 O O . CYS A 1 363 ? -7.068 -2.958 32.830 1.00 36.41 363 CYS A O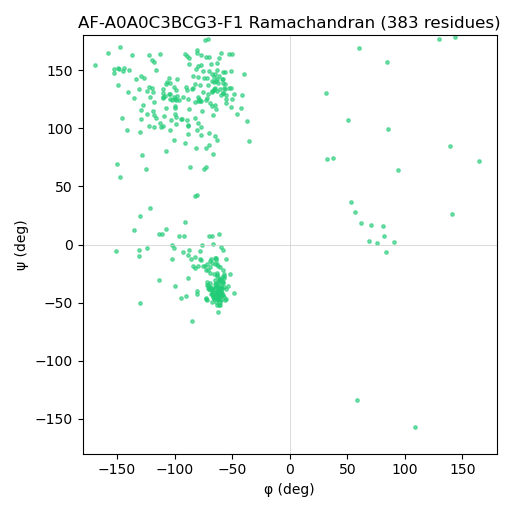 1
ATOM 2807 N N . PHE A 1 364 ? -8.632 -2.981 31.240 1.00 32.22 364 PHE A N 1
ATOM 2808 C CA . PHE A 1 364 ? -9.665 -3.477 32.139 1.00 32.22 364 PHE A CA 1
ATOM 2809 C C . PHE A 1 364 ? -9.623 -5.007 32.127 1.00 32.22 364 PHE A C 1
ATOM 2811 O O . PHE A 1 364 ? -10.062 -5.631 31.164 1.00 32.22 364 PHE A O 1
ATOM 2818 N N . GLY A 1 365 ? -9.084 -5.601 33.199 1.00 31.86 365 GLY A N 1
ATOM 2819 C CA . GLY A 1 365 ? -9.323 -7.013 33.515 1.00 31.86 365 GLY A CA 1
ATOM 2820 C C . GLY A 1 365 ? -8.125 -7.811 34.024 1.00 31.86 365 GLY A C 1
ATOM 2821 O O . GLY A 1 365 ? -7.472 -8.501 33.255 1.00 31.86 365 GLY A O 1
ATOM 2822 N N . ARG A 1 366 ? -7.907 -7.720 35.342 1.00 32.25 366 ARG A N 1
ATOM 2823 C CA . ARG A 1 366 ? -7.490 -8.758 36.309 1.00 32.25 366 ARG A CA 1
ATOM 2824 C C . ARG A 1 366 ? -6.580 -9.918 35.863 1.00 32.25 366 ARG A C 1
ATOM 2826 O O . ARG A 1 366 ? -6.914 -10.748 35.024 1.00 32.25 366 ARG A O 1
ATOM 2833 N N . GLU A 1 367 ? -5.533 -10.093 36.669 1.00 29.39 367 GLU A N 1
ATOM 2834 C CA . GLU A 1 367 ? -5.027 -11.381 37.157 1.00 29.39 367 GLU A CA 1
ATOM 2835 C C . GLU A 1 367 ? -6.174 -12.383 37.424 1.00 29.39 367 GLU A C 1
ATOM 2837 O O . GLU A 1 367 ? -6.758 -12.379 38.502 1.00 29.39 367 GLU A O 1
ATOM 2842 N N . ASN A 1 368 ? -6.579 -13.170 36.423 1.00 31.75 368 ASN A N 1
ATOM 2843 C CA . ASN A 1 368 ? -7.231 -14.489 36.520 1.00 31.75 368 ASN A CA 1
ATOM 2844 C C . ASN A 1 368 ? -7.868 -14.861 35.173 1.00 31.75 368 ASN A C 1
ATOM 2846 O O . ASN A 1 368 ? -9.086 -14.935 35.031 1.00 31.75 368 ASN A O 1
ATOM 2850 N N . ILE A 1 369 ? -7.042 -15.185 34.176 1.00 37.19 369 ILE A N 1
ATOM 2851 C CA . ILE A 1 369 ? -7.508 -16.007 33.054 1.00 37.19 369 ILE A CA 1
ATOM 2852 C C . ILE A 1 369 ? -7.462 -17.464 33.528 1.00 37.19 369 ILE A C 1
ATOM 2854 O O . ILE A 1 369 ? -6.501 -18.198 33.303 1.00 37.19 369 ILE A O 1
ATOM 2858 N N . ARG A 1 370 ? -8.512 -17.883 34.235 1.00 30.81 370 ARG A N 1
ATOM 2859 C CA . ARG A 1 370 ? -8.906 -19.290 34.335 1.00 30.81 370 ARG A CA 1
ATOM 2860 C C . ARG A 1 370 ? -10.357 -19.401 33.885 1.00 30.81 370 ARG A C 1
ATOM 2862 O O . ARG A 1 370 ? -11.252 -18.911 34.556 1.00 30.81 370 ARG A O 1
ATOM 2869 N N . SER A 1 371 ? -10.527 -20.061 32.740 1.00 38.34 371 SER A N 1
ATOM 2870 C CA . SER A 1 371 ? -11.756 -20.677 32.227 1.00 38.34 371 SER A CA 1
ATOM 2871 C C . SER A 1 371 ? -13.029 -19.817 32.193 1.00 38.34 371 SER A C 1
ATOM 2873 O O . SER A 1 371 ? -13.727 -19.700 33.191 1.00 38.34 371 SER A O 1
ATOM 2875 N N . SER A 1 372 ? -13.461 -19.400 31.004 1.00 28.30 372 SER A N 1
ATOM 2876 C CA . SER A 1 372 ? -14.662 -19.992 30.396 1.00 28.30 372 SER A CA 1
ATOM 2877 C C . SER A 1 372 ? -14.812 -19.557 28.936 1.00 28.30 372 SER A C 1
ATOM 2879 O O . SER A 1 372 ? -14.236 -18.579 28.469 1.00 28.30 372 SER A O 1
ATOM 2881 N N . THR A 1 373 ? -15.504 -20.412 28.208 1.00 35.66 373 THR A N 1
ATOM 2882 C CA . THR A 1 373 ? -15.603 -20.551 26.763 1.00 35.66 373 THR A CA 1
ATOM 2883 C C . THR A 1 373 ? -16.510 -19.480 26.138 1.00 35.66 373 THR A C 1
ATOM 2885 O O . THR A 1 373 ? -17.459 -19.035 26.769 1.00 35.66 373 THR A O 1
ATOM 2888 N N . SER A 1 374 ? -16.274 -19.170 24.854 1.00 31.11 374 SER A N 1
ATOM 2889 C CA . SER A 1 374 ? -17.045 -18.266 23.970 1.00 31.11 374 SER A CA 1
ATOM 2890 C C . SER A 1 374 ? -16.562 -16.810 23.886 1.00 31.11 374 SER A C 1
ATOM 2892 O O . SER A 1 374 ? -17.290 -15.861 24.167 1.00 31.11 374 SER A O 1
ATOM 2894 N N . MET A 1 375 ? -15.348 -16.632 23.363 1.00 26.67 375 MET A N 1
ATOM 2895 C CA . MET A 1 375 ? -14.883 -15.354 22.826 1.00 26.67 375 MET A CA 1
ATOM 2896 C C . MET A 1 375 ? -15.518 -15.149 21.437 1.00 26.67 375 MET A C 1
ATOM 2898 O O . MET A 1 375 ? -15.102 -15.767 20.461 1.00 26.67 375 MET A O 1
ATOM 2902 N N . ARG A 1 376 ? -16.568 -14.325 21.340 1.00 27.34 376 ARG A N 1
ATOM 2903 C CA . ARG A 1 376 ? -17.066 -13.820 20.049 1.00 27.34 376 ARG A CA 1
ATOM 2904 C C . ARG A 1 376 ? -16.294 -12.544 19.730 1.00 27.34 376 ARG A C 1
ATOM 2906 O O . ARG A 1 376 ? -16.661 -11.486 20.230 1.00 27.34 376 ARG A O 1
ATOM 2913 N N . ALA A 1 377 ? -15.218 -12.633 18.951 1.00 25.94 377 ALA A N 1
ATOM 2914 C CA . ALA A 1 377 ? -14.581 -11.434 18.412 1.00 25.94 377 ALA A CA 1
ATOM 2915 C C . ALA A 1 377 ? -15.216 -11.101 17.053 1.00 25.94 377 ALA A C 1
ATOM 2917 O O . ALA A 1 377 ? -15.454 -11.979 16.227 1.00 25.94 377 ALA A O 1
ATOM 2918 N N . CYS A 1 378 ? -15.531 -9.829 16.825 1.00 26.16 378 CYS A N 1
ATOM 2919 C CA . CYS A 1 378 ? -15.933 -9.350 15.509 1.00 26.16 378 CYS A CA 1
ATOM 2920 C C . CYS A 1 378 ? -14.653 -8.948 14.771 1.00 26.16 378 CYS A C 1
ATOM 2922 O O . CYS A 1 378 ? -14.065 -7.914 15.079 1.00 26.16 378 CYS A O 1
ATOM 2924 N N . MET A 1 379 ? -14.172 -9.798 13.862 1.00 25.80 379 MET A N 1
ATOM 2925 C CA . MET A 1 379 ? -13.046 -9.476 12.987 1.00 25.80 379 MET A CA 1
ATOM 2926 C C . MET A 1 379 ? -13.616 -8.933 11.676 1.00 25.80 379 MET A 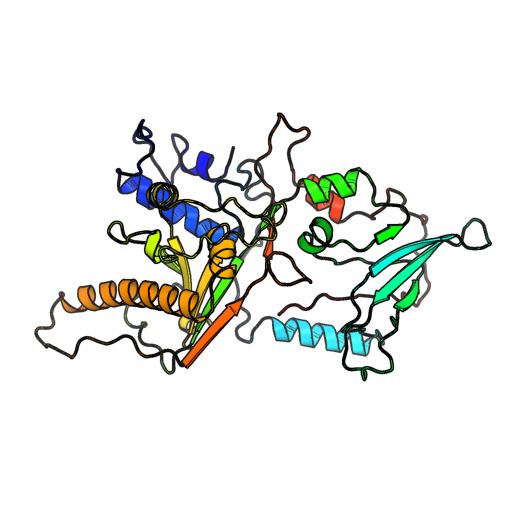C 1
ATOM 2928 O O . MET A 1 379 ? -14.203 -9.681 10.896 1.00 25.80 379 MET A O 1
ATOM 2932 N N . MET A 1 380 ? -13.483 -7.628 11.444 1.00 26.83 380 MET A N 1
ATOM 2933 C CA . MET A 1 380 ? -13.775 -7.032 10.141 1.00 26.83 380 MET A CA 1
ATOM 2934 C C . MET A 1 380 ? -12.463 -6.852 9.393 1.00 26.83 380 MET A C 1
ATOM 2936 O O . MET A 1 380 ? -11.663 -5.982 9.721 1.00 26.83 380 MET A O 1
ATOM 2940 N N . LEU A 1 381 ? -12.235 -7.747 8.434 1.00 25.58 381 LEU A N 1
ATOM 2941 C CA . LEU A 1 381 ? -11.090 -7.712 7.536 1.00 25.58 381 LEU A CA 1
ATOM 2942 C C . LEU A 1 381 ? -11.390 -6.739 6.393 1.00 25.58 381 LEU A C 1
ATOM 2944 O O . LEU A 1 381 ? -12.375 -6.911 5.671 1.00 25.58 381 LEU A O 1
ATOM 2948 N N . GLY A 1 382 ? -10.530 -5.731 6.238 1.00 25.33 382 GLY A N 1
ATOM 2949 C CA . GLY A 1 382 ? -10.429 -4.960 5.004 1.00 25.33 382 GLY A CA 1
ATOM 2950 C C . GLY A 1 382 ? -10.018 -5.878 3.852 1.00 25.33 382 GLY A C 1
ATOM 2951 O O . GLY A 1 382 ? -9.299 -6.860 4.043 1.00 25.33 382 GLY A O 1
ATOM 2952 N N . ARG A 1 383 ? -10.543 -5.597 2.662 1.00 23.53 383 ARG A N 1
ATOM 2953 C CA . ARG A 1 383 ? -10.308 -6.383 1.452 1.00 23.53 383 ARG A CA 1
ATOM 2954 C C . ARG A 1 383 ? -8.816 -6.305 1.099 1.00 23.53 383 ARG A C 1
ATOM 2956 O O . ARG A 1 383 ? -8.318 -5.224 0.824 1.00 23.53 383 ARG A O 1
ATOM 2963 N N . VAL A 1 384 ? -8.111 -7.434 1.120 1.00 24.84 384 VAL A N 1
ATOM 2964 C CA . VAL A 1 384 ? -6.783 -7.550 0.500 1.00 24.84 384 VAL A CA 1
ATOM 2965 C C . VAL A 1 384 ? -7.043 -7.948 -0.950 1.00 24.84 384 VAL A C 1
ATOM 2967 O O . VAL A 1 384 ? -7.493 -9.068 -1.197 1.00 24.84 384 VAL A O 1
ATOM 2970 N N . GLY A 1 385 ? -6.916 -6.978 -1.858 1.00 26.48 385 GLY A N 1
ATOM 2971 C CA . GLY A 1 385 ? -7.048 -7.153 -3.309 1.00 26.48 385 GLY A CA 1
ATOM 2972 C C . GLY A 1 385 ? -5.762 -7.636 -3.954 1.00 26.48 385 GLY A C 1
ATOM 2973 O O . GLY A 1 385 ? -4.682 -7.182 -3.510 1.00 26.48 385 GLY A O 1
#

Secondary structure (DSSP, 8-state):
-BHHHHHTSTT-SS---PPPPTT----SHHHHHHHHHHHHTHHHHSS-TTTBBGGGTT-SPPPSS-----TT-THHHHHHHHHHHHHTT-----S--EEEEEEEE-SSTT-EEEEEEEE--SSS-GGG-S--EEEEEES-------HHHHHHSPPEEESPPPHHHHHHHHHSEE--EEEEEEE-SS--S--SS---SEEEEEPPTTS-GGGGTGGGTT---SSPPPTTPPPP--HHHHHTS--EEEEEEHHHHHS-SEEEEEEETHHHHHHHHS-HHHHHHHHHHHHHHHHHHHHHHHHTTT--------PPPPPSEEEE--TTT-TTTSSS-EE-BPP-TTSSSPP-HHHHHHHTS-SSS-----S-------------PPP--

Nearest PDB structures (foldseek):
  4fwf-assembly1_A  TM=8.484E-01  e=1.608E-09  Homo sapiens
  4gu0-assembly2_B  TM=8.089E-01  e=6.795E-10  Homo sapiens
  4gur-assembly1_A  TM=8.393E-01  e=3.594E-09  Homo sapiens
  7xe3-assembly2_B  TM=8.386E-01  e=4.522E-09  Homo sapiens
  4gu1-assembly1_A  TM=8.343E-01  e=4.032E-09  Homo sapiens

InterPro domains:
  IPR002937 Amine oxidase [PF01593] (54-340)
  IPR036188 FAD/NAD(P)-binding domain superfamily [SSF51905] (35-266)
  IPR050281 Flavin monoamine oxidase and related enzymes [PTHR10742] (41-343)

Organism: NCBI:txid933852

Solvent-accessible surface area (backbone atoms only — not comparable to full-atom values): 23262 Å² total; per-residue (Å²): 95,20,36,47,54,54,49,67,27,82,79,23,95,75,32,78,63,73,79,81,56,97,81,60,57,61,76,50,65,65,62,33,49,42,46,13,58,55,40,35,51,12,64,76,52,15,28,47,38,73,45,31,21,41,91,59,56,77,67,68,79,81,74,91,77,80,94,81,79,62,71,84,47,70,60,58,61,54,53,50,50,53,52,53,44,46,72,73,70,54,79,84,71,77,61,45,53,68,50,31,43,31,67,40,80,47,97,51,103,78,46,58,32,34,36,39,33,21,42,64,58,81,98,66,66,82,93,64,68,78,71,62,64,48,78,44,80,32,77,58,79,67,84,72,75,38,70,26,22,62,67,75,64,51,51,48,50,40,73,66,70,38,71,67,50,52,49,25,58,66,49,45,34,65,16,26,52,27,43,42,36,44,30,36,91,61,78,81,85,83,78,86,92,72,93,60,44,69,43,77,48,70,65,64,90,86,58,62,62,47,62,79,52,49,103,61,77,73,70,73,56,100,64,70,81,59,90,87,58,75,78,89,74,53,60,72,52,44,69,50,50,56,48,33,38,38,31,35,38,37,33,81,70,56,68,42,37,32,41,38,36,42,31,26,22,66,57,22,60,51,52,62,76,46,53,70,68,56,50,48,55,40,54,50,51,54,52,45,54,56,52,50,56,51,58,56,59,68,49,72,80,78,56,100,63,92,64,78,82,81,70,79,76,75,66,75,47,76,49,70,58,50,40,60,77,33,86,71,28,40,20,59,46,73,39,56,30,44,50,48,80,88,80,48,90,50,49,53,72,65,34,60,53,50,73,74,46,70,74,47,101,65,88,84,73,71,100,69,95,68,86,83,88,82,86,76,72,64,70,66,78,68,86,86,128

Sequence (385 aa):
MSVKDGILAEGSPIYHGEPRPVDGAATDENLRTALMLSRSCQGWTGAAIDYVSLKWWGFNQDTEGGDGILARGSVEVVDWLKAEIGRLGWVFRLKAPVAAVELVEGEEEEEISVKISTRWVEDIPEVMHAEQTSNFHAPYTLLTLPLGVLKYAPPTFTPPLSIRHEQAIQRLGMGLLDKIVLVYEKVWWADTQSSSAMINILMPLEDDPTRLLGPTCGRISDHGTAKGAFPPRTPEWLEQNPQALMVFDLHAQCGIPALCVFVAGEFGDVAETCTDAQTTAWVTGVVQQWLGGLINKSNDEGSNVMTEIGAVPRMVEVLRTAWRKDEHAFGSYAYIPVGNDNEGPSTSPLDQVELTRTMRDRCFGRENIRSSTSMRACMMLGRVG

Mean predicted aligned error: 12.69 Å